Protein 3BIL (pdb70)

B-factor: mean 47.34, std 17.34, range [7.79, 100.09]

Solvent-accessible surface area: 19926 Å² total; per-residue (Å²): 38,1,0,2,0,1,2,23,2,81,19,38,10,12,1,16,1,1,19,51,1,13,44,27,0,70,176,59,67,37,50,9,5,0,1,3,1,73,56,60,23,111,49,2,34,35,14,2,122,32,2,38,83,52,58,8,92,1,0,0,0,1,3,26,51,146,1,30,129,61,0,44,76,18,59,167,140,34,42,2,0,0,2,13,20,82,31,87,60,163,131,11,42,26,0,12,10,48,4,84,50,0,0,26,40,0,0,63,31,0,24,139,24,88,5,42,48,0,0,1,0,0,3,8,75,82,7,16,18,2,68,68,10,9,110,20,2,123,62,8,4,68,118,13,176,38,42,183,27,51,56,56,103,13,16,85,105,58,68,48,0,40,81,0,0,42,98,2,35,112,114,37,7,125,0,0,0,0,3,27,9,39,0,0,11,0,0,7,19,1,2,65,127,60,60,58,69,21,17,139,76,4,0,0,0,0,0,9,48,16,40,0,2,31,19,12,75,62,16,0,0,0,0,22,3,59,18,95,63,0,0,76,92,0,4,66,42,11,67,159,109,85,79,0,79,6,54,42,63,114,48,111,0,25,43,114,97,36,1,0,2,0,0,2,19,2,84,19,41,10,9,1,15,1,1,23,47,0,14,46,31,0,70,179,58,66,38,60,8,4,0,1,3,1,74,59,68,18,111,55,2,41,35,14,0,109,36,1,43,79,51,61,3,90,2,0,0,0,1,2,28,46,142,4,26,128,54,0,37,72,8,59,160,142,28,48,3,0,1,2,12,19,81,26,88,57,157,104,11,45,19,0,14,9,48,3,88,54,1,0,24,41,0,0,66,30,0,25,140,22,90,3,39,47,0,0,0,0,0,3,9,79,89,7,15,17,3,69,70,10,19,114,23,2,116,62,7,3,70,116,17,186,39,44,173,27,51,58,54,98,15,12,90,108,62,65,50,0,37,82,0,0,41,95,2,36,113,113,36,8,125,0,0,0,0,2,28,9,38,0,0,8,0,0,4,20,1,2,67,136,56,58,58,71,21,12,149,78,2,0,0,0,0,0,11,50,18,43,0,2,35,12,11,78,66,17,0,0,0,0,29,4,58,17,95,74,0,0,79,98,0,4,51,26,11,62,153,111,89,84,12,91,6,53,43,60,114,51,108,0,24,42,113,94

Structure (mmCIF, N/CA/C/O backbone):
data_3BIL
#
_entry.id   3BIL
#
_cell.length_a   75.209
_cell.length_b   54.338
_cell.length_c   78.650
_cell.angle_alpha   90.000
_cell.angle_beta   94.190
_cell.angle_gamma   90.000
#
_symmetry.space_group_name_H-M   'P 1 21 1'
#
loop_
_entity.id
_entity.type
_entity.pdbx_description
1 polymer 'Probable LacI-family transcriptional regulator'
2 water water
#
loop_
_atom_site.group_PDB
_atom_site.id
_atom_site.type_symbol
_atom_site.label_atom_id
_atom_site.label_alt_id
_atom_site.label_comp_id
_atom_site.label_asym_id
_atom_site.label_entity_id
_atom_site.label_seq_id
_atom_site.pdbx_PDB_ins_code
_atom_site.Cartn_x
_atom_site.Cartn_y
_atom_site.Cartn_z
_atom_site.occupancy
_atom_site.B_iso_or_equiv
_atom_site.auth_seq_id
_atom_site.auth_comp_id
_atom_site.auth_asym_id
_atom_site.auth_atom_id
_atom_site.pdbx_PDB_model_num
ATOM 1 N N . THR A 1 68 ? 1.084 12.841 11.949 1.00 64.48 67 THR A N 1
ATOM 2 C CA . THR A 1 68 ? 1.608 11.520 12.421 1.00 65.50 67 THR A CA 1
ATOM 3 C C . THR A 1 68 ? 1.949 10.485 11.309 1.00 66.33 67 THR A C 1
ATOM 4 O O . THR A 1 68 ? 1.051 9.990 10.618 1.00 67.51 67 THR A O 1
ATOM 8 N N . ILE A 1 69 ? 3.239 10.145 11.174 1.00 63.09 68 ILE A N 1
ATOM 9 C CA . ILE A 1 69 ? 3.707 9.071 10.249 1.00 61.55 68 ILE A CA 1
ATOM 10 C C . ILE A 1 69 ? 4.306 7.843 10.981 1.00 60.34 68 ILE A C 1
ATOM 11 O O . ILE A 1 69 ? 4.599 7.920 12.172 1.00 60.89 68 ILE A O 1
ATOM 16 N N . GLY A 1 70 ? 4.482 6.728 10.268 1.00 57.67 69 GLY A N 1
ATOM 17 C CA . GLY A 1 70 ? 5.114 5.524 10.833 1.00 58.75 69 GLY A CA 1
ATOM 18 C C . GLY A 1 70 ? 6.460 5.199 10.185 1.00 58.67 69 GLY A C 1
ATOM 19 O O . GLY A 1 70 ? 6.609 5.333 8.965 1.00 59.00 69 GLY A O 1
ATOM 20 N N . VAL A 1 71 ? 7.455 4.808 10.987 1.00 55.81 70 VAL A N 1
ATOM 21 C CA . VAL A 1 71 ? 8.720 4.309 10.411 1.00 50.68 70 VAL A CA 1
ATOM 22 C C . VAL A 1 71 ? 9.141 2.976 10.978 1.00 47.28 70 VAL A C 1
ATOM 23 O O . VAL A 1 71 ? 9.023 2.724 12.180 1.00 45.24 70 VAL A O 1
ATOM 27 N N . ILE A 1 72 ? 9.590 2.121 10.068 1.00 44.40 71 ILE A N 1
ATOM 28 C CA . ILE A 1 72 ? 10.011 0.765 10.382 1.00 44.49 71 ILE A CA 1
ATOM 29 C C . ILE A 1 72 ? 11.452 0.551 9.957 1.00 42.11 71 ILE A C 1
ATOM 30 O O . ILE A 1 72 ? 11.821 0.853 8.827 1.00 40.81 71 ILE A O 1
ATOM 35 N N . VAL A 1 73 ? 12.248 -0.005 10.864 1.00 40.36 72 VAL A N 1
ATOM 36 C CA . VAL A 1 73 ? 13.684 -0.116 10.670 1.00 37.26 72 VAL A CA 1
ATOM 37 C C . VAL A 1 73 ? 14.161 -1.475 11.194 1.00 40.70 72 VAL A C 1
ATOM 38 O O . VAL A 1 73 ? 13.522 -2.036 12.101 1.00 44.99 72 VAL A O 1
ATOM 42 N N . PRO A 1 74 ? 15.208 -2.070 10.584 1.00 39.82 73 PRO A N 1
ATOM 43 C CA . PRO A 1 74 ? 15.575 -3.426 11.012 1.00 39.10 73 PRO A CA 1
ATOM 44 C C . PRO A 1 74 ? 16.260 -3.515 12.366 1.00 41.83 73 PRO A C 1
ATOM 45 O O . PRO A 1 74 ? 16.331 -4.588 12.974 1.00 43.05 73 PRO A O 1
ATOM 49 N N . SER A 1 75 ? 16.783 -2.402 12.837 1.00 42.71 74 SER A N 1
ATOM 50 C CA . SER A 1 75 ? 17.600 -2.435 14.043 1.00 41.94 74 SER A CA 1
ATOM 51 C C . SER A 1 75 ? 17.723 -1.012 14.563 1.00 39.16 74 SER A C 1
ATOM 52 O O . SER A 1 75 ? 17.652 -0.054 13.782 1.00 35.16 74 SER A O 1
ATOM 55 N N . LEU A 1 76 ? 17.897 -0.901 15.875 1.00 39.13 75 LEU A N 1
ATOM 56 C CA . LEU A 1 76 ? 18.081 0.391 16.543 1.00 42.23 75 LEU A CA 1
ATOM 57 C C . LEU A 1 76 ? 19.444 0.481 17.229 1.00 40.44 75 LEU A C 1
ATOM 58 O O . LEU A 1 76 ? 19.973 1.579 17.411 1.00 44.46 75 LEU A O 1
ATOM 63 N N . ILE A 1 77 ? 20.019 -0.664 17.593 1.00 41.09 76 ILE A N 1
ATOM 64 C CA . ILE A 1 77 ? 21.419 -0.681 18.026 1.00 43.57 76 ILE A CA 1
ATOM 65 C C . ILE A 1 77 ? 22.375 -0.421 16.857 1.00 42.76 76 ILE A C 1
ATOM 66 O O . ILE A 1 77 ? 23.521 -0.058 17.071 1.00 45.73 76 ILE A O 1
ATOM 71 N N . ASN A 1 78 ? 21.919 -0.608 15.621 1.00 41.02 77 ASN A N 1
ATOM 72 C CA . ASN A 1 78 ? 22.643 -0.032 14.502 1.00 41.96 77 ASN A CA 1
ATOM 73 C C . ASN A 1 78 ? 22.578 1.508 14.575 1.00 43.10 77 ASN A C 1
ATOM 74 O O . ASN A 1 78 ? 21.493 2.130 14.549 1.00 41.99 77 ASN A O 1
ATOM 79 N N . HIS A 1 79 ? 23.751 2.114 14.701 1.00 40.47 78 HIS A N 1
ATOM 80 C CA . HIS A 1 79 ? 23.821 3.526 14.897 1.00 38.51 78 HIS A CA 1
ATOM 81 C C . HIS A 1 79 ? 23.357 4.208 13.632 1.00 38.13 78 HIS A C 1
ATOM 82 O O . HIS A 1 79 ? 22.814 5.310 13.687 1.00 40.95 78 HIS A O 1
ATOM 89 N N . TYR A 1 80 ? 23.536 3.552 12.493 1.00 34.55 79 TYR A N 1
ATOM 90 C CA . TYR A 1 80 ? 23.096 4.130 11.233 1.00 33.10 79 TYR A CA 1
ATOM 91 C C . TYR A 1 80 ? 21.578 4.250 11.135 1.00 35.26 79 TYR A C 1
ATOM 92 O O . TYR A 1 80 ? 21.049 5.284 10.743 1.00 40.65 79 TYR A O 1
ATOM 101 N N . PHE A 1 81 ? 20.883 3.179 11.477 1.00 32.83 80 PHE A N 1
ATOM 102 C CA . PHE A 1 81 ? 19.463 3.191 11.461 1.00 34.26 80 PHE A CA 1
ATOM 103 C C . PHE A 1 81 ? 18.858 4.047 12.596 1.00 38.33 80 PHE A C 1
ATOM 104 O O . PHE A 1 81 ? 17.716 4.511 12.475 1.00 35.39 80 PHE A O 1
ATOM 112 N N . ALA A 1 82 ? 19.598 4.243 13.697 1.00 37.63 81 ALA A N 1
ATOM 113 C CA . ALA A 1 82 ? 19.126 5.147 14.756 1.00 37.35 81 ALA A CA 1
ATOM 114 C C . ALA A 1 82 ? 19.353 6.607 14.313 1.00 40.59 81 ALA A C 1
ATOM 115 O O . ALA A 1 82 ? 18.535 7.500 14.584 1.00 42.19 81 ALA A O 1
ATOM 117 N N . ALA A 1 83 ? 20.454 6.844 13.601 1.00 39.63 82 ALA A N 1
ATOM 118 C CA . ALA A 1 83 ? 20.680 8.152 12.973 1.00 38.49 82 ALA A CA 1
ATOM 119 C C . 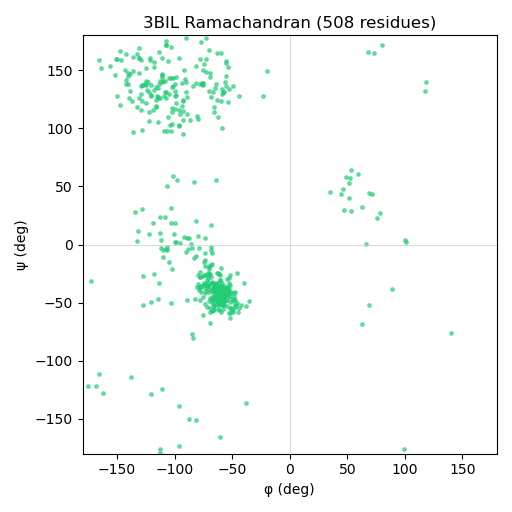ALA A 1 83 ? 19.586 8.464 11.960 1.00 37.16 82 ALA A C 1
ATOM 120 O O . ALA A 1 83 ? 19.023 9.529 11.981 1.00 43.98 82 ALA A O 1
ATOM 122 N N . MET A 1 84 ? 19.271 7.515 11.090 1.00 42.11 83 MET A N 1
ATOM 123 C CA . MET A 1 84 ? 18.255 7.724 10.087 1.00 40.76 83 MET A CA 1
ATOM 124 C C . MET A 1 84 ? 16.897 8.115 10.706 1.00 41.54 83 MET A C 1
ATOM 125 O O . MET A 1 84 ? 16.224 9.008 10.186 1.00 42.26 83 MET A O 1
ATOM 130 N N . VAL A 1 85 ? 16.485 7.456 11.789 1.00 40.59 84 VAL A N 1
ATOM 131 C CA . VAL A 1 85 ? 15.175 7.755 12.375 1.00 39.97 84 VAL A CA 1
ATOM 132 C C . VAL A 1 85 ? 15.190 9.064 13.156 1.00 40.93 84 VAL A C 1
ATOM 133 O O . VAL A 1 85 ? 14.217 9.794 13.133 1.00 42.46 84 VAL A O 1
ATOM 137 N N . THR A 1 86 ? 16.292 9.381 13.820 1.00 41.23 85 THR A N 1
ATOM 138 C CA . THR A 1 86 ? 16.411 10.672 14.448 1.00 41.07 85 THR A CA 1
ATOM 139 C C . THR A 1 86 ? 16.200 11.742 13.366 1.00 45.41 85 THR A C 1
ATOM 140 O O . THR A 1 86 ? 15.410 12.654 13.555 1.00 47.68 85 THR A O 1
ATOM 144 N N . GLU A 1 87 ? 16.884 11.624 12.231 1.00 47.07 86 GLU A N 1
ATOM 145 C CA . GLU A 1 87 ? 16.717 12.610 11.146 1.00 50.25 86 GLU A CA 1
ATOM 146 C C . GLU A 1 87 ? 15.403 12.597 10.376 1.00 47.71 86 GLU A C 1
ATOM 147 O O . GLU A 1 87 ? 14.988 13.632 9.859 1.00 47.44 86 GLU A O 1
ATOM 153 N N . ILE A 1 88 ? 14.770 11.432 10.282 1.00 45.93 87 ILE A N 1
ATOM 154 C CA . ILE A 1 88 ? 13.453 11.310 9.667 1.00 45.59 87 ILE A CA 1
ATOM 155 C C . ILE A 1 88 ? 12.431 11.945 10.592 1.00 49.13 87 ILE A C 1
ATOM 156 O O . ILE A 1 88 ? 11.469 12.541 10.127 1.00 50.99 87 ILE A O 1
ATOM 161 N N . GLN A 1 89 ? 12.636 11.814 11.905 1.00 50.33 88 GLN A N 1
ATOM 162 C CA . GLN A 1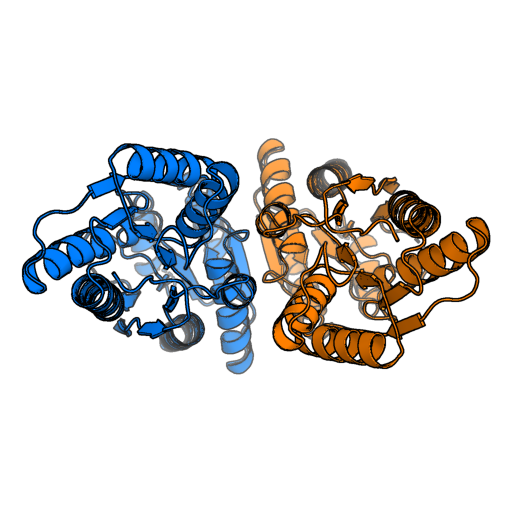 89 ? 11.702 12.386 12.867 1.00 49.26 88 GLN A CA 1
ATOM 163 C C . GLN A 1 89 ? 11.775 13.910 12.882 1.00 50.63 88 GLN A C 1
ATOM 164 O O . GLN A 1 89 ? 10.738 14.577 12.971 1.00 48.81 88 GLN A O 1
ATOM 170 N N . SER A 1 90 ? 12.998 14.439 12.801 1.00 49.17 89 SER A N 1
ATOM 171 C CA . SER A 1 90 ? 13.248 15.867 12.869 1.00 51.80 89 SER A CA 1
ATOM 172 C C . SER A 1 90 ? 12.699 16.612 11.625 1.00 58.81 89 SER A C 1
ATOM 173 O O . SER A 1 90 ? 12.012 17.647 11.756 1.00 64.96 89 SER A O 1
ATOM 176 N N . THR A 1 91 ? 12.987 16.076 10.437 1.00 57.23 90 THR A N 1
ATOM 177 C CA . THR A 1 91 ? 12.411 16.558 9.177 1.00 55.72 90 THR A CA 1
ATOM 178 C C . THR A 1 91 ? 10.870 16.496 9.140 1.00 56.48 90 THR A C 1
ATOM 179 O O . THR A 1 91 ? 10.219 17.462 8.725 1.00 57.53 90 THR A O 1
ATOM 183 N N . ALA A 1 92 ? 10.292 15.380 9.580 1.00 54.35 91 ALA A N 1
ATOM 184 C CA . ALA A 1 92 ? 8.839 15.261 9.677 1.00 56.19 91 ALA A CA 1
ATOM 185 C C . ALA A 1 92 ? 8.195 16.342 10.558 1.00 60.17 91 ALA A C 1
ATOM 186 O O . ALA A 1 92 ? 7.116 16.843 10.228 1.00 61.20 91 ALA A O 1
ATOM 188 N N . SER A 1 93 ? 8.834 16.699 11.672 1.00 60.95 92 SER A N 1
ATOM 189 C CA . SER A 1 93 ? 8.210 17.637 12.589 1.00 64.57 92 SER A CA 1
ATOM 190 C C . SER A 1 93 ? 8.271 19.032 11.994 1.00 66.94 92 SER A C 1
ATOM 191 O O . SER A 1 93 ? 7.363 19.830 12.213 1.00 70.65 92 SER A O 1
ATOM 194 N N . LYS A 1 94 ? 9.335 19.326 11.246 1.00 65.98 93 LYS A N 1
ATOM 195 C CA . LYS A 1 94 ? 9.409 20.590 10.497 1.00 66.48 93 LYS A CA 1
ATOM 196 C C . LYS A 1 94 ? 8.296 20.776 9.455 1.00 66.31 93 LYS A C 1
ATOM 197 O O . LYS A 1 94 ? 7.958 21.912 9.121 1.00 66.50 93 LYS A O 1
ATOM 203 N N . ALA A 1 95 ? 7.749 19.666 8.950 1.00 63.97 94 ALA A N 1
ATOM 204 C CA . ALA A 1 95 ? 6.584 19.681 8.062 1.00 62.46 94 ALA A CA 1
ATOM 205 C C . ALA A 1 95 ? 5.316 19.274 8.842 1.00 63.95 94 ALA A C 1
ATOM 206 O O . ALA A 1 95 ? 4.379 18.653 8.288 1.00 60.83 94 ALA A O 1
ATOM 208 N N . GLY A 1 96 ? 5.313 19.616 10.135 1.00 63.88 95 GLY A N 1
ATOM 209 C CA . GLY A 1 96 ? 4.188 19.342 11.046 1.00 66.06 95 GLY A CA 1
ATOM 210 C C . GLY A 1 96 ? 3.674 17.905 11.102 1.00 67.47 95 GLY A C 1
ATOM 211 O O . GLY A 1 96 ? 2.497 17.660 10.857 1.00 69.61 95 GLY A O 1
ATOM 212 N N . LEU A 1 97 ? 4.547 16.949 11.426 1.00 68.89 96 LEU A N 1
ATOM 213 C CA . LEU A 1 97 ? 4.155 15.527 11.500 1.00 67.04 96 LEU A CA 1
ATOM 214 C C . LEU A 1 97 ? 4.835 14.778 12.640 1.00 65.01 96 LEU A C 1
ATOM 215 O O . LEU A 1 97 ? 6.005 14.983 12.928 1.00 64.90 96 LEU A O 1
ATOM 220 N N . ALA A 1 98 ? 4.093 13.890 13.276 1.00 65.82 97 ALA A N 1
ATOM 221 C CA . ALA A 1 98 ? 4.647 13.112 14.373 1.00 64.15 97 ALA A CA 1
ATOM 222 C C . ALA A 1 98 ? 5.258 11.829 13.817 1.00 61.89 97 ALA A C 1
ATOM 223 O O . ALA A 1 98 ? 5.177 11.576 12.619 1.00 58.53 97 ALA A O 1
ATOM 225 N N . THR A 1 99 ? 5.860 11.028 14.699 1.00 62.99 98 THR A N 1
ATOM 226 C CA . THR A 1 99 ? 6.636 9.842 14.313 1.00 61.17 98 THR A CA 1
ATOM 227 C C . THR A 1 99 ? 6.555 8.701 15.337 1.00 59.54 98 THR A C 1
ATOM 228 O O . THR A 1 99 ? 6.958 8.849 16.492 1.00 60.00 98 THR A O 1
ATOM 232 N N . ILE A 1 100 ? 6.050 7.564 14.873 1.00 57.22 99 ILE A N 1
ATOM 233 C CA . ILE A 1 100 ? 6.027 6.298 15.593 1.00 55.32 99 ILE A CA 1
ATOM 234 C C . ILE A 1 100 ? 7.053 5.354 14.943 1.00 53.01 99 ILE A C 1
ATOM 235 O O . ILE A 1 100 ? 7.011 5.123 13.728 1.00 53.93 99 ILE A O 1
ATOM 240 N N . ILE A 1 101 ? 7.967 4.810 15.736 1.00 48.91 100 ILE A N 1
ATOM 241 C CA . ILE A 1 101 ? 9.042 3.993 15.189 1.00 46.15 100 ILE A CA 1
ATOM 242 C C . ILE A 1 101 ? 8.788 2.538 15.459 1.00 44.52 100 ILE A C 1
ATOM 243 O O . ILE A 1 101 ? 8.299 2.187 16.525 1.00 46.05 100 ILE A O 1
ATOM 248 N N . THR A 1 102 ? 9.139 1.676 14.511 1.00 45.55 101 THR A N 1
ATOM 249 C CA . THR A 1 102 ? 9.220 0.244 14.834 1.00 49.83 101 THR A CA 1
ATOM 250 C C . THR A 1 102 ? 10.507 -0.456 14.380 1.00 47.23 101 THR A C 1
ATOM 251 O O . THR A 1 102 ? 11.194 -0.019 13.464 1.00 48.97 101 THR A O 1
ATOM 255 N N . ASN A 1 103 ? 10.769 -1.593 15.008 1.00 45.21 102 ASN A N 1
ATOM 256 C CA . ASN A 1 103 ? 12.010 -2.283 14.892 1.00 41.32 102 ASN A CA 1
ATOM 257 C C . ASN A 1 103 ? 11.705 -3.723 14.552 1.00 45.04 102 ASN A C 1
ATOM 258 O O . ASN A 1 103 ? 11.108 -4.423 15.351 1.00 47.07 102 ASN A O 1
ATOM 263 N N . SER A 1 104 ? 12.121 -4.171 13.369 1.00 47.98 103 SER A N 1
ATOM 264 C CA . SER A 1 104 ? 11.762 -5.507 12.876 1.00 46.62 103 SER A CA 1
ATOM 265 C C . SER A 1 104 ? 12.719 -6.631 13.249 1.00 50.32 103 SER A C 1
ATOM 266 O O . SER A 1 104 ? 12.418 -7.800 12.983 1.00 51.48 103 SER A O 1
ATOM 269 N N . ASN A 1 105 ? 13.853 -6.293 13.875 1.00 51.20 104 ASN A N 1
ATOM 270 C CA . ASN A 1 105 ? 14.951 -7.259 14.129 1.00 53.30 104 ASN A CA 1
ATOM 271 C C . ASN A 1 105 ? 15.370 -8.131 12.963 1.00 55.53 104 ASN A C 1
ATOM 272 O O . ASN A 1 105 ? 15.835 -9.249 13.179 1.00 55.67 104 ASN A O 1
ATOM 277 N N . GLU A 1 106 ? 15.223 -7.623 11.736 1.00 58.65 105 GLU A N 1
ATOM 278 C CA . GLU A 1 106 ? 15.550 -8.400 10.533 1.00 63.16 105 GLU A CA 1
ATOM 279 C C . GLU A 1 106 ? 14.637 -9.644 10.426 1.00 63.28 105 GLU A C 1
ATOM 280 O O . GLU A 1 106 ? 15.045 -10.696 9.920 1.00 62.94 105 GLU A O 1
ATOM 286 N N . ASP A 1 107 ? 13.403 -9.487 10.911 1.00 63.20 106 ASP A N 1
ATOM 287 C CA . ASP A 1 107 ? 12.439 -10.571 11.044 1.00 64.35 106 ASP A CA 1
ATOM 288 C C . ASP A 1 107 ? 11.216 -10.179 10.253 1.00 64.82 106 ASP A C 1
ATOM 289 O O . ASP A 1 107 ? 10.527 -9.210 10.601 1.00 64.10 106 ASP A O 1
ATOM 294 N N . ALA A 1 108 ? 10.955 -10.937 9.189 1.00 64.93 107 ALA A N 1
ATOM 295 C CA . ALA A 1 108 ? 9.810 -10.701 8.314 1.00 64.08 107 ALA A CA 1
ATOM 296 C C . ALA A 1 108 ? 8.476 -10.730 9.067 1.00 63.35 107 ALA A C 1
ATOM 297 O O . ALA A 1 108 ? 7.656 -9.825 8.906 1.00 61.55 107 ALA A O 1
ATOM 299 N N . THR A 1 109 ? 8.268 -11.763 9.885 1.00 64.71 108 THR A N 1
ATOM 300 C CA . THR A 1 109 ? 7.047 -11.886 10.689 1.00 68.12 108 THR A CA 1
ATOM 301 C C . THR A 1 109 ? 6.817 -10.635 11.546 1.00 69.11 108 THR A C 1
ATOM 302 O O . THR A 1 109 ? 5.683 -10.144 11.638 1.00 70.33 108 THR A O 1
ATOM 306 N N . THR A 1 110 ? 7.882 -10.112 12.164 1.00 64.55 109 THR A N 1
ATOM 307 C CA . THR A 1 110 ? 7.731 -8.926 13.007 1.00 59.46 109 THR A CA 1
ATOM 308 C C . THR A 1 110 ? 7.228 -7.726 12.186 1.00 57.27 109 THR A C 1
ATOM 309 O O . THR A 1 110 ? 6.289 -7.061 12.596 1.00 57.48 109 THR A O 1
ATOM 313 N N . MET A 1 111 ? 7.839 -7.489 11.021 1.00 57.55 110 MET A N 1
ATOM 314 C CA . MET A 1 111 ? 7.500 -6.364 10.130 1.00 55.43 110 MET A CA 1
ATOM 315 C C . MET A 1 111 ? 6.102 -6.525 9.558 1.00 56.82 110 MET A C 1
ATOM 316 O O . MET A 1 111 ? 5.346 -5.542 9.399 1.00 53.20 110 MET A O 1
ATOM 321 N N . SER A 1 112 ? 5.784 -7.774 9.230 1.00 56.70 111 SER A N 1
ATOM 322 C CA . SER A 1 112 ? 4.436 -8.154 8.871 1.00 58.46 111 SER A CA 1
ATOM 323 C C . SER A 1 112 ? 3.490 -7.615 9.954 1.00 59.69 111 SER A C 1
ATOM 324 O O . SER A 1 112 ? 2.601 -6.803 9.651 1.00 61.76 111 SER A O 1
ATOM 327 N N . GLY A 1 113 ? 3.730 -8.009 11.212 1.00 57.22 112 GLY A N 1
ATOM 328 C CA . GLY A 1 113 ? 2.983 -7.502 12.367 1.00 55.74 112 GLY A CA 1
ATOM 329 C C . GLY A 1 113 ? 2.848 -5.988 12.418 1.00 58.53 112 GLY A C 1
ATOM 330 O O . GLY A 1 113 ? 1.764 -5.464 12.672 1.00 59.83 112 GLY A O 1
ATOM 331 N N . SER A 1 114 ? 3.948 -5.285 12.151 1.00 60.81 113 SER A N 1
ATOM 332 C CA . SER A 1 114 ? 4.003 -3.811 12.224 1.00 61.48 113 SER A CA 1
ATOM 333 C C . SER A 1 114 ? 3.164 -3.065 11.193 1.00 62.31 113 SER A C 1
ATOM 334 O O . SER A 1 114 ? 2.410 -2.157 11.542 1.00 61.14 113 SER A O 1
ATOM 337 N N . LEU A 1 115 ? 3.343 -3.429 9.924 1.00 65.03 114 LEU A N 1
ATOM 338 C CA . LEU A 1 115 ? 2.644 -2.807 8.807 1.00 66.63 114 LEU A CA 1
ATOM 339 C C . LEU A 1 115 ? 1.155 -2.947 9.009 1.00 69.60 114 LEU A C 1
ATOM 340 O O . LEU A 1 115 ? 0.422 -1.953 9.007 1.00 69.76 114 LEU A O 1
ATOM 345 N N . GLU A 1 116 ? 0.720 -4.191 9.187 1.00 72.23 115 GLU A N 1
ATOM 346 C CA . GLU A 1 116 ? -0.653 -4.483 9.561 1.00 76.38 115 GLU A CA 1
ATOM 347 C C . GLU A 1 116 ? -1.114 -3.491 10.637 1.00 76.37 115 GLU A C 1
ATOM 348 O O . GLU A 1 116 ? -2.150 -2.839 10.491 1.00 76.06 115 GLU A O 1
ATOM 354 N N . PHE A 1 117 ? -0.325 -3.360 11.702 1.00 75.82 116 PHE A N 1
ATOM 355 C CA . PHE A 1 117 ? -0.707 -2.498 12.803 1.00 76.12 116 PHE A CA 1
ATOM 356 C C . PHE A 1 117 ? -0.665 -1.028 12.421 1.00 76.46 116 PHE A C 1
ATOM 357 O O . PHE A 1 117 ? -1.590 -0.295 12.736 1.00 78.83 116 PHE A O 1
ATOM 365 N N . LEU A 1 118 ? 0.400 -0.590 11.754 1.00 76.01 117 LEU A N 1
ATOM 366 C CA . LEU A 1 118 ? 0.568 0.843 11.472 1.00 76.54 117 LEU A CA 1
ATOM 367 C C . LEU A 1 118 ? -0.573 1.430 10.653 1.00 77.19 117 LEU A C 1
ATOM 368 O O . LEU A 1 118 ? -1.043 2.533 10.947 1.00 78.05 117 LEU A O 1
ATOM 373 N N . THR A 1 119 ? -1.014 0.694 9.636 1.00 77.54 118 THR A N 1
ATOM 374 C CA . THR A 1 119 ? -2.074 1.181 8.756 1.00 78.09 118 THR A CA 1
ATOM 375 C C . THR A 1 119 ? -3.436 1.026 9.425 1.00 77.18 118 THR A C 1
ATOM 376 O O . THR A 1 119 ? -4.351 1.800 9.152 1.00 78.15 118 THR A O 1
ATOM 380 N N . SER A 1 120 ? -3.548 0.045 10.320 1.00 73.85 119 SER A N 1
ATOM 381 C CA . SER A 1 120 ? -4.745 -0.131 11.142 1.00 72.03 119 SER A CA 1
ATOM 382 C C . SER A 1 120 ? -5.070 1.057 12.028 1.00 73.04 119 SER A C 1
ATOM 383 O O . SER A 1 120 ? -6.201 1.185 12.483 1.00 73.59 119 SER A O 1
ATOM 386 N N . HIS A 1 121 ? -4.084 1.910 12.295 1.00 74.83 120 HIS A N 1
ATOM 387 C CA . HIS A 1 121 ? -4.236 2.957 13.309 1.00 76.27 120 HIS A CA 1
ATOM 388 C C . HIS A 1 121 ? -4.101 4.368 12.759 1.00 77.24 120 HIS A C 1
ATOM 389 O O . HIS A 1 121 ? -3.883 5.326 13.505 1.00 78.92 120 HIS A O 1
ATOM 396 N N . GLY A 1 122 ? -4.251 4.491 11.447 1.00 77.84 121 GLY A N 1
ATOM 397 C CA . GLY A 1 122 ? -4.375 5.795 10.806 1.00 78.53 121 GLY A CA 1
ATOM 398 C C . GLY A 1 122 ? -3.150 6.691 10.787 1.00 78.50 121 GLY A C 1
ATOM 399 O O . GLY A 1 122 ? -3.256 7.894 11.038 1.00 78.29 121 GLY A O 1
ATOM 400 N N . VAL A 1 123 ? -1.987 6.121 10.481 1.00 79.15 122 VAL A N 1
ATOM 401 C CA . VAL A 1 123 ? -0.814 6.949 10.177 1.00 78.60 122 VAL A CA 1
ATOM 402 C C . VAL A 1 123 ? -0.938 7.478 8.730 1.00 78.59 122 VAL A C 1
ATOM 403 O O . VAL A 1 123 ? -1.362 6.744 7.835 1.00 78.40 122 VAL A O 1
ATOM 407 N N . ASP A 1 124 ? -0.603 8.753 8.521 1.00 78.10 123 ASP A N 1
ATOM 408 C CA . ASP A 1 124 ? -0.678 9.385 7.198 1.00 77.83 123 ASP A CA 1
ATOM 409 C C . ASP A 1 124 ? 0.262 8.742 6.159 1.00 77.85 123 ASP A C 1
ATOM 410 O O . ASP A 1 124 ? -0.113 8.602 4.989 1.00 76.64 123 ASP A O 1
ATOM 415 N N . GLY A 1 125 ? 1.466 8.349 6.598 1.00 77.56 124 GLY A N 1
ATOM 416 C CA . GLY A 1 125 ? 2.481 7.709 5.729 1.00 74.87 124 GLY A CA 1
ATOM 417 C C . GLY A 1 125 ? 3.444 6.728 6.401 1.00 71.00 124 GLY A C 1
ATOM 418 O O . GLY A 1 125 ? 3.635 6.747 7.616 1.00 73.47 124 GLY A O 1
ATOM 419 N N . ILE A 1 126 ? 4.055 5.863 5.604 1.00 65.69 125 ILE A N 1
ATOM 420 C CA . ILE A 1 126 ? 5.019 4.890 6.115 1.00 61.89 125 ILE A CA 1
ATOM 421 C C . ILE A 1 126 ? 6.343 5.012 5.373 1.00 59.69 125 ILE A C 1
ATOM 422 O O . ILE A 1 126 ? 6.375 4.893 4.151 1.00 60.05 125 ILE A O 1
ATOM 427 N N . ILE A 1 127 ? 7.420 5.276 6.112 1.00 56.08 126 ILE A N 1
ATOM 428 C CA . ILE A 1 127 ? 8.776 5.191 5.565 1.00 50.40 126 ILE A CA 1
ATOM 429 C C . ILE A 1 127 ? 9.402 3.962 6.159 1.00 50.02 126 ILE A C 1
ATOM 430 O O . ILE A 1 127 ? 9.362 3.756 7.377 1.00 49.27 126 ILE A O 1
ATOM 435 N N . CYS A 1 128 ? 9.995 3.145 5.305 1.00 49.76 127 CYS A N 1
ATOM 436 C CA . CYS A 1 128 ? 10.286 1.785 5.714 1.00 49.76 127 CYS A CA 1
ATOM 437 C C . CYS A 1 128 ? 11.496 1.130 5.026 1.00 49.58 127 CYS A C 1
ATOM 438 O O . CYS A 1 128 ? 11.777 1.404 3.853 1.00 52.18 127 CYS A O 1
ATOM 441 N N . VAL A 1 129 ? 12.207 0.273 5.770 1.00 47.78 128 VAL A N 1
ATOM 442 C CA . VAL A 1 129 ? 13.337 -0.518 5.245 1.00 44.75 128 VAL A CA 1
ATOM 443 C C . VAL A 1 129 ? 12.860 -1.937 5.021 1.00 47.97 128 VAL A C 1
ATOM 444 O O . VAL A 1 129 ? 12.838 -2.735 5.950 1.00 52.75 128 VAL A O 1
ATOM 448 N N . PRO A 1 130 ? 12.506 -2.269 3.776 1.00 51.27 129 PRO A N 1
ATOM 449 C CA . PRO A 1 130 ? 11.832 -3.514 3.456 1.00 52.69 129 PRO A CA 1
ATOM 450 C C . PRO A 1 130 ? 12.691 -4.736 3.684 1.00 55.10 129 PRO A C 1
ATOM 451 O O . PRO A 1 130 ? 13.836 -4.764 3.241 1.00 56.64 129 PRO A O 1
ATOM 455 N N . ASN A 1 131 ? 12.140 -5.728 4.385 1.00 58.83 130 ASN A N 1
ATOM 456 C CA . ASN A 1 131 ? 12.610 -7.111 4.292 1.00 62.00 130 ASN A CA 1
ATOM 457 C C . ASN A 1 131 ? 12.075 -7.663 2.970 1.00 66.45 130 ASN A C 1
ATOM 458 O O . ASN A 1 131 ? 10.930 -7.378 2.601 1.00 69.74 130 ASN A O 1
ATOM 463 N N . GLU A 1 132 ? 12.881 -8.426 2.239 1.00 67.99 131 GLU A N 1
ATOM 464 C CA . GLU A 1 132 ? 12.423 -8.968 0.955 1.00 69.78 131 GLU A CA 1
ATOM 465 C C . GLU A 1 132 ? 11.256 -9.937 1.090 1.00 69.75 131 GLU A C 1
ATOM 466 O O . GLU A 1 132 ? 10.381 -9.992 0.225 1.00 70.78 131 GLU A O 1
ATOM 472 N N . GLU A 1 133 ? 11.241 -10.691 2.184 1.00 69.88 132 GLU A N 1
ATOM 473 C CA . GLU A 1 133 ? 10.160 -11.625 2.470 1.00 70.68 132 GLU A CA 1
ATOM 474 C C . GLU A 1 133 ? 8.827 -10.947 2.801 1.00 70.63 132 GLU A C 1
ATOM 475 O O . GLU A 1 133 ? 7.933 -11.590 3.342 1.00 71.95 132 GLU A O 1
ATOM 481 N N . CYS A 1 134 ? 8.701 -9.659 2.469 1.00 70.06 133 CYS A N 1
ATOM 482 C CA . CYS A 1 134 ? 7.507 -8.847 2.750 1.00 68.39 133 CYS A CA 1
ATOM 483 C C . CYS A 1 134 ? 7.097 -8.087 1.505 1.00 67.02 133 CYS A C 1
ATOM 484 O O . CYS A 1 134 ? 6.265 -7.174 1.567 1.00 65.39 133 CYS A O 1
ATOM 487 N N . ALA A 1 135 ? 7.696 -8.457 0.378 1.00 66.74 134 ALA A N 1
ATOM 488 C CA . ALA A 1 135 ? 7.449 -7.780 -0.887 1.00 67.97 134 ALA A CA 1
ATOM 489 C C . ALA A 1 135 ? 5.950 -7.712 -1.225 1.00 68.59 134 ALA A C 1
ATOM 490 O O . ALA A 1 135 ? 5.461 -6.687 -1.702 1.00 67.44 134 ALA A O 1
ATOM 492 N N . ASN A 1 136 ? 5.227 -8.799 -0.948 1.00 70.29 135 ASN A N 1
ATOM 493 C CA . ASN A 1 136 ? 3.800 -8.884 -1.269 1.00 71.47 135 ASN A CA 1
ATOM 494 C C . ASN A 1 136 ? 2.922 -7.908 -0.471 1.00 70.79 135 ASN A C 1
ATOM 495 O O . ASN A 1 136 ? 2.216 -7.083 -1.066 1.00 70.62 135 ASN A O 1
ATOM 500 N N . GLN A 1 137 ? 2.989 -7.983 0.860 1.00 69.36 136 GLN A N 1
ATOM 501 C CA . GLN A 1 137 ? 2.165 -7.130 1.722 1.00 69.46 136 GLN A CA 1
ATOM 502 C C . GLN A 1 137 ? 2.438 -5.676 1.463 1.00 69.61 136 GLN A C 1
ATOM 503 O O . GLN A 1 137 ? 1.539 -4.844 1.596 1.00 70.98 136 GLN A O 1
ATOM 509 N N . LEU A 1 138 ? 3.692 -5.384 1.116 1.00 70.38 137 LEU A N 1
ATOM 510 C CA . LEU A 1 138 ? 4.164 -4.016 0.881 1.00 71.79 137 LEU A CA 1
ATOM 511 C C . LEU A 1 138 ? 3.597 -3.433 -0.409 1.00 74.80 137 LEU A C 1
ATOM 512 O O . LEU A 1 138 ? 3.478 -2.214 -0.531 1.00 76.71 137 LEU A O 1
ATOM 517 N N . GLU A 1 139 ? 3.256 -4.300 -1.364 1.00 77.71 138 GLU A N 1
ATOM 518 C CA . GLU A 1 139 ? 2.656 -3.862 -2.620 1.00 79.84 138 GLU A CA 1
ATOM 519 C C . GLU A 1 139 ? 1.185 -3.538 -2.406 1.00 79.26 138 GLU A C 1
ATOM 520 O O . GLU A 1 139 ? 0.709 -2.482 -2.821 1.00 75.69 138 GLU A O 1
ATOM 526 N N . ASP A 1 140 ? 0.487 -4.457 -1.740 1.00 80.83 139 ASP A N 1
ATOM 527 C CA . ASP A 1 140 ? -0.913 -4.287 -1.336 1.00 84.66 139 ASP A CA 1
ATOM 528 C C . ASP A 1 140 ? -1.227 -2.955 -0.645 1.00 86.05 139 ASP A C 1
ATOM 529 O O . ASP A 1 140 ? -2.226 -2.297 -0.974 1.00 87.09 139 ASP A O 1
ATOM 534 N N . LEU A 1 141 ? -0.384 -2.568 0.315 1.00 85.83 140 LEU A N 1
ATOM 535 C CA . LEU A 1 141 ? -0.567 -1.307 1.026 1.00 85.88 140 LEU A CA 1
ATOM 536 C C . LEU A 1 141 ? -0.489 -0.114 0.080 1.00 86.78 140 LEU A C 1
ATOM 537 O O . LEU A 1 141 ? -1.198 0.879 0.260 1.00 88.16 140 LEU A O 1
ATOM 542 N N . GLN A 1 142 ? 0.371 -0.214 -0.930 1.00 87.26 141 GLN A N 1
ATOM 543 C CA . GLN A 1 142 ? 0.404 0.770 -2.006 1.00 87.78 141 GLN A CA 1
ATOM 544 C C . GLN A 1 142 ? -0.942 0.785 -2.733 1.00 87.14 141 GLN A C 1
ATOM 545 O O . GLN A 1 142 ? -1.467 1.854 -3.049 1.00 85.75 141 GLN A O 1
ATOM 551 N N . LYS A 1 143 ? -1.501 -0.405 -2.966 1.00 87.25 142 LYS A N 1
ATOM 552 C CA . LYS A 1 143 ? -2.740 -0.556 -3.736 1.00 88.13 142 LYS A CA 1
ATOM 553 C C . LYS A 1 143 ? -3.990 0.016 -3.048 1.00 87.94 142 LYS A C 1
ATOM 554 O O . LYS A 1 143 ? -5.012 0.238 -3.702 1.00 87.86 142 LYS A O 1
ATOM 560 N N . GLN A 1 144 ? -3.903 0.263 -1.744 1.00 85.81 143 GLN A N 1
ATOM 561 C CA . GLN A 1 144 ? -4.998 0.907 -1.032 1.00 85.05 143 GLN A CA 1
ATOM 562 C C . GLN A 1 144 ? -4.909 2.423 -1.159 1.00 83.42 143 GLN A C 1
ATOM 563 O O . GLN A 1 144 ? -3.982 3.050 -0.632 1.00 81.69 143 GLN A O 1
ATOM 569 N N . MET A 1 146 ? -2.290 3.427 1.131 1.00 63.35 145 MET A N 1
ATOM 570 C CA . MET A 1 146 ? -1.250 3.860 2.063 1.00 64.90 145 MET A CA 1
ATOM 571 C C . MET A 1 146 ? -0.074 4.450 1.278 1.00 64.58 145 MET A C 1
ATOM 572 O O . MET A 1 146 ? 0.523 3.725 0.474 1.00 66.26 145 MET A O 1
ATOM 577 N N . PRO A 1 147 ? 0.238 5.762 1.465 1.00 63.38 146 PRO A N 1
ATOM 578 C CA . PRO A 1 147 ? 1.556 6.256 0.994 1.00 63.21 146 PRO A CA 1
ATOM 579 C C . PRO A 1 147 ? 2.758 5.555 1.708 1.00 65.55 146 PRO A C 1
ATOM 580 O O . PRO A 1 147 ? 2.969 5.763 2.917 1.00 65.48 146 PRO A O 1
ATOM 584 N N . VAL A 1 148 ? 3.485 4.713 0.950 1.00 63.86 147 VAL A N 1
ATOM 585 C CA . VAL A 1 148 ? 4.699 3.996 1.376 1.00 62.31 147 VAL A CA 1
ATOM 586 C C . VAL A 1 148 ? 5.933 4.543 0.658 1.00 61.96 147 VAL A C 1
ATOM 587 O O . VAL A 1 148 ? 5.858 4.975 -0.499 1.00 63.72 147 VAL A O 1
ATOM 591 N N . VAL A 1 149 ? 7.059 4.531 1.371 1.00 60.00 148 VAL A N 1
ATOM 592 C CA . VAL A 1 149 ? 8.377 4.890 0.848 1.00 52.75 148 VAL A CA 1
ATOM 593 C C . VAL A 1 149 ? 9.359 3.894 1.427 1.00 49.81 148 VAL A C 1
ATOM 594 O O . VAL A 1 149 ? 9.350 3.630 2.629 1.00 51.57 148 VAL A O 1
ATOM 598 N N . LEU A 1 150 ? 10.202 3.331 0.579 1.00 47.64 149 LEU A N 1
ATOM 599 C CA . LEU A 1 150 ? 11.256 2.444 1.044 1.00 43.83 149 LEU A CA 1
ATOM 600 C C . LEU A 1 150 ? 12.591 3.202 1.080 1.00 44.50 149 LEU A C 1
ATOM 601 O O . LEU A 1 150 ? 12.852 4.075 0.227 1.00 39.52 149 LEU A O 1
ATOM 606 N N . VAL A 1 151 ? 13.410 2.894 2.092 1.00 42.52 150 VAL A N 1
ATOM 607 C CA . VAL A 1 151 ? 14.708 3.548 2.276 1.00 41.29 150 VAL A CA 1
ATOM 608 C C . VAL A 1 151 ? 15.827 2.568 2.501 1.00 41.91 150 VAL A C 1
ATOM 609 O O . VAL A 1 151 ? 15.629 1.516 3.148 1.00 43.27 150 VAL A O 1
ATOM 613 N N . ASP A 1 152 ? 17.018 2.948 2.023 1.00 42.59 151 ASP A N 1
ATOM 614 C CA . ASP A 1 152 ? 18.243 2.156 2.203 1.00 45.10 151 ASP A CA 1
ATOM 615 C C . ASP A 1 152 ? 18.269 0.818 1.420 1.00 43.98 151 ASP A C 1
ATOM 616 O O . ASP A 1 152 ? 19.225 0.566 0.707 1.00 45.08 151 ASP A O 1
ATOM 621 N N . ARG A 1 153 ? 17.228 -0.008 1.559 1.00 43.04 152 ARG A N 1
ATOM 622 C CA . ARG A 1 153 ? 17.106 -1.282 0.849 1.00 45.70 152 ARG A CA 1
ATOM 623 C C . ARG A 1 153 ? 16.007 -1.253 -0.194 1.00 49.51 152 ARG A C 1
ATOM 624 O O . ARG A 1 153 ? 14.973 -0.622 -0.003 1.00 51.68 152 ARG A O 1
ATOM 632 N N . GLU A 1 154 ? 16.242 -1.968 -1.288 1.00 54.79 153 GLU A N 1
ATOM 633 C CA . GLU A 1 154 ? 15.372 -1.969 -2.460 1.00 57.78 153 GLU A CA 1
ATOM 634 C C . GLU A 1 154 ? 14.666 -3.321 -2.592 1.00 60.28 153 GLU A C 1
ATOM 635 O O . GLU A 1 154 ? 15.269 -4.374 -2.351 1.00 60.68 153 GLU A O 1
ATOM 641 N N . LEU A 1 155 ? 13.392 -3.288 -2.986 1.00 62.56 154 LEU A N 1
ATOM 642 C CA . LEU A 1 155 ? 12.663 -4.505 -3.343 1.00 61.77 154 LEU A CA 1
ATOM 643 C C . LEU A 1 155 ? 13.296 -5.114 -4.579 1.00 61.12 154 LEU A C 1
ATOM 644 O O . LEU A 1 155 ? 13.572 -4.392 -5.534 1.00 56.37 154 LEU A O 1
ATOM 649 N N . PRO A 1 156 ? 13.519 -6.447 -4.568 1.00 64.62 155 PRO A N 1
ATOM 650 C CA . PRO A 1 156 ? 14.335 -7.077 -5.611 1.00 66.25 155 PRO A CA 1
ATOM 651 C C . PRO A 1 156 ? 13.735 -7.075 -7.025 1.00 69.31 155 PRO A C 1
ATOM 652 O O . PRO A 1 156 ? 14.447 -7.443 -7.958 1.00 70.56 155 PRO A O 1
ATOM 656 N N . GLY A 1 157 ? 12.479 -6.651 -7.207 1.00 71.71 156 GLY A N 1
ATOM 657 C CA . GLY A 1 157 ? 11.832 -6.794 -8.530 1.00 76.90 156 GLY A CA 1
ATOM 658 C C . GLY A 1 157 ? 10.980 -5.682 -9.132 1.00 79.75 156 GLY A C 1
ATOM 659 O O . GLY A 1 157 ? 11.497 -4.617 -9.481 1.00 78.39 156 GLY A O 1
ATOM 660 N N . ASP A 1 158 ? 9.677 -5.963 -9.275 1.00 82.68 157 ASP A N 1
ATOM 661 C CA . ASP A 1 158 ? 8.666 -5.046 -9.849 1.00 86.62 157 ASP A CA 1
ATOM 662 C C . ASP A 1 158 ? 8.880 -3.578 -9.455 1.00 87.72 157 ASP A C 1
ATOM 663 O O . ASP A 1 158 ? 9.331 -2.768 -10.266 1.00 88.20 157 ASP A O 1
ATOM 668 N N . THR A 1 160 ? 7.530 -0.391 -8.333 1.00 50.16 159 THR A N 1
ATOM 669 C CA . THR A 1 160 ? 6.798 0.891 -8.434 1.00 56.42 159 THR A CA 1
ATOM 670 C C . THR A 1 160 ? 6.927 1.803 -7.219 1.00 57.56 159 THR A C 1
ATOM 671 O O . THR A 1 160 ? 6.852 3.045 -7.369 1.00 55.88 159 THR A O 1
ATOM 675 N N . ILE A 1 161 ? 7.069 1.198 -6.027 1.00 58.27 160 ILE A N 1
ATOM 676 C CA . ILE A 1 161 ? 7.102 1.962 -4.748 1.00 56.57 160 ILE A CA 1
ATOM 677 C C . ILE A 1 161 ? 8.294 2.893 -4.692 1.00 52.04 160 ILE A C 1
ATOM 678 O O . ILE A 1 161 ? 9.420 2.437 -4.852 1.00 52.59 160 ILE A O 1
ATOM 683 N N . PRO A 1 162 ? 8.052 4.195 -4.468 1.00 49.42 161 PRO A N 1
ATOM 684 C CA . PRO A 1 162 ? 9.185 5.124 -4.508 1.00 50.68 161 PRO A CA 1
ATOM 685 C C . PRO A 1 162 ? 10.234 4.708 -3.479 1.00 53.22 161 PRO A C 1
ATOM 686 O O . PRO A 1 162 ? 9.897 4.405 -2.336 1.00 57.04 161 PRO A O 1
ATOM 690 N N . THR A 1 163 ? 11.489 4.639 -3.898 1.00 53.50 162 THR A N 1
ATOM 691 C CA . THR A 1 163 ? 12.574 4.284 -2.996 1.00 51.75 162 THR A CA 1
ATOM 692 C C . THR A 1 163 ? 13.643 5.361 -3.030 1.00 49.80 162 THR A C 1
ATOM 693 O O . THR A 1 163 ? 13.942 5.897 -4.090 1.00 50.66 162 THR A O 1
ATOM 697 N N . ALA A 1 164 ? 14.206 5.667 -1.864 1.00 46.93 163 ALA A N 1
ATOM 698 C CA . ALA A 1 164 ? 15.370 6.532 -1.754 1.00 47.28 163 ALA A CA 1
ATOM 699 C C . ALA A 1 164 ? 16.486 5.714 -1.118 1.00 46.55 163 ALA A C 1
ATOM 700 O O . ALA A 1 164 ? 16.355 5.287 0.031 1.00 44.98 163 ALA A O 1
ATOM 702 N N . THR A 1 165 ? 17.567 5.493 -1.871 1.00 41.58 164 THR A N 1
ATOM 703 C CA . THR A 1 165 ? 18.660 4.640 -1.440 1.00 42.73 164 THR A CA 1
ATOM 704 C C . THR A 1 165 ? 19.975 5.348 -1.685 1.00 44.70 164 THR A C 1
ATOM 705 O O . THR A 1 165 ? 20.004 6.334 -2.416 1.00 49.52 164 THR A O 1
ATOM 709 N N . SER A 1 166 ? 21.055 4.873 -1.061 1.00 40.37 165 SER A N 1
ATOM 710 C CA . SER A 1 166 ? 22.370 5.438 -1.314 1.00 38.85 165 SER A CA 1
ATOM 711 C C . SER A 1 166 ? 23.041 4.694 -2.454 1.00 35.90 165 SER A C 1
ATOM 712 O O . SER A 1 166 ? 22.891 3.483 -2.564 1.00 35.00 165 SER A O 1
ATOM 715 N N . ASN A 1 167 ? 23.736 5.418 -3.327 1.00 34.18 166 ASN A N 1
ATOM 716 C CA . ASN A 1 167 ? 24.522 4.774 -4.384 1.00 35.96 166 ASN A CA 1
ATOM 717 C C . ASN A 1 167 ? 25.923 4.484 -3.903 1.00 34.78 166 ASN A C 1
ATOM 718 O O . ASN A 1 167 ? 26.706 5.414 -3.671 1.00 38.10 166 ASN A O 1
ATOM 723 N N . PRO A 1 168 ? 26.257 3.192 -3.761 1.00 34.56 167 PRO A N 1
ATOM 724 C CA . PRO A 1 168 ? 27.528 2.844 -3.098 1.00 27.41 167 PRO A CA 1
ATOM 725 C C . PRO A 1 168 ? 28.743 2.881 -3.983 1.00 25.41 167 PRO A C 1
ATOM 726 O O . PRO A 1 168 ? 29.884 2.835 -3.479 1.00 28.25 167 PRO A O 1
ATOM 730 N N . GLN A 1 169 ? 28.539 2.991 -5.294 1.00 28.21 168 GLN A N 1
ATOM 731 C CA . GLN A 1 169 ? 29.660 2.844 -6.243 1.00 27.93 168 GLN A CA 1
ATOM 732 C C . GLN A 1 169 ? 30.771 3.936 -6.111 1.00 28.25 168 GLN A C 1
ATOM 733 O O . GLN A 1 169 ? 31.980 3.611 -6.131 1.00 27.83 168 GLN A O 1
ATOM 739 N N . PRO A 1 170 ? 30.379 5.229 -6.011 1.00 25.78 169 PRO A N 1
ATOM 740 C CA . PRO A 1 170 ? 31.386 6.289 -5.872 1.00 23.90 169 PRO A CA 1
ATOM 741 C C . PRO A 1 170 ? 32.310 6.185 -4.674 1.00 23.46 169 PRO A C 1
ATOM 742 O O . PRO A 1 170 ? 33.513 6.336 -4.832 1.00 28.83 169 PRO A O 1
ATOM 746 N N . GLY A 1 171 ? 31.781 5.897 -3.485 1.00 26.16 170 GLY A N 1
ATOM 747 C CA . GLY A 1 171 ? 32.620 5.647 -2.282 1.00 20.19 170 GLY A CA 1
ATOM 748 C C . GLY A 1 171 ? 33.482 4.388 -2.368 1.00 21.01 170 GLY A C 1
ATOM 749 O O . GLY A 1 171 ? 34.710 4.414 -2.059 1.00 20.14 170 GLY A O 1
ATOM 750 N N . ILE A 1 172 ? 32.871 3.287 -2.822 1.00 19.70 171 ILE A N 1
ATOM 751 C CA . ILE A 1 172 ? 33.606 2.019 -2.964 1.00 19.19 171 ILE A CA 1
ATOM 752 C C . ILE A 1 172 ? 34.756 2.147 -3.981 1.00 19.59 171 ILE A C 1
ATOM 753 O O . ILE A 1 172 ? 35.958 1.800 -3.679 1.00 17.07 171 ILE A O 1
ATOM 758 N N . ALA A 1 173 ? 34.432 2.723 -5.141 1.00 16.22 172 ALA A N 1
ATOM 759 C CA . ALA A 1 173 ? 35.474 2.985 -6.160 1.00 15.66 172 ALA A CA 1
ATOM 760 C C . ALA A 1 173 ? 36.602 3.843 -5.624 1.00 22.46 172 ALA A C 1
ATOM 761 O O . ALA A 1 173 ? 37.770 3.533 -5.869 1.00 24.69 172 ALA A O 1
ATOM 763 N N . ALA A 1 174 ? 36.297 4.898 -4.846 1.00 25.77 173 ALA A N 1
ATOM 764 C CA . ALA A 1 174 ? 37.406 5.698 -4.301 1.00 21.02 173 ALA A CA 1
ATOM 765 C C . ALA A 1 174 ? 38.208 5.020 -3.230 1.00 19.62 173 ALA A C 1
ATOM 766 O O . ALA A 1 174 ? 39.463 5.167 -3.162 1.00 23.79 173 ALA A O 1
ATOM 768 N N . ALA A 1 175 ? 37.524 4.279 -2.367 1.00 21.85 174 ALA A N 1
ATOM 769 C CA . ALA A 1 175 ? 38.263 3.480 -1.392 1.00 18.89 174 ALA A CA 1
ATOM 770 C C . ALA A 1 175 ? 39.158 2.470 -2.089 1.00 19.26 174 ALA A C 1
ATOM 771 O O . ALA A 1 175 ? 40.332 2.356 -1.727 1.00 19.97 174 ALA A O 1
ATOM 773 N N . VAL A 1 176 ? 38.650 1.747 -3.102 1.00 21.33 175 VAL A N 1
ATOM 774 C CA . VAL A 1 176 ? 39.523 0.774 -3.825 1.00 21.43 175 VAL A CA 1
ATOM 775 C C . VAL A 1 176 ? 40.717 1.459 -4.490 1.00 22.54 175 VAL A C 1
ATOM 776 O O . VAL A 1 176 ? 41.870 1.030 -4.288 1.00 24.51 175 VAL A O 1
ATOM 780 N N . GLU A 1 177 ? 40.444 2.550 -5.227 1.00 24.90 176 GLU A N 1
ATOM 781 C CA . GLU A 1 177 ? 41.481 3.393 -5.842 1.00 31.64 176 GLU A CA 1
ATOM 782 C C . GLU A 1 177 ? 42.577 3.733 -4.861 1.00 30.42 176 GLU A C 1
ATOM 783 O O . GLU A 1 177 ? 43.744 3.484 -5.132 1.00 34.71 176 GLU A O 1
ATOM 789 N N . LEU A 1 178 ? 42.178 4.249 -3.701 1.00 29.87 177 LEU A N 1
ATOM 790 C CA . LEU A 1 178 ? 43.084 4.593 -2.620 1.00 27.77 177 LEU A CA 1
ATOM 791 C C . LEU A 1 178 ? 43.868 3.419 -2.085 1.00 30.21 177 LEU A C 1
ATOM 792 O O . LEU A 1 178 ? 45.067 3.563 -1.802 1.00 31.36 177 LEU A O 1
ATOM 797 N N . LEU A 1 179 ? 43.221 2.255 -1.926 1.00 29.81 178 LEU A N 1
ATOM 798 C CA . LEU A 1 179 ? 43.976 1.054 -1.504 1.00 30.69 178 LEU A CA 1
ATOM 799 C C . LEU A 1 179 ? 45.022 0.715 -2.553 1.00 31.11 178 LEU A C 1
ATOM 800 O O . LEU A 1 179 ? 46.188 0.404 -2.214 1.00 31.88 178 LEU A O 1
ATOM 805 N N . ALA A 1 180 ? 44.621 0.812 -3.817 1.00 28.72 179 ALA A N 1
ATOM 806 C CA . ALA A 1 180 ? 45.526 0.455 -4.907 1.00 32.31 179 ALA A CA 1
ATOM 807 C C . ALA A 1 180 ? 46.761 1.367 -4.972 1.00 36.37 179 ALA A C 1
ATOM 808 O O . ALA A 1 180 ? 47.886 0.847 -5.045 1.00 33.77 179 ALA A O 1
ATOM 810 N N . HIS A 1 181 ? 46.568 2.704 -4.919 1.00 34.20 180 HIS A N 1
ATOM 811 C CA . HIS A 1 181 ? 47.703 3.616 -4.915 1.00 35.56 180 HIS A CA 1
ATOM 812 C C . HIS A 1 181 ? 48.622 3.418 -3.757 1.00 36.85 180 HIS A C 1
ATOM 813 O O . HIS A 1 181 ? 49.807 3.663 -3.885 1.00 39.90 180 HIS A O 1
ATOM 820 N N . ASN A 1 182 ? 48.095 2.972 -2.623 1.00 37.53 181 ASN A N 1
ATOM 821 C CA . ASN A 1 182 ? 48.921 2.745 -1.446 1.00 38.45 181 ASN A CA 1
ATOM 822 C C . ASN A 1 182 ? 49.576 1.370 -1.350 1.00 40.88 181 ASN A C 1
ATOM 823 O O . ASN A 1 182 ? 50.244 1.058 -0.325 1.00 36.18 181 ASN A O 1
ATOM 828 N N . ASN A 1 183 ? 49.414 0.563 -2.419 1.00 40.52 182 ASN A N 1
ATOM 829 C CA . ASN A 1 183 ? 49.790 -0.862 -2.404 1.00 41.89 182 ASN A CA 1
ATOM 830 C C . ASN A 1 183 ? 49.334 -1.579 -1.107 1.00 40.38 182 ASN A C 1
ATOM 831 O O . ASN A 1 183 ? 50.078 -2.341 -0.520 1.00 38.61 182 ASN A O 1
ATOM 836 N N . ALA A 1 184 ? 48.108 -1.323 -0.663 1.00 36.91 183 ALA A N 1
ATOM 837 C CA . ALA A 1 184 ? 47.707 -1.804 0.632 1.00 35.53 183 ALA A CA 1
ATOM 838 C C . ALA A 1 184 ? 46.934 -3.084 0.353 1.00 38.00 183 ALA A C 1
ATOM 839 O O . ALA A 1 184 ? 45.777 -3.232 0.741 1.00 36.89 183 ALA A O 1
ATOM 841 N N . LEU A 1 185 ? 47.588 -4.005 -0.355 1.00 34.20 184 LEU A N 1
ATOM 842 C CA . LEU A 1 185 ? 46.933 -5.171 -0.873 1.00 28.86 184 LEU A CA 1
ATOM 843 C C . LEU A 1 185 ? 47.563 -6.373 -0.246 1.00 29.90 184 LEU A C 1
ATOM 844 O O . LEU A 1 185 ? 48.748 -6.294 0.122 1.00 35.37 184 LEU A O 1
ATOM 849 N N . PRO A 1 186 ? 46.832 -7.523 -0.209 1.00 25.74 185 PRO A N 1
ATOM 850 C CA . PRO A 1 186 ? 45.450 -7.740 -0.664 1.00 23.19 185 PRO A CA 1
ATOM 851 C C . PRO A 1 186 ? 44.379 -7.231 0.270 1.00 24.32 185 PRO A C 1
ATOM 852 O O . PRO A 1 186 ? 44.608 -7.085 1.479 1.00 26.90 185 PRO A O 1
ATOM 856 N N . ILE A 1 187 ? 43.193 -7.027 -0.291 1.00 24.39 186 ILE A N 1
ATOM 857 C CA . ILE A 1 187 ? 42.084 -6.530 0.445 1.00 26.69 186 ILE A CA 1
ATOM 858 C C . ILE A 1 187 ? 41.178 -7.694 0.853 1.00 31.88 186 ILE A C 1
ATOM 859 O O . ILE A 1 187 ? 40.786 -8.516 0.018 1.00 35.44 186 ILE A O 1
ATOM 864 N N . GLY A 1 188 ? 40.847 -7.759 2.144 1.00 31.40 187 GLY A N 1
ATOM 865 C CA . GLY A 1 188 ? 39.819 -8.638 2.640 1.00 25.76 187 GLY A CA 1
ATOM 866 C C . GLY A 1 188 ? 38.535 -7.852 2.759 1.00 24.85 187 GLY A C 1
ATOM 867 O O . GLY A 1 188 ? 38.349 -7.090 3.696 1.00 29.51 187 GLY A O 1
ATOM 868 N N . TYR A 1 189 ? 37.629 -8.030 1.821 1.00 23.39 188 TYR A N 1
ATOM 869 C CA . TYR A 1 189 ? 36.371 -7.322 1.895 1.00 24.22 188 TYR A CA 1
ATOM 870 C C . TYR A 1 189 ? 35.402 -8.176 2.669 1.00 31.43 188 TYR A C 1
ATOM 871 O O . TYR A 1 189 ? 35.242 -9.376 2.425 1.00 35.01 188 TYR A O 1
ATOM 880 N N . LEU A 1 190 ? 34.764 -7.544 3.631 1.00 35.24 189 LEU A N 1
ATOM 881 C CA . LEU A 1 190 ? 33.930 -8.250 4.546 1.00 35.66 189 LEU A CA 1
ATOM 882 C C . LEU A 1 190 ? 32.503 -7.864 4.212 1.00 34.13 189 LEU A C 1
ATOM 883 O O . LEU A 1 190 ? 32.013 -6.807 4.589 1.00 39.72 189 LEU A O 1
ATOM 888 N N . SER A 1 191 ? 31.863 -8.733 3.450 1.00 35.30 190 SER A N 1
ATOM 889 C CA . SER A 1 191 ? 30.492 -8.551 2.968 1.00 39.95 190 SER A CA 1
ATOM 890 C C . SER A 1 191 ? 29.437 -8.486 4.052 1.00 43.88 190 SER A C 1
ATOM 891 O O . SER A 1 191 ? 29.670 -8.839 5.229 1.00 49.47 190 SER A O 1
ATOM 894 N N . GLY A 1 192 ? 28.273 -8.013 3.639 1.00 44.86 191 GLY A N 1
ATOM 895 C CA . GLY A 1 192 ? 27.067 -8.105 4.434 1.00 50.35 191 GLY A CA 1
ATOM 896 C C . GLY A 1 192 ? 26.106 -9.142 3.868 1.00 52.73 191 GLY A C 1
ATOM 897 O O . GLY A 1 192 ? 26.355 -9.727 2.800 1.00 49.63 191 GLY A O 1
ATOM 898 N N . PRO A 1 193 ? 24.989 -9.377 4.583 1.00 56.60 192 PRO A N 1
ATOM 899 C CA . PRO A 1 193 ? 23.995 -10.381 4.199 1.00 56.61 192 PRO A CA 1
ATOM 900 C C . PRO A 1 193 ? 23.710 -10.322 2.706 1.00 56.36 192 PRO A C 1
ATOM 901 O O . PRO A 1 193 ? 23.406 -9.250 2.176 1.00 57.62 192 PRO A O 1
ATOM 905 N N . MET A 1 194 ? 23.814 -11.458 2.028 1.00 58.21 193 MET A N 1
ATOM 906 C CA . MET A 1 194 ? 23.590 -11.487 0.582 1.00 58.35 193 MET A CA 1
ATOM 907 C C . MET A 1 194 ? 22.112 -11.487 0.199 1.00 58.78 193 MET A C 1
ATOM 908 O O . MET A 1 194 ? 21.762 -11.430 -0.989 1.00 57.91 193 MET A O 1
ATOM 913 N N . ASP A 1 195 ? 21.258 -11.523 1.223 1.00 59.06 194 ASP A N 1
ATOM 914 C CA . ASP A 1 195 ? 19.805 -11.403 1.057 1.00 60.79 194 ASP A CA 1
ATOM 915 C C . ASP A 1 195 ? 19.294 -9.943 1.100 1.00 57.59 194 ASP A C 1
ATOM 916 O O . ASP A 1 195 ? 18.079 -9.699 1.087 1.00 53.90 194 ASP A O 1
ATOM 921 N N . THR A 1 196 ? 20.219 -8.982 1.169 1.00 54.27 195 THR A N 1
ATOM 922 C CA . THR A 1 196 ? 19.867 -7.555 1.097 1.00 48.22 195 THR A CA 1
ATOM 923 C C . THR A 1 196 ? 20.375 -6.948 -0.206 1.00 46.56 195 THR A C 1
ATOM 924 O O . THR A 1 196 ? 21.431 -7.333 -0.712 1.00 49.28 195 THR A O 1
ATOM 928 N N . SER A 1 197 ? 19.615 -6.022 -0.775 1.00 44.70 196 SER A N 1
ATOM 929 C CA . SER A 1 197 ? 20.051 -5.329 -1.976 1.00 44.31 196 SER A CA 1
ATOM 930 C C . SER A 1 197 ? 21.382 -4.642 -1.668 1.00 43.32 196 SER A C 1
ATOM 931 O O . SER A 1 197 ? 22.304 -4.589 -2.481 1.00 44.50 196 SER A O 1
ATOM 934 N N . THR A 1 198 ? 21.447 -4.132 -0.457 1.00 42.92 197 THR A N 1
ATOM 935 C CA . THR A 1 198 ? 22.622 -3.546 0.143 1.00 38.76 197 THR A CA 1
ATOM 936 C C . THR A 1 198 ? 23.831 -4.502 0.074 1.00 39.00 197 THR A C 1
ATOM 937 O O . THR A 1 198 ? 24.866 -4.183 -0.541 1.00 40.09 197 THR A O 1
ATOM 941 N N . GLY A 1 199 ? 23.706 -5.686 0.659 1.00 37.61 198 GLY A N 1
ATOM 942 C CA . GLY A 1 199 ? 24.818 -6.633 0.665 1.00 35.49 198 GLY A CA 1
ATOM 943 C C . GLY A 1 199 ? 25.354 -6.995 -0.719 1.00 34.30 198 GLY A C 1
ATOM 944 O O . GLY A 1 199 ? 26.561 -7.185 -0.890 1.00 37.40 198 GLY A O 1
ATOM 945 N N . ARG A 1 200 ? 24.481 -7.092 -1.713 1.00 34.75 199 ARG A N 1
ATOM 946 C CA . ARG A 1 200 ? 24.948 -7.493 -3.050 1.00 40.95 199 ARG A CA 1
ATOM 947 C C . ARG A 1 200 ? 25.380 -6.311 -3.893 1.00 40.38 199 ARG A C 1
ATOM 948 O O . ARG A 1 200 ? 26.466 -6.347 -4.467 1.00 47.11 199 ARG A O 1
ATOM 956 N N . GLU A 1 201 ? 24.568 -5.255 -3.950 1.00 38.49 200 GLU A N 1
ATOM 957 C CA . GLU A 1 201 ? 25.001 -4.000 -4.565 1.00 37.58 200 GLU A CA 1
ATOM 958 C C . GLU A 1 201 ? 26.486 -3.681 -4.266 1.00 34.56 200 GLU A C 1
ATOM 959 O O . GLU A 1 201 ? 27.276 -3.461 -5.185 1.00 35.85 200 GLU A O 1
ATOM 965 N N . ARG A 1 202 ? 26.856 -3.693 -2.987 1.00 30.45 201 ARG A N 1
ATOM 966 C CA . ARG A 1 202 ? 28.179 -3.277 -2.547 1.00 30.77 201 ARG A CA 1
ATOM 967 C C . ARG A 1 202 ? 29.229 -4.305 -2.838 1.00 32.15 201 ARG A C 1
ATOM 968 O O . ARG A 1 202 ? 30.419 -3.953 -2.964 1.00 30.26 201 ARG A O 1
ATOM 976 N N . LEU A 1 203 ? 28.829 -5.579 -2.902 1.00 31.12 202 LEU A N 1
ATOM 977 C CA . LEU A 1 203 ? 29.816 -6.587 -3.275 1.00 33.15 202 LEU A CA 1
ATOM 978 C C . LEU A 1 203 ? 30.043 -6.595 -4.808 1.00 34.57 202 LEU A C 1
ATOM 979 O O . LEU A 1 203 ? 31.196 -6.703 -5.253 1.00 36.15 202 LEU A O 1
ATOM 984 N N . GLU A 1 204 ? 28.983 -6.430 -5.613 1.00 37.00 203 GLU A N 1
ATOM 985 C CA . GLU A 1 204 ? 29.182 -6.155 -7.065 1.00 46.99 203 GLU A CA 1
ATOM 986 C C . GLU A 1 204 ? 30.210 -5.007 -7.247 1.00 44.77 203 GLU A C 1
ATOM 987 O O . GLU A 1 204 ? 31.247 -5.209 -7.912 1.00 44.12 203 GLU A O 1
ATOM 993 N N . ASP A 1 205 ? 29.942 -3.844 -6.614 1.00 39.59 204 ASP A N 1
ATOM 994 C CA . ASP A 1 205 ? 30.764 -2.623 -6.764 1.00 31.02 204 ASP A CA 1
ATOM 995 C C . ASP A 1 205 ? 32.201 -2.758 -6.306 1.00 29.54 204 ASP A C 1
ATOM 996 O O . ASP A 1 205 ? 33.134 -2.228 -6.898 1.00 32.24 204 ASP A O 1
ATOM 1001 N N . PHE A 1 206 ? 32.405 -3.449 -5.220 1.00 26.12 205 PHE A N 1
ATOM 1002 C CA . PHE A 1 206 ? 33.756 -3.690 -4.820 1.00 22.85 205 PHE A CA 1
ATOM 1003 C C . PHE A 1 206 ? 34.441 -4.597 -5.865 1.00 26.29 205 PHE A C 1
ATOM 1004 O O . PHE A 1 206 ? 35.653 -4.431 -6.135 1.00 32.13 205 PHE A O 1
ATOM 1012 N N . LYS A 1 207 ? 33.702 -5.555 -6.440 1.00 25.59 206 LYS A N 1
ATOM 1013 C CA . LYS A 1 207 ? 34.317 -6.477 -7.437 1.00 34.37 206 LYS A CA 1
ATOM 1014 C C . LYS A 1 207 ? 34.740 -5.722 -8.716 1.00 33.19 206 LYS A C 1
ATOM 1015 O O . LYS A 1 207 ? 35.921 -5.778 -9.126 1.00 33.06 206 LYS A O 1
ATOM 1021 N N . ALA A 1 208 ? 33.797 -4.974 -9.295 1.00 29.48 207 ALA A N 1
ATOM 1022 C CA . ALA A 1 208 ? 34.084 -4.078 -10.438 1.00 31.11 207 ALA A CA 1
ATOM 1023 C C . ALA A 1 208 ? 35.192 -3.040 -10.200 1.00 31.66 207 ALA A C 1
ATOM 1024 O O . ALA A 1 208 ? 36.083 -2.891 -11.037 1.00 35.94 207 ALA A O 1
ATOM 1026 N N . ALA A 1 209 ? 35.152 -2.332 -9.067 1.00 28.56 208 ALA A N 1
ATOM 1027 C CA . ALA A 1 209 ? 36.243 -1.409 -8.701 1.00 26.00 208 ALA A CA 1
ATOM 1028 C C . ALA A 1 209 ? 37.610 -2.060 -8.713 1.00 27.20 208 ALA A C 1
ATOM 1029 O O . ALA A 1 209 ? 38.575 -1.440 -9.116 1.00 29.27 208 ALA A O 1
ATOM 1031 N N . CYS A 1 210 ? 37.709 -3.285 -8.208 1.00 29.28 209 CYS A N 1
ATOM 1032 C CA . CYS A 1 210 ? 38.977 -3.998 -8.217 1.00 29.77 209 CYS A CA 1
ATOM 1033 C C . CYS A 1 210 ? 39.464 -4.254 -9.649 1.00 34.39 209 CYS A C 1
ATOM 1034 O O . CYS A 1 210 ? 40.655 -4.086 -9.961 1.00 37.22 209 CYS A O 1
ATOM 1037 N N . ALA A 1 211 ? 38.538 -4.654 -10.515 1.00 36.57 210 ALA A N 1
ATOM 1038 C CA . ALA A 1 211 ? 38.838 -4.847 -11.926 1.00 37.76 210 ALA A CA 1
ATOM 1039 C C . ALA A 1 211 ? 39.176 -3.477 -12.483 1.00 41.37 210 ALA A C 1
ATOM 1040 O O . ALA A 1 211 ? 40.235 -3.293 -13.078 1.00 44.65 210 ALA A O 1
ATOM 1042 N N . ASN A 1 212 ? 38.297 -2.497 -12.280 1.00 44.50 211 ASN A N 1
ATOM 1043 C CA . ASN A 1 212 ? 38.544 -1.220 -12.909 1.00 46.01 211 ASN A CA 1
ATOM 1044 C C . ASN A 1 212 ? 39.850 -0.586 -12.477 1.00 43.11 211 ASN A C 1
ATOM 1045 O O . ASN A 1 212 ? 40.454 0.164 -13.247 1.00 46.91 211 ASN A O 1
ATOM 1050 N N . SER A 1 213 ? 40.264 -0.855 -11.243 1.00 39.47 212 SER A N 1
ATOM 1051 C CA . SER A 1 213 ? 41.520 -0.346 -10.710 1.00 32.96 212 SER A CA 1
ATOM 1052 C C . SER A 1 213 ? 42.663 -1.259 -11.113 1.00 35.60 212 SER A C 1
ATOM 1053 O O . SER A 1 213 ? 43.821 -0.988 -10.771 1.00 35.14 212 SER A O 1
ATOM 1056 N N . LYS A 1 214 ? 42.324 -2.365 -11.798 1.00 40.64 213 LYS A N 1
ATOM 1057 C CA . LYS A 1 214 ? 43.268 -3.434 -12.224 1.00 40.71 213 LYS A CA 1
ATOM 1058 C C . LYS A 1 214 ? 44.187 -3.914 -11.105 1.00 39.62 213 LYS A C 1
ATOM 1059 O O . LYS A 1 214 ? 45.412 -3.831 -11.235 1.00 34.08 213 LYS A O 1
ATOM 1065 N N . ILE A 1 215 ? 43.600 -4.401 -10.010 1.00 39.18 214 ILE A N 1
ATOM 1066 C CA . ILE A 1 215 ? 44.385 -5.065 -8.952 1.00 37.52 214 ILE A CA 1
ATOM 1067 C C . ILE A 1 215 ? 44.083 -6.555 -8.878 1.00 40.12 214 ILE A C 1
ATOM 1068 O O . ILE A 1 215 ? 44.695 -7.285 -8.080 1.00 40.11 214 ILE A O 1
ATOM 1073 N N . GLY A 1 216 ? 43.150 -7.015 -9.709 1.00 38.52 215 GLY A N 1
ATOM 1074 C CA . GLY A 1 216 ? 42.848 -8.431 -9.709 1.00 38.74 215 GLY A CA 1
ATOM 1075 C C . GLY A 1 216 ? 41.934 -8.767 -8.553 1.00 43.17 215 GLY A C 1
ATOM 1076 O O . GLY A 1 216 ? 41.663 -7.910 -7.687 1.00 42.31 215 GLY A O 1
ATOM 1077 N N . GLU A 1 217 ? 41.455 -10.018 -8.556 1.00 42.70 216 GLU A N 1
ATOM 1078 C CA . GLU A 1 217 ? 40.444 -10.501 -7.627 1.00 41.00 216 GLU A CA 1
ATOM 1079 C C . GLU A 1 217 ? 40.970 -10.473 -6.196 1.00 36.16 216 GLU A C 1
ATOM 1080 O O . GLU A 1 217 ? 42.129 -10.801 -5.944 1.00 37.82 216 GLU A O 1
ATOM 1086 N N . GLN A 1 218 ? 40.128 -10.048 -5.263 1.00 31.44 217 GLN A N 1
ATOM 1087 C CA . GLN A 1 218 ? 40.597 -9.917 -3.861 1.00 32.83 217 GLN A CA 1
ATOM 1088 C C . GLN A 1 218 ? 39.905 -10.934 -2.978 1.00 26.87 217 GLN A C 1
ATOM 1089 O O . GLN A 1 218 ? 39.097 -11.709 -3.477 1.00 34.13 217 GLN A O 1
ATOM 1095 N N . LEU A 1 219 ? 40.195 -10.955 -1.685 1.00 27.90 218 LEU A N 1
ATOM 1096 C CA . LEU A 1 219 ? 39.493 -11.897 -0.779 1.00 28.76 218 LEU A CA 1
ATOM 1097 C C . LEU A 1 219 ? 38.139 -11.367 -0.359 1.00 31.11 218 LEU A C 1
ATOM 1098 O O . LEU A 1 219 ? 38.023 -10.208 -0.094 1.00 35.88 218 LEU A O 1
ATOM 1103 N N . VAL A 1 220 ? 37.123 -12.216 -0.315 1.00 34.88 219 VAL A N 1
ATOM 1104 C CA . VAL A 1 220 ? 35.774 -11.801 0.024 1.00 34.68 219 VAL A CA 1
ATOM 1105 C C . VAL A 1 220 ? 35.220 -12.743 1.075 1.00 39.08 219 VAL A C 1
ATOM 1106 O O . VAL A 1 220 ? 35.219 -13.957 0.872 1.00 43.95 219 VAL A O 1
ATOM 1110 N N . PHE A 1 221 ? 34.741 -12.206 2.188 1.00 36.17 220 PHE A N 1
ATOM 1111 C CA . PHE A 1 221 ? 33.992 -13.012 3.146 1.00 32.29 220 PHE A CA 1
ATOM 1112 C C . PHE A 1 221 ? 32.517 -12.624 3.093 1.00 30.11 220 PHE A C 1
ATOM 1113 O O . PHE A 1 221 ? 32.188 -11.435 3.126 1.00 29.74 220 PHE A O 1
ATOM 1121 N N . LEU A 1 222 ? 31.626 -13.602 2.992 1.00 28.56 221 LEU A N 1
ATOM 1122 C CA . LEU A 1 222 ? 30.183 -13.288 2.967 1.00 36.26 221 LEU A CA 1
ATOM 1123 C C . LEU A 1 222 ? 29.592 -13.338 4.371 1.00 36.46 221 LEU A C 1
ATOM 1124 O O . LEU A 1 222 ? 29.215 -14.394 4.846 1.00 43.92 221 LEU A O 1
ATOM 1129 N N . GLY A 1 223 ? 29.521 -12.183 5.020 1.00 35.18 222 GLY A N 1
ATOM 1130 C CA . GLY A 1 223 ? 29.073 -12.063 6.397 1.00 33.62 222 GLY A CA 1
ATOM 1131 C C . GLY A 1 223 ? 27.562 -12.063 6.512 1.00 38.51 222 GLY A C 1
ATOM 1132 O O . GLY A 1 223 ? 26.861 -12.656 5.678 1.00 37.57 222 GLY A O 1
ATOM 1133 N N . GLY A 1 224 ? 27.064 -11.395 7.546 1.00 42.88 223 GLY A N 1
ATOM 1134 C CA . GLY A 1 224 ? 25.662 -11.506 7.921 1.00 50.94 223 GLY A CA 1
ATOM 1135 C C . GLY A 1 224 ? 25.173 -10.449 8.893 1.00 54.99 223 GLY A C 1
ATOM 1136 O O . GLY A 1 224 ? 25.067 -9.272 8.544 1.00 56.60 223 GLY A O 1
ATOM 1137 N N . TYR A 1 225 ? 24.868 -10.861 10.119 1.00 58.69 224 TYR A N 1
ATOM 1138 C CA . TYR A 1 225 ? 24.167 -9.956 11.040 1.00 61.15 224 TYR A CA 1
ATOM 1139 C C . TYR A 1 225 ? 24.897 -9.631 12.362 1.00 62.83 224 TYR A C 1
ATOM 1140 O O . TYR A 1 225 ? 25.034 -8.456 12.712 1.00 62.85 224 TYR A O 1
ATOM 1149 N N . GLU A 1 226 ? 25.386 -10.664 13.061 1.00 64.64 225 GLU A N 1
ATOM 1150 C CA . GLU A 1 226 ? 26.095 -10.510 14.347 1.00 65.20 225 GLU A CA 1
ATOM 1151 C C . GLU A 1 226 ? 27.465 -9.864 14.233 1.00 63.70 225 GLU A C 1
ATOM 1152 O O . GLU A 1 226 ? 28.188 -10.035 13.248 1.00 66.03 225 GLU A O 1
ATOM 1158 N N . GLN A 1 227 ? 27.810 -9.128 15.277 1.00 59.73 226 GLN A N 1
ATOM 1159 C CA . GLN A 1 227 ? 29.144 -8.651 15.477 1.00 57.92 226 GLN A CA 1
ATOM 1160 C C . GLN A 1 227 ? 30.082 -9.851 15.421 1.00 56.11 226 GLN A C 1
ATOM 1161 O O . GLN A 1 227 ? 31.182 -9.745 14.889 1.00 55.87 226 GLN A O 1
ATOM 1167 N N . SER A 1 228 ? 29.625 -10.994 15.943 1.00 57.75 227 SER A N 1
ATOM 1168 C CA . SER A 1 228 ? 30.423 -12.230 15.969 1.00 54.00 227 SER A CA 1
ATOM 1169 C C . SER A 1 228 ? 30.810 -12.680 14.555 1.00 48.41 227 SER A C 1
ATOM 1170 O O . SER A 1 228 ? 31.965 -13.057 14.288 1.00 42.36 227 SER A O 1
ATOM 1173 N N . VAL A 1 229 ? 29.840 -12.619 13.654 1.00 40.55 228 VAL A N 1
ATOM 1174 C CA . VAL A 1 229 ? 30.070 -12.991 12.271 1.00 42.03 228 VAL A CA 1
ATOM 1175 C C . VAL A 1 229 ? 31.205 -12.179 11.570 1.00 41.86 228 VAL A C 1
ATOM 1176 O O . VAL A 1 229 ? 31.993 -12.735 10.798 1.00 38.15 228 VAL A O 1
ATOM 1180 N N . GLY A 1 230 ? 31.306 -10.887 11.886 1.00 39.49 229 GLY A N 1
ATOM 1181 C CA . GLY A 1 230 ? 32.337 -10.016 11.331 1.00 32.48 229 GLY A CA 1
ATOM 1182 C C . GLY A 1 230 ? 33.671 -10.240 11.989 1.00 35.06 229 GLY A C 1
ATOM 1183 O O . GLY A 1 230 ? 34.710 -10.261 11.328 1.00 38.85 229 GLY A O 1
ATOM 1184 N N . PHE A 1 231 ? 33.655 -10.419 13.299 1.00 32.46 230 PHE A N 1
ATOM 1185 C CA . PHE A 1 231 ? 34.858 -10.793 14.014 1.00 30.53 230 PHE A CA 1
ATOM 1186 C C . PHE A 1 231 ? 35.469 -12.097 13.447 1.00 30.20 230 PHE A C 1
ATOM 1187 O O . PHE A 1 231 ? 36.713 -12.212 13.279 1.00 27.59 230 PHE A O 1
ATOM 1195 N N . GLU A 1 232 ? 34.606 -13.070 13.154 1.00 33.58 231 GLU A N 1
ATOM 1196 C CA . GLU A 1 232 ? 35.065 -14.395 12.692 1.00 36.12 231 GLU A CA 1
ATOM 1197 C C . GLU A 1 232 ? 35.538 -14.184 11.251 1.00 35.36 231 GLU A C 1
ATOM 1198 O O . GLU A 1 232 ? 36.683 -14.477 10.885 1.00 32.58 231 GLU A O 1
ATOM 1204 N N . GLY A 1 233 ? 34.682 -13.574 10.448 1.00 30.45 232 GLY A N 1
ATOM 1205 C CA . GLY A 1 233 ? 35.102 -13.194 9.107 1.00 36.36 232 GLY A CA 1
ATOM 1206 C C . GLY A 1 233 ? 36.451 -12.476 9.027 1.00 36.10 232 GLY A C 1
ATOM 1207 O O . GLY A 1 233 ? 37.349 -12.885 8.287 1.00 38.90 232 GLY A O 1
ATOM 1208 N N . ALA A 1 234 ? 36.611 -11.403 9.785 1.00 31.97 233 ALA A N 1
ATOM 1209 C CA . ALA A 1 234 ? 37.806 -10.602 9.643 1.00 25.90 233 ALA A CA 1
ATOM 1210 C C . ALA A 1 234 ? 39.017 -11.359 10.110 1.00 25.32 233 ALA A C 1
ATOM 1211 O O . ALA A 1 234 ? 40.103 -11.201 9.565 1.00 26.05 233 ALA A O 1
ATOM 1213 N N . THR A 1 235 ? 38.853 -12.181 11.138 1.00 26.66 234 THR A N 1
ATOM 1214 C CA . THR A 1 235 ? 39.982 -12.969 11.650 1.00 27.07 234 THR A CA 1
ATOM 1215 C C . THR A 1 235 ? 40.400 -13.983 10.585 1.00 23.54 234 THR A C 1
ATOM 1216 O O . THR A 1 235 ? 41.571 -14.280 10.438 1.00 26.48 234 THR A O 1
ATOM 1220 N N . LYS A 1 236 ? 39.453 -14.488 9.808 1.00 27.11 235 LYS A N 1
ATOM 1221 C CA . LYS A 1 236 ? 39.807 -15.449 8.739 1.00 30.97 235 LYS A CA 1
ATOM 1222 C C . LYS A 1 236 ? 40.498 -14.835 7.541 1.00 32.69 235 LYS A C 1
ATOM 1223 O O . LYS A 1 236 ? 41.448 -15.433 7.007 1.00 34.70 235 LYS A O 1
ATOM 1229 N N . LEU A 1 237 ? 40.068 -13.617 7.163 1.00 33.38 236 LEU A N 1
ATOM 1230 C CA . LEU A 1 237 ? 40.759 -12.805 6.128 1.00 29.26 236 LEU A CA 1
ATOM 1231 C C . LEU A 1 237 ? 42.245 -12.499 6.452 1.00 27.46 236 LEU A C 1
ATOM 1232 O O . LEU A 1 237 ? 43.140 -12.610 5.579 1.00 28.42 236 LEU A O 1
ATOM 1237 N N . LEU A 1 238 ? 42.495 -12.153 7.709 1.00 20.33 237 LEU A N 1
ATOM 1238 C CA . LEU A 1 238 ? 43.841 -11.932 8.217 1.00 27.85 237 LEU A CA 1
ATOM 1239 C C . LEU A 1 238 ? 44.650 -13.216 8.198 1.00 24.50 237 LEU A C 1
ATOM 1240 O O . LEU A 1 238 ? 45.840 -13.186 7.906 1.00 25.05 237 LEU A O 1
ATOM 1245 N N . ASP A 1 239 ? 44.012 -14.346 8.497 1.00 28.51 238 ASP A N 1
ATOM 1246 C CA . ASP A 1 239 ? 44.688 -15.666 8.298 1.00 32.52 238 ASP A CA 1
ATOM 1247 C C . ASP A 1 239 ? 45.092 -15.857 6.820 1.00 30.67 238 ASP A C 1
ATOM 1248 O O . ASP A 1 239 ? 46.227 -16.207 6.515 1.00 29.91 238 ASP A O 1
ATOM 1253 N N . GLN A 1 240 ? 44.158 -15.575 5.914 1.00 30.32 239 GLN A N 1
ATOM 1254 C CA . GLN A 1 240 ? 44.375 -15.746 4.469 1.00 29.97 239 GLN A CA 1
ATOM 1255 C C . GLN A 1 240 ? 45.275 -14.694 3.847 1.00 27.91 239 GLN A C 1
ATOM 1256 O O . GLN A 1 240 ? 45.410 -14.632 2.629 1.00 34.67 239 GLN A O 1
ATOM 1262 N N . GLY A 1 241 ? 45.850 -13.830 4.673 1.00 32.58 240 GLY A N 1
ATOM 1263 C CA . GLY A 1 241 ? 46.856 -12.867 4.214 1.00 27.15 240 GLY A CA 1
ATOM 1264 C C . GLY A 1 241 ? 46.385 -11.426 3.992 1.00 28.29 240 GLY A C 1
ATOM 1265 O O . GLY A 1 241 ? 47.182 -10.596 3.559 1.00 25.53 240 GLY A O 1
ATOM 1266 N N . ALA A 1 242 ? 45.111 -11.116 4.262 1.00 26.42 241 ALA A N 1
ATOM 1267 C CA . ALA A 1 242 ? 44.604 -9.730 4.046 1.00 24.92 241 ALA A CA 1
ATOM 1268 C C . ALA A 1 242 ? 45.476 -8.742 4.745 1.00 28.88 241 ALA A C 1
ATOM 1269 O O . ALA A 1 242 ? 45.879 -8.977 5.874 1.00 36.49 241 ALA A O 1
ATOM 1271 N N . LYS A 1 243 ? 45.824 -7.666 4.044 1.00 35.45 242 LYS A N 1
ATOM 1272 C CA . LYS A 1 243 ? 46.569 -6.552 4.634 1.00 35.02 242 LYS A CA 1
ATOM 1273 C C . LYS A 1 243 ? 45.646 -5.333 4.809 1.00 31.12 242 LYS A C 1
ATOM 1274 O O . LYS A 1 243 ? 46.039 -4.325 5.392 1.00 24.90 242 LYS A O 1
ATOM 1280 N N . THR A 1 244 ? 44.403 -5.467 4.332 1.00 26.60 243 THR A N 1
ATOM 1281 C CA . THR A 1 244 ? 43.396 -4.444 4.477 1.00 21.13 243 THR A CA 1
ATOM 1282 C C . THR A 1 244 ? 42.060 -5.108 4.773 1.00 25.52 243 THR A C 1
ATOM 1283 O O . THR A 1 244 ? 41.712 -6.139 4.184 1.00 23.99 243 THR A O 1
ATOM 1287 N N . LEU A 1 245 ? 41.306 -4.538 5.708 1.00 22.35 244 LEU A N 1
ATOM 1288 C CA . LEU A 1 245 ? 40.000 -5.078 5.978 1.00 24.43 244 LEU A CA 1
ATOM 1289 C C . LEU A 1 245 ? 39.000 -4.004 5.591 1.00 24.57 244 LEU A C 1
ATOM 1290 O O . LEU A 1 245 ? 39.117 -2.852 6.001 1.00 28.39 244 LEU A O 1
ATOM 1295 N N . PHE A 1 246 ? 38.030 -4.378 4.776 1.00 19.37 245 PHE A N 1
ATOM 1296 C CA . PHE A 1 246 ? 37.186 -3.415 4.149 1.00 20.51 245 PHE A CA 1
ATOM 1297 C C . PHE A 1 246 ? 35.788 -3.929 4.476 1.00 19.32 245 PHE A C 1
ATOM 1298 O O . PHE A 1 246 ? 35.274 -4.858 3.883 1.00 24.05 245 PHE A O 1
ATOM 1306 N N . ALA A 1 247 ? 35.187 -3.345 5.490 1.00 21.96 246 ALA A N 1
ATOM 1307 C CA . ALA A 1 247 ? 33.885 -3.800 5.939 1.00 21.93 246 ALA A CA 1
ATOM 1308 C C . ALA A 1 247 ? 32.873 -3.195 5.046 1.00 23.21 246 ALA A C 1
ATOM 1309 O O . ALA A 1 247 ? 33.092 -2.109 4.538 1.00 28.83 246 ALA A O 1
ATOM 1311 N N . GLY A 1 248 ? 31.732 -3.837 4.901 1.00 26.50 247 GLY A N 1
ATOM 1312 C CA . GLY A 1 248 ? 30.663 -3.297 4.069 1.00 21.43 247 GLY A CA 1
ATOM 1313 C C . GLY A 1 248 ? 29.453 -2.895 4.870 1.00 28.33 247 GLY A C 1
ATOM 1314 O O . GLY A 1 248 ? 28.422 -2.614 4.272 1.00 27.57 247 GLY A O 1
ATOM 1315 N N . ASP A 1 249 ? 29.576 -2.887 6.215 1.00 33.56 248 ASP A N 1
ATOM 1316 C CA . ASP A 1 249 ? 28.491 -2.474 7.155 1.00 36.09 248 ASP A CA 1
ATOM 1317 C C . ASP A 1 249 ? 28.983 -1.789 8.414 1.00 35.12 248 ASP A C 1
ATOM 1318 O O . ASP A 1 249 ? 30.125 -1.991 8.811 1.00 32.96 248 ASP A O 1
ATOM 1323 N N . SER A 1 250 ? 28.123 -1.018 9.077 1.00 36.12 249 SER A N 1
ATOM 1324 C CA . SER A 1 250 ? 28.393 -0.663 10.488 1.00 41.85 249 SER A CA 1
ATOM 1325 C C . SER A 1 250 ? 28.856 -1.901 11.275 1.00 41.89 249 SER A C 1
ATOM 1326 O O . SER A 1 250 ? 29.941 -1.905 11.881 1.00 43.76 249 SER A O 1
ATOM 1329 N N . MET A 1 251 ? 28.011 -2.939 11.285 1.00 37.84 250 MET A N 1
ATOM 1330 C CA . MET A 1 251 ? 28.251 -4.080 12.156 1.00 38.52 250 MET A CA 1
ATOM 1331 C C . MET A 1 251 ? 29.508 -4.848 11.756 1.00 35.62 250 MET A C 1
ATOM 1332 O O . MET A 1 251 ? 30.300 -5.242 12.629 1.00 33.48 250 MET A O 1
ATOM 1337 N N . MET A 1 252 ? 29.722 -5.019 10.445 1.00 31.98 251 MET A N 1
ATOM 1338 C CA . MET A 1 252 ? 30.954 -5.604 9.973 1.00 26.42 251 MET A CA 1
ATOM 1339 C C . MET A 1 252 ? 32.174 -4.730 10.428 1.00 30.18 251 MET A C 1
ATOM 1340 O O . MET A 1 252 ? 33.236 -5.261 10.809 1.00 32.27 251 MET A O 1
ATOM 1345 N N . THR A 1 253 ? 32.001 -3.402 10.486 1.00 27.57 252 THR A N 1
ATOM 1346 C CA . THR A 1 253 ? 33.102 -2.498 10.869 1.00 27.45 252 THR A CA 1
ATOM 1347 C C . THR A 1 253 ? 33.537 -2.671 12.295 1.00 30.53 252 THR A C 1
ATOM 1348 O O . THR A 1 253 ? 34.740 -2.539 12.592 1.00 34.17 252 THR A O 1
ATOM 1352 N N . ILE A 1 254 ? 32.558 -2.901 13.184 1.00 28.09 253 ILE A N 1
ATOM 1353 C CA . ILE A 1 254 ? 32.856 -3.339 14.552 1.00 31.32 253 ILE A CA 1
ATOM 1354 C C . ILE A 1 254 ? 33.668 -4.644 14.634 1.00 27.44 253 ILE A C 1
ATOM 1355 O O . ILE A 1 254 ? 34.717 -4.656 15.294 1.00 27.40 253 ILE A O 1
ATOM 1360 N N . GLY A 1 255 ? 33.212 -5.703 13.943 1.00 30.92 254 GLY A N 1
ATOM 1361 C CA . GLY A 1 255 ? 33.926 -7.024 13.855 1.00 25.90 254 GLY A CA 1
ATOM 1362 C C . GLY A 1 255 ? 35.365 -6.853 13.367 1.00 29.20 254 GLY A C 1
ATOM 1363 O O . GLY A 1 255 ? 36.314 -7.509 13.862 1.00 27.90 254 GLY A O 1
ATOM 1364 N N . VAL A 1 256 ? 35.561 -5.943 12.419 1.00 26.11 255 VAL A N 1
ATOM 1365 C CA . VAL A 1 256 ? 36.929 -5.622 11.965 1.00 26.17 255 VAL A CA 1
ATOM 1366 C C . VAL A 1 256 ? 37.796 -5.010 13.069 1.00 31.76 255 VAL A C 1
ATOM 1367 O O . VAL A 1 256 ? 38.986 -5.391 13.210 1.00 29.19 255 VAL A O 1
ATOM 1371 N N . ILE A 1 257 ? 37.219 -4.054 13.836 1.00 33.65 256 ILE A N 1
ATOM 1372 C CA . ILE A 1 257 ? 37.931 -3.455 14.987 1.00 28.61 256 ILE A CA 1
ATOM 1373 C C . ILE A 1 257 ? 38.209 -4.527 16.045 1.00 30.54 256 ILE A C 1
ATOM 1374 O O . ILE A 1 257 ? 39.361 -4.720 16.494 1.00 32.10 256 ILE A O 1
ATOM 1379 N N . GLU A 1 258 ? 37.170 -5.261 16.420 1.00 29.39 257 GLU A N 1
ATOM 1380 C CA . GLU A 1 258 ? 37.360 -6.305 17.398 1.00 32.71 257 GLU A CA 1
ATOM 1381 C C . GLU A 1 258 ? 38.466 -7.276 16.958 1.00 33.15 257 GLU A C 1
ATOM 1382 O O . GLU A 1 258 ? 39.382 -7.598 17.759 1.00 37.54 257 GLU A O 1
ATOM 1388 N N . ALA A 1 259 ? 38.396 -7.715 15.696 1.00 29.95 258 ALA A N 1
ATOM 1389 C CA . ALA A 1 259 ? 39.446 -8.544 15.072 1.00 29.79 258 ALA A CA 1
ATOM 1390 C C . ALA A 1 259 ? 40.877 -7.993 15.110 1.00 33.08 258 ALA A C 1
ATOM 1391 O O . ALA A 1 259 ? 41.813 -8.755 15.370 1.00 31.79 258 ALA A O 1
ATOM 1393 N N . CYS A 1 260 ? 41.066 -6.702 14.827 1.00 36.48 259 CYS A N 1
ATOM 1394 C CA . CYS A 1 260 ? 42.422 -6.102 14.883 1.00 38.93 259 CYS A CA 1
ATOM 1395 C C . CYS A 1 260 ? 42.917 -5.966 16.291 1.00 38.64 259 CYS A C 1
ATOM 1396 O O . CYS A 1 260 ? 44.153 -6.055 16.534 1.00 30.90 259 CYS A O 1
ATOM 1399 N N . HIS A 1 261 ? 41.952 -5.727 17.196 1.00 37.43 260 HIS A N 1
ATOM 1400 C CA . HIS A 1 261 ? 42.241 -5.585 18.626 1.00 42.79 260 HIS A CA 1
ATOM 1401 C C . HIS A 1 261 ? 42.648 -6.927 19.170 1.00 42.39 260 HIS A C 1
ATOM 1402 O O . HIS A 1 261 ? 43.763 -7.070 19.663 1.00 45.68 260 HIS A O 1
ATOM 1409 N N . LYS A 1 262 ? 41.779 -7.922 19.032 1.00 45.68 261 LYS A N 1
ATOM 1410 C CA . LYS A 1 262 ? 42.118 -9.277 19.484 1.00 46.80 261 LYS A CA 1
ATOM 1411 C C . LYS A 1 262 ? 43.437 -9.820 18.899 1.00 43.64 261 LYS A C 1
ATOM 1412 O O . LYS A 1 262 ? 44.248 -10.324 19.640 1.00 46.39 261 LYS A O 1
ATOM 1418 N N . ALA A 1 263 ? 43.671 -9.668 17.596 1.00 40.77 262 ALA A N 1
ATOM 1419 C CA . ALA A 1 263 ? 44.926 -10.124 16.940 1.00 38.95 262 ALA A CA 1
ATOM 1420 C C . ALA A 1 263 ? 46.188 -9.337 17.333 1.00 38.17 262 ALA A C 1
ATOM 1421 O O . ALA A 1 263 ? 47.279 -9.663 16.867 1.00 38.02 262 ALA A O 1
ATOM 1423 N N . GLY A 1 264 ? 46.037 -8.283 18.137 1.00 37.51 263 GLY A N 1
ATOM 1424 C CA . GLY A 1 264 ? 47.156 -7.383 18.456 1.00 38.24 263 GLY A CA 1
ATOM 1425 C C . GLY A 1 264 ? 47.600 -6.372 17.385 1.00 37.11 263 GLY A C 1
ATOM 1426 O O . GLY A 1 264 ? 48.728 -5.872 17.407 1.00 35.63 263 GLY A O 1
ATOM 1427 N N . LEU A 1 265 ? 46.734 -6.015 16.455 1.00 32.60 264 LEU A N 1
ATOM 1428 C CA . LEU A 1 265 ? 47.230 -5.143 15.382 1.00 34.61 264 LEU A CA 1
ATOM 1429 C C . LEU A 1 265 ? 46.827 -3.661 15.550 1.00 34.42 264 LEU A C 1
ATOM 1430 O O . LEU A 1 265 ? 45.678 -3.343 15.864 1.00 38.62 264 LEU A O 1
ATOM 1435 N N . VAL A 1 266 ? 47.779 -2.758 15.339 1.00 36.03 265 VAL A N 1
ATOM 1436 C CA . VAL A 1 266 ? 47.471 -1.328 15.268 1.00 34.67 265 VAL A CA 1
ATOM 1437 C C . VAL A 1 266 ? 46.937 -0.983 13.871 1.00 31.54 265 VAL A C 1
ATOM 1438 O O . VAL A 1 266 ? 47.674 -1.034 12.890 1.00 32.73 265 VAL A O 1
ATOM 1442 N N . ILE A 1 267 ? 45.649 -0.651 13.789 1.00 27.07 266 ILE A N 1
ATOM 1443 C CA . ILE A 1 267 ? 45.083 -0.054 12.606 1.00 25.34 266 ILE A CA 1
ATOM 1444 C C . ILE A 1 267 ? 45.822 1.204 12.199 1.00 31.75 266 ILE A C 1
ATOM 1445 O O . ILE A 1 267 ? 46.269 1.979 13.057 1.00 36.50 266 ILE A O 1
ATOM 1450 N N . GLY A 1 268 ? 45.925 1.429 10.889 1.00 33.28 267 GLY A N 1
ATOM 1451 C CA . GLY A 1 268 ? 46.772 2.503 10.369 1.00 32.97 267 GLY A CA 1
ATOM 1452 C C . GLY A 1 268 ? 48.271 2.311 10.606 1.00 39.16 267 GLY A C 1
ATOM 1453 O O . GLY A 1 268 ? 49.059 3.155 10.200 1.00 46.47 267 GLY A O 1
ATOM 1454 N N . LYS A 1 269 ? 48.682 1.212 11.239 1.00 38.88 268 LYS A N 1
ATOM 1455 C CA . LYS A 1 269 ? 50.113 0.896 11.400 1.00 43.72 268 LYS A CA 1
ATOM 1456 C C . LYS A 1 269 ? 50.472 -0.535 10.918 1.00 45.26 268 LYS A C 1
ATOM 1457 O O . LYS A 1 269 ? 51.366 -0.722 10.102 1.00 44.93 268 LYS A O 1
ATOM 1463 N N . ASP A 1 270 ? 49.751 -1.545 11.389 1.00 46.87 269 ASP A N 1
ATOM 1464 C CA . ASP A 1 270 ? 50.072 -2.934 11.046 1.00 44.74 269 ASP A CA 1
ATOM 1465 C C . ASP A 1 270 ? 49.102 -3.515 10.029 1.00 43.77 269 ASP A C 1
ATOM 1466 O O . ASP A 1 270 ? 49.390 -4.537 9.444 1.00 45.90 269 ASP A O 1
ATOM 1471 N N . VAL A 1 271 ? 47.958 -2.864 9.826 1.00 37.94 270 VAL A N 1
ATOM 1472 C CA . VAL A 1 271 ? 46.955 -3.329 8.892 1.00 30.82 270 VAL A CA 1
ATOM 1473 C C . VAL A 1 271 ? 46.145 -2.098 8.489 1.00 33.31 270 VAL A C 1
ATOM 1474 O O . VAL A 1 271 ? 46.048 -1.155 9.282 1.00 34.31 270 VAL A O 1
ATOM 1478 N N . SER A 1 272 ? 45.539 -2.099 7.300 1.00 26.95 271 SER A N 1
ATOM 1479 C CA . SER A 1 272 ? 44.689 -0.998 6.879 1.00 25.61 271 SER A CA 1
ATOM 1480 C C . SER A 1 272 ? 43.217 -1.327 7.090 1.00 28.44 271 SER A C 1
ATOM 1481 O O . SER A 1 272 ? 42.826 -2.449 6.862 1.00 24.34 271 SER A O 1
ATOM 1484 N N . VAL A 1 273 ? 42.395 -0.333 7.470 1.00 28.05 272 VAL A N 1
ATOM 1485 C CA . VAL A 1 273 ? 40.955 -0.547 7.575 1.00 24.68 272 VAL A CA 1
ATOM 1486 C C . VAL A 1 273 ? 40.181 0.479 6.746 1.00 25.63 272 VAL A C 1
ATOM 1487 O O . VAL A 1 273 ? 40.528 1.652 6.730 1.00 25.73 272 VAL A O 1
ATOM 1491 N N . ILE A 1 274 ? 39.148 0.006 6.056 1.00 23.31 273 ILE A N 1
ATOM 1492 C CA . ILE A 1 274 ? 38.111 0.859 5.539 1.00 27.60 273 ILE A CA 1
ATOM 1493 C C . ILE A 1 274 ? 36.800 0.486 6.213 1.00 26.50 273 ILE A C 1
ATOM 1494 O O . ILE A 1 274 ? 36.397 -0.677 6.136 1.00 24.97 273 ILE A O 1
ATOM 1499 N N . GLY A 1 275 ? 36.138 1.468 6.852 1.00 23.17 274 GLY A N 1
ATOM 1500 C CA . GLY A 1 275 ? 34.919 1.204 7.598 1.00 21.03 274 GLY A CA 1
ATOM 1501 C C . GLY A 1 275 ? 33.731 1.651 6.832 1.00 19.87 274 GLY A C 1
ATOM 1502 O O . GLY A 1 275 ? 33.868 2.324 5.840 1.00 23.51 274 GLY A O 1
ATOM 1503 N N . PHE A 1 276 ? 32.549 1.293 7.295 1.00 27.65 275 PHE A N 1
ATOM 1504 C CA . PHE A 1 276 ? 31.336 1.751 6.634 1.00 33.52 275 PHE A CA 1
ATOM 1505 C C . PHE A 1 276 ? 30.454 2.474 7.646 1.00 36.02 275 PHE A C 1
ATOM 1506 O O . PHE A 1 276 ? 30.271 1.968 8.754 1.00 40.03 275 PHE A O 1
ATOM 1514 N N . ASP A 1 277 ? 29.942 3.653 7.254 1.00 35.04 276 ASP A N 1
ATOM 1515 C CA . ASP A 1 277 ? 29.166 4.587 8.103 1.00 41.29 276 ASP A CA 1
ATOM 1516 C C . ASP A 1 277 ? 29.920 5.395 9.167 1.00 39.26 276 ASP A C 1
ATOM 1517 O O . ASP A 1 277 ? 31.069 5.133 9.504 1.00 42.64 276 ASP A O 1
ATOM 1522 N N . THR A 1 278 ? 29.248 6.416 9.662 1.00 40.76 277 THR A N 1
ATOM 1523 C CA . THR A 1 278 ? 29.939 7.565 10.235 1.00 43.13 277 THR A CA 1
ATOM 1524 C C . THR A 1 278 ? 30.156 7.572 11.747 1.00 45.95 277 THR A C 1
ATOM 1525 O O . THR A 1 278 ? 30.731 8.528 12.239 1.00 50.97 277 THR A O 1
ATOM 1529 N N . HIS A 1 279 ? 29.735 6.530 12.471 1.00 44.86 278 HIS A N 1
ATOM 1530 C CA . HIS A 1 279 ? 29.791 6.529 13.948 1.00 45.34 278 HIS A CA 1
ATOM 1531 C C . HIS A 1 279 ? 30.831 7.504 14.534 1.00 39.59 278 HIS A C 1
ATOM 1532 O O . HIS A 1 279 ? 31.978 7.491 14.121 1.00 33.08 278 HIS A O 1
ATOM 1539 N N . PRO A 1 280 ? 30.407 8.372 15.475 1.00 38.95 279 PRO A N 1
ATOM 1540 C CA . PRO A 1 280 ? 31.315 9.318 16.164 1.00 40.44 279 PRO A CA 1
ATOM 1541 C C . PRO A 1 280 ? 32.604 8.684 16.694 1.00 39.95 279 PRO A C 1
ATOM 1542 O O . PRO A 1 280 ? 33.694 9.272 16.549 1.00 41.39 279 PRO A O 1
ATOM 1546 N N . LEU A 1 281 ? 32.495 7.485 17.259 1.00 36.97 280 LEU A N 1
ATOM 1547 C CA . LEU A 1 281 ? 33.693 6.794 17.771 1.00 41.08 280 LEU A CA 1
ATOM 1548 C C . LEU A 1 281 ? 34.680 6.282 16.724 1.00 42.68 280 LEU A C 1
ATOM 1549 O O . LEU A 1 281 ? 35.839 6.034 17.072 1.00 47.19 280 LEU A O 1
ATOM 1554 N N . PHE A 1 282 ? 34.255 6.137 15.455 1.00 43.53 281 PHE A N 1
ATOM 1555 C CA . PHE A 1 282 ? 35.223 5.819 14.379 1.00 38.60 281 PHE A CA 1
ATOM 1556 C C . PHE A 1 282 ? 36.221 6.962 14.184 1.00 34.11 281 PHE A C 1
ATOM 1557 O O . PHE A 1 282 ? 37.394 6.716 13.987 1.00 35.20 281 PHE A O 1
ATOM 1565 N N . ALA A 1 283 ? 35.779 8.206 14.325 1.00 36.01 282 ALA A N 1
ATOM 1566 C CA . ALA A 1 283 ? 36.655 9.369 14.097 1.00 36.02 282 ALA A CA 1
ATOM 1567 C C . ALA A 1 283 ? 37.684 9.609 15.204 1.00 43.05 282 ALA A C 1
ATOM 1568 O O . ALA A 1 283 ? 38.560 10.482 15.064 1.00 47.60 282 ALA A O 1
ATOM 1570 N N . LEU A 1 284 ? 37.571 8.853 16.304 1.00 45.19 283 LEU A N 1
ATOM 1571 C CA . LEU A 1 284 ? 38.358 9.122 17.520 1.00 48.50 283 LEU A CA 1
ATOM 1572 C C . LEU A 1 284 ? 39.248 7.963 18.008 1.00 52.22 283 LEU A C 1
ATOM 1573 O O . LEU A 1 284 ? 39.778 8.029 19.123 1.00 56.92 283 LEU A O 1
ATOM 1578 N N . GLN A 1 285 ? 39.369 6.906 17.196 1.00 51.05 284 GLN A N 1
ATOM 1579 C CA . GLN A 1 285 ? 40.400 5.875 17.330 1.00 49.12 284 GLN A CA 1
ATOM 1580 C C . GLN A 1 285 ? 41.805 6.552 17.329 1.00 49.21 284 GLN A C 1
ATOM 1581 O O . GLN A 1 285 ? 41.930 7.687 16.854 1.00 54.54 284 GLN A O 1
ATOM 1587 N N . PRO A 1 286 ? 42.858 5.895 17.881 1.00 47.81 285 PRO A N 1
ATOM 1588 C CA . PRO A 1 286 ? 44.230 6.475 17.772 1.00 46.94 285 PRO A CA 1
ATOM 1589 C C . PRO A 1 286 ? 44.646 6.812 16.344 1.00 46.90 285 PRO A C 1
ATOM 1590 O O . PRO A 1 286 ? 45.409 7.748 16.134 1.00 50.61 285 PRO A O 1
ATOM 1594 N N . HIS A 1 287 ? 44.186 6.043 15.368 1.00 45.70 286 HIS A N 1
ATOM 1595 C CA . HIS A 1 287 ? 44.301 6.466 13.988 1.00 44.84 286 HIS A CA 1
ATOM 1596 C C . HIS A 1 287 ? 42.883 6.480 13.437 1.00 45.89 286 HIS A C 1
ATOM 1597 O O . HIS A 1 287 ? 42.268 5.430 13.218 1.00 45.01 286 HIS A O 1
ATOM 1604 N N . PRO A 1 288 ? 42.329 7.676 13.253 1.00 44.78 287 PRO A N 1
ATOM 1605 C CA . PRO A 1 288 ? 40.936 7.685 12.862 1.00 43.37 287 PRO A CA 1
ATOM 1606 C C . PRO A 1 288 ? 40.702 6.849 11.603 1.00 38.26 287 PRO A C 1
ATOM 1607 O O . PRO A 1 288 ? 41.635 6.630 10.829 1.00 34.11 287 PRO A O 1
ATOM 1611 N N . LEU A 1 289 ? 39.468 6.380 11.422 1.00 30.69 288 LEU A N 1
ATOM 1612 C CA . LEU A 1 289 ? 39.172 5.437 10.385 1.00 33.14 288 LEU A CA 1
ATOM 1613 C C . LEU A 1 289 ? 38.713 6.100 9.109 1.00 32.76 288 LEU A C 1
ATOM 1614 O O . LEU A 1 289 ? 37.731 6.812 9.107 1.00 36.47 288 LEU A O 1
ATOM 1619 N N . THR A 1 290 ? 39.395 5.810 8.010 1.00 27.60 289 THR A N 1
ATOM 1620 C CA . THR A 1 290 ? 38.832 6.082 6.729 1.00 22.32 289 THR A CA 1
ATOM 1621 C C . THR A 1 290 ? 37.500 5.299 6.618 1.00 20.24 289 THR A C 1
ATOM 1622 O O . THR A 1 290 ? 37.444 4.118 6.862 1.00 26.96 289 THR A O 1
ATOM 1626 N N . VAL A 1 291 ? 36.425 5.956 6.237 1.00 17.37 290 VAL A N 1
ATOM 1627 C CA . VAL A 1 291 ? 35.137 5.296 6.140 1.00 12.81 290 VAL A CA 1
ATOM 1628 C C . VAL A 1 291 ? 34.377 5.829 4.934 1.00 24.39 290 VAL A C 1
ATOM 1629 O O . VAL A 1 291 ? 34.697 6.893 4.380 1.00 25.12 290 VAL A O 1
ATOM 1633 N N . ILE A 1 292 ? 33.353 5.072 4.550 1.00 28.34 291 ILE A N 1
ATOM 1634 C CA . ILE A 1 292 ? 32.463 5.438 3.499 1.00 28.55 291 ILE A CA 1
ATOM 1635 C C . ILE A 1 292 ? 31.211 6.007 4.124 1.00 28.18 291 ILE A C 1
ATOM 1636 O O . ILE A 1 292 ? 30.520 5.349 4.882 1.00 32.26 291 ILE A O 1
ATOM 1641 N N . ASP A 1 293 ? 30.951 7.271 3.848 1.00 27.01 292 ASP A N 1
ATOM 1642 C CA . ASP A 1 293 ? 29.800 7.917 4.417 1.00 27.18 292 ASP A CA 1
ATOM 1643 C C . ASP A 1 293 ? 28.640 7.797 3.429 1.00 29.63 292 ASP A C 1
ATOM 1644 O O . ASP A 1 293 ? 28.811 7.932 2.229 1.00 36.45 292 ASP A O 1
ATOM 1649 N N . GLN A 1 294 ? 27.462 7.531 3.942 1.00 30.37 293 GLN A N 1
ATOM 1650 C CA . GLN A 1 294 ? 26.293 7.384 3.123 1.00 32.78 293 GLN A CA 1
ATOM 1651 C C . GLN A 1 294 ? 25.357 8.539 3.214 1.00 36.84 293 GLN A C 1
ATOM 1652 O O . GLN A 1 294 ? 24.294 8.526 2.574 1.00 43.12 293 GLN A O 1
ATOM 1658 N N . ASN A 1 295 ? 25.705 9.505 4.047 1.00 36.92 294 ASN A N 1
ATOM 1659 C CA . ASN A 1 295 ? 24.949 10.722 4.152 1.00 39.63 294 ASN A CA 1
ATOM 1660 C C . ASN A 1 295 ? 23.493 10.492 4.565 1.00 39.17 294 ASN A C 1
ATOM 1661 O O . ASN A 1 295 ? 22.568 10.869 3.843 1.00 35.95 294 ASN A O 1
ATOM 1666 N N . VAL A 1 296 ? 23.317 9.905 5.749 1.00 43.04 295 VAL A N 1
ATOM 1667 C CA . VAL A 1 296 ? 22.010 9.515 6.289 1.00 45.23 295 VAL A CA 1
ATOM 1668 C C . VAL A 1 296 ? 21.038 10.659 6.306 1.00 47.96 295 VAL A C 1
ATOM 1669 O O . VAL A 1 296 ? 19.848 10.442 6.086 1.00 47.54 295 VAL A O 1
ATOM 1673 N N . GLU A 1 297 ? 21.545 11.857 6.608 1.00 54.37 296 GLU A N 1
ATOM 1674 C CA . GLU A 1 297 ? 20.710 13.068 6.758 1.00 58.62 296 GLU A CA 1
ATOM 1675 C C . GLU A 1 297 ? 19.933 13.396 5.470 1.00 54.00 296 GLU A C 1
ATOM 1676 O O . GLU A 1 297 ? 18.728 13.666 5.499 1.00 54.05 296 GLU A O 1
ATOM 1682 N N . GLN A 1 298 ? 20.629 13.317 4.342 1.00 51.75 297 GLN A N 1
ATOM 1683 C CA . GLN A 1 298 ? 20.067 13.618 3.047 1.00 49.71 297 GLN A CA 1
ATOM 1684 C C . GLN A 1 298 ? 19.068 12.550 2.594 1.00 48.89 297 GLN A C 1
ATOM 1685 O O . GLN A 1 298 ? 18.093 12.869 1.942 1.00 42.37 297 GLN A O 1
ATOM 1691 N N . LEU A 1 299 ? 19.327 11.285 2.934 1.00 46.49 298 LEU A N 1
ATOM 1692 C CA . LEU A 1 299 ? 18.427 10.201 2.580 1.00 45.57 298 LEU A CA 1
ATOM 1693 C C . LEU A 1 299 ? 17.109 10.312 3.303 1.00 46.16 298 LEU A C 1
ATOM 1694 O O . LEU A 1 299 ? 16.054 10.108 2.697 1.00 44.31 298 LEU A O 1
ATOM 1699 N N . ALA A 1 300 ? 17.192 10.612 4.601 1.00 42.40 299 ALA A N 1
ATOM 1700 C CA . ALA A 1 300 ? 16.046 10.907 5.444 1.00 43.51 299 ALA A CA 1
ATOM 1701 C C . ALA A 1 300 ? 15.269 12.182 5.004 1.00 45.28 299 ALA A C 1
ATOM 1702 O O . ALA A 1 300 ? 14.032 12.147 4.943 1.00 43.51 299 ALA A O 1
ATOM 1704 N N . GLN A 1 301 ? 15.985 13.281 4.714 1.00 48.38 300 GLN A N 1
ATOM 1705 C CA . GLN A 1 301 ? 15.407 14.487 4.083 1.00 50.88 300 GLN A CA 1
ATOM 1706 C C . GLN A 1 301 ? 14.641 14.096 2.822 1.00 53.17 300 GLN A C 1
ATOM 1707 O O . GLN A 1 301 ? 13.422 14.253 2.756 1.00 56.09 300 GLN A O 1
ATOM 1713 N N . ARG A 1 302 ? 15.348 13.544 1.839 1.00 54.33 301 ARG A N 1
ATOM 1714 C CA . ARG A 1 302 ? 14.725 13.091 0.596 1.00 57.90 301 ARG A CA 1
ATOM 1715 C C . ARG A 1 302 ? 13.547 12.160 0.811 1.00 57.95 301 ARG A C 1
ATOM 1716 O O . ARG A 1 302 ? 12.524 12.324 0.162 1.00 60.60 301 ARG A O 1
ATOM 1724 N N . ALA A 1 303 ? 13.683 11.193 1.718 1.00 58.67 302 ALA A N 1
ATOM 1725 C CA . ALA A 1 303 ? 12.615 10.200 1.962 1.00 59.09 302 ALA A CA 1
ATOM 1726 C C . ALA A 1 303 ? 11.330 10.792 2.528 1.00 59.62 302 ALA A C 1
ATOM 1727 O O . ALA A 1 303 ? 10.241 10.301 2.236 1.00 58.19 302 ALA A O 1
ATOM 1729 N N . VAL A 1 304 ? 11.456 11.821 3.357 1.00 59.59 303 VAL A N 1
ATOM 1730 C CA . VAL A 1 304 ? 10.273 12.440 3.911 1.00 62.68 303 VAL A CA 1
ATOM 1731 C C . VAL A 1 304 ? 9.640 13.435 2.890 1.00 62.53 303 VAL A C 1
ATOM 1732 O O . VAL A 1 304 ? 8.417 13.500 2.778 1.00 61.11 303 VAL A O 1
ATOM 1736 N N . SER A 1 305 ? 10.469 14.150 2.116 1.00 63.67 304 SER A N 1
ATOM 1737 C CA . SER A 1 305 ? 10.005 14.910 0.934 1.00 62.66 304 SER A CA 1
ATOM 1738 C C . SER A 1 305 ? 9.069 14.082 0.072 1.00 62.27 304 SER A C 1
ATOM 1739 O O . SER A 1 305 ? 7.976 14.522 -0.262 1.00 62.31 304 SER A O 1
ATOM 1742 N N . ILE A 1 306 ? 9.508 12.868 -0.250 1.00 62.60 305 ILE A N 1
ATOM 1743 C CA . ILE A 1 306 ? 8.768 11.936 -1.104 1.00 60.45 305 ILE A CA 1
ATOM 1744 C C . ILE A 1 306 ? 7.526 11.394 -0.411 1.00 61.33 305 ILE A C 1
ATOM 1745 O O . ILE A 1 306 ? 6.569 11.000 -1.072 1.00 65.11 305 ILE A O 1
ATOM 1750 N N . LEU A 1 307 ? 7.519 11.363 0.914 1.00 60.73 306 LEU A N 1
ATOM 1751 C CA . LEU A 1 307 ? 6.319 10.907 1.609 1.00 60.66 306 LEU A CA 1
ATOM 1752 C C . LEU A 1 307 ? 5.247 11.981 1.697 1.00 63.48 306 LEU A C 1
ATOM 1753 O O . LEU A 1 307 ? 4.060 11.663 1.656 1.00 64.22 306 LEU A O 1
ATOM 1758 N N . THR A 1 308 ? 5.665 13.241 1.827 1.00 67.30 307 THR A N 1
ATOM 1759 C CA . THR A 1 308 ? 4.724 14.360 1.868 1.00 71.55 307 THR A CA 1
ATOM 1760 C C . THR A 1 308 ? 4.031 14.489 0.508 1.00 74.94 307 THR A C 1
ATOM 1761 O O . THR A 1 308 ? 2.803 14.414 0.429 1.00 77.41 307 THR A O 1
ATOM 1765 N N . GLU A 1 309 ? 4.815 14.640 -0.558 1.00 77.27 308 GLU A N 1
ATOM 1766 C CA . GLU A 1 309 ? 4.295 14.547 -1.926 1.00 79.37 308 GLU A CA 1
ATOM 1767 C C . GLU A 1 309 ? 3.762 13.139 -2.230 1.00 79.67 308 GLU A C 1
ATOM 1768 O O . GLU A 1 309 ? 4.206 12.514 -3.193 1.00 82.18 308 GLU A O 1
ATOM 1774 N N . LEU A 1 310 ? 2.828 12.636 -1.416 1.00 78.05 309 LEU A N 1
ATOM 1775 C CA . LEU A 1 310 ? 2.270 11.289 -1.601 1.00 77.07 309 LEU A CA 1
ATOM 1776 C C . LEU A 1 310 ? 1.138 11.009 -0.618 1.00 76.94 309 LEU A C 1
ATOM 1777 O O . LEU A 1 310 ? 0.376 11.906 -0.261 1.00 77.41 309 LEU A O 1
ATOM 1782 N N . THR A 1 321 ? 15.085 7.269 -6.497 1.00 50.95 320 THR A N 1
ATOM 1783 C CA . THR A 1 321 ? 16.127 8.268 -6.290 1.00 54.22 320 THR A CA 1
ATOM 1784 C C . THR A 1 321 ? 17.344 7.786 -5.450 1.00 52.10 320 THR A C 1
ATOM 1785 O O . THR A 1 321 ? 17.182 7.074 -4.465 1.00 47.92 320 THR A O 1
ATOM 1789 N N . THR A 1 322 ? 18.551 8.187 -5.859 1.00 48.53 321 THR A N 1
ATOM 1790 C CA . THR A 1 322 ? 19.773 7.813 -5.157 1.00 47.60 321 THR A CA 1
ATOM 1791 C C . THR A 1 322 ? 20.616 9.007 -4.700 1.00 47.32 321 THR A C 1
ATOM 1792 O O . THR A 1 322 ? 20.773 10.000 -5.395 1.00 48.80 321 THR A O 1
ATOM 1796 N N . ILE A 1 323 ? 21.158 8.876 -3.504 1.00 44.81 322 ILE A N 1
ATOM 1797 C CA . ILE A 1 323 ? 22.066 9.838 -2.946 1.00 41.74 322 ILE A CA 1
ATOM 1798 C C . ILE A 1 323 ? 23.397 9.181 -3.174 1.00 35.87 322 ILE A C 1
ATOM 1799 O O . ILE A 1 323 ? 23.507 8.006 -2.921 1.00 33.42 322 ILE A O 1
ATOM 1804 N N . PRO A 1 324 ? 24.425 9.925 -3.629 1.00 34.59 323 PRO A N 1
ATOM 1805 C CA . PRO A 1 324 ? 25.691 9.219 -3.778 1.00 32.21 323 PRO A CA 1
ATOM 1806 C C . PRO A 1 324 ? 26.354 9.038 -2.410 1.00 35.52 323 PRO A C 1
ATOM 1807 O O . PRO A 1 324 ? 25.885 9.584 -1.380 1.00 42.22 323 PRO A O 1
ATOM 1811 N N . THR A 1 325 ? 27.458 8.306 -2.422 1.00 31.95 324 THR A N 1
ATOM 1812 C CA . THR A 1 325 ? 28.147 7.887 -1.238 1.00 28.89 324 THR A CA 1
ATOM 1813 C C . THR A 1 325 ? 29.540 8.516 -1.314 1.00 28.76 324 THR A C 1
ATOM 1814 O O . THR A 1 325 ? 30.004 8.820 -2.421 1.00 26.54 324 THR A O 1
ATOM 1818 N N . ALA A 1 326 ? 30.194 8.772 -0.173 1.00 23.53 325 ALA A N 1
ATOM 1819 C CA . ALA A 1 326 ? 31.472 9.478 -0.239 1.00 23.71 325 ALA A CA 1
ATOM 1820 C C . ALA A 1 326 ? 32.542 8.890 0.664 1.00 23.41 325 ALA A C 1
ATOM 1821 O O . ALA A 1 326 ? 32.222 8.318 1.691 1.00 30.03 325 ALA A O 1
ATOM 1823 N N . LEU A 1 327 ? 33.801 9.004 0.269 1.00 23.16 326 LEU A N 1
ATOM 1824 C CA . LEU A 1 327 ? 34.938 8.577 1.099 1.00 20.53 326 LEU A CA 1
ATOM 1825 C C . LEU A 1 327 ? 35.510 9.729 1.978 1.00 24.55 326 LEU A C 1
ATOM 1826 O O . LEU A 1 327 ? 36.049 10.698 1.454 1.00 26.84 326 LEU A O 1
ATOM 1831 N N . ILE A 1 328 ? 35.397 9.597 3.305 1.00 19.87 327 ILE A N 1
ATOM 1832 C CA . ILE A 1 328 ? 36.029 10.459 4.262 1.00 20.23 327 ILE A CA 1
ATOM 1833 C C . ILE A 1 328 ? 37.452 9.915 4.520 1.00 21.20 327 ILE A C 1
ATOM 1834 O O . ILE A 1 328 ? 37.625 8.894 5.180 1.00 33.10 327 ILE A O 1
ATOM 1839 N N . HIS A 1 329 ? 38.455 10.592 4.006 1.00 20.74 328 HIS A N 1
ATOM 1840 C CA A HIS A 1 329 ? 39.837 10.159 4.181 0.50 25.48 328 HIS A CA 1
ATOM 1841 C CA B HIS A 1 329 ? 39.872 10.246 4.176 0.50 24.09 328 HIS A CA 1
ATOM 1842 C C . HIS A 1 329 ? 40.335 10.569 5.557 1.00 27.35 328 HIS A C 1
ATOM 1843 O O . HIS A 1 329 ? 40.377 11.757 5.903 1.00 33.05 328 HIS A O 1
ATOM 1856 N N . ARG A 1 330 ? 40.675 9.556 6.354 1.00 27.62 329 ARG A N 1
ATOM 1857 C CA . ARG A 1 330 ? 41.236 9.798 7.668 1.00 24.08 329 ARG A CA 1
ATOM 1858 C C . ARG A 1 330 ? 42.614 9.170 7.744 1.00 28.93 329 ARG A C 1
ATOM 1859 O O . ARG A 1 330 ? 43.423 9.431 6.855 1.00 28.22 329 ARG A O 1
ATOM 1867 N N . GLU A 1 331 ? 42.912 8.361 8.761 1.00 32.29 330 GLU A N 1
ATOM 1868 C CA . GLU A 1 331 ? 44.284 7.829 8.858 1.00 36.82 330 GLU A CA 1
ATOM 1869 C C . GLU A 1 331 ? 44.505 6.301 9.015 1.00 38.95 330 GLU A C 1
ATOM 1870 O O . GLU A 1 331 ? 45.507 5.881 9.598 1.00 39.94 330 GLU A O 1
ATOM 1876 N N . SER A 1 332 ? 43.610 5.472 8.473 1.00 36.00 331 SER A N 1
ATOM 1877 C CA . SER A 1 332 ? 43.702 4.019 8.676 1.00 29.66 331 SER A CA 1
ATOM 1878 C C . SER A 1 332 ? 44.258 3.192 7.478 1.00 35.65 331 SER A C 1
ATOM 1879 O O . SER A 1 332 ? 44.065 1.974 7.420 1.00 37.98 331 SER A O 1
ATOM 1882 N N . ILE A 1 333 ? 44.953 3.852 6.546 1.00 34.85 332 ILE A N 1
ATOM 1883 C CA . ILE A 1 333 ? 45.595 3.214 5.409 1.00 35.10 332 ILE A CA 1
ATOM 1884 C C . ILE A 1 333 ? 47.104 3.416 5.516 1.00 37.98 332 ILE A C 1
ATOM 1885 O O . ILE A 1 333 ? 47.571 4.546 5.516 1.00 38.90 332 ILE A O 1
ATOM 1890 N N . ILE A 1 334 ? 47.856 2.321 5.601 1.00 42.44 333 ILE A N 1
ATOM 1891 C CA . ILE A 1 334 ? 49.322 2.345 5.508 1.00 44.45 333 ILE A CA 1
ATOM 1892 C C . ILE A 1 334 ? 49.790 2.704 4.103 1.00 50.90 333 ILE A C 1
ATOM 1893 O O . ILE A 1 334 ? 49.167 2.322 3.121 1.00 50.15 333 ILE A O 1
ATOM 1898 N N . ASN A 1 335 ? 50.892 3.442 4.006 1.00 58.40 334 ASN A N 1
ATOM 1899 C CA . ASN A 1 335 ? 51.633 3.482 2.755 1.00 60.21 334 ASN A CA 1
ATOM 1900 C C . ASN A 1 335 ? 52.816 2.486 2.685 1.00 63.52 334 ASN A C 1
ATOM 1901 O O . ASN A 1 335 ? 53.817 2.642 3.400 1.00 61.94 334 ASN A O 1
ATOM 1906 N N . SER A 1 336 ? 52.686 1.481 1.806 1.00 66.65 335 SER A N 1
ATOM 1907 C CA . SER A 1 336 ? 53.732 0.471 1.554 1.00 68.42 335 SER A CA 1
ATOM 1908 C C . SER A 1 336 ? 54.678 0.776 0.376 1.00 69.48 335 SER A C 1
ATOM 1909 O O . SER A 1 336 ? 54.246 1.146 -0.722 1.00 71.36 335 SER A O 1
ATOM 1912 N N . THR B 1 68 ? -0.138 -5.177 22.062 1.00 49.30 67 THR B N 1
ATOM 1913 C CA . THR B 1 68 ? 0.738 -4.031 21.705 1.00 55.27 67 THR B CA 1
ATOM 1914 C C . THR B 1 68 ? 0.938 -3.017 22.838 1.00 57.53 67 THR B C 1
ATOM 1915 O O . THR B 1 68 ? -0.027 -2.586 23.480 1.00 58.30 67 THR B O 1
ATOM 1919 N N . ILE B 1 69 ? 2.206 -2.637 23.047 1.00 57.93 68 ILE B N 1
ATOM 1920 C CA . ILE B 1 69 ? 2.629 -1.644 24.069 1.00 56.88 68 ILE B CA 1
ATOM 1921 C C . ILE B 1 69 ? 3.362 -0.445 23.455 1.00 54.95 68 ILE B C 1
ATOM 1922 O O . ILE B 1 69 ? 3.898 -0.558 22.359 1.00 54.77 68 ILE B O 1
ATOM 1927 N N . GLY B 1 70 ? 3.407 0.680 24.170 1.00 53.05 69 GLY B N 1
ATOM 1928 C CA . GLY B 1 70 ? 4.187 1.842 23.735 1.00 55.29 69 GLY B CA 1
ATOM 1929 C C . GLY B 1 70 ? 5.419 2.075 24.608 1.00 56.97 69 GLY B C 1
ATOM 1930 O O . GLY B 1 70 ? 5.312 2.110 25.841 1.00 61.21 69 GLY B O 1
ATOM 1931 N N . VAL B 1 71 ? 6.598 2.198 24.000 1.00 53.16 70 VAL B N 1
ATOM 1932 C CA . VAL B 1 71 ? 7.752 2.635 24.769 1.00 45.92 70 VAL B CA 1
ATOM 1933 C C . VAL B 1 71 ? 8.256 3.929 24.228 1.00 47.20 70 VAL B C 1
ATOM 1934 O O . VAL B 1 71 ? 8.360 4.130 23.000 1.00 45.96 70 VAL B O 1
ATOM 1938 N N . ILE B 1 72 ? 8.492 4.833 25.176 1.00 44.49 71 ILE B N 1
ATOM 1939 C CA . ILE B 1 72 ? 8.893 6.198 24.889 1.00 43.70 71 ILE B CA 1
ATOM 1940 C C . ILE B 1 72 ? 10.225 6.446 25.540 1.00 43.45 71 ILE B C 1
ATOM 1941 O O . ILE B 1 72 ? 10.369 6.235 26.744 1.00 44.24 71 ILE B O 1
ATOM 1946 N N . VAL B 1 73 ? 11.173 6.946 24.753 1.00 41.83 72 VAL B N 1
ATOM 1947 C CA . VAL B 1 73 ? 12.575 7.000 25.155 1.00 39.60 72 VAL B CA 1
ATOM 1948 C C . VAL B 1 73 ? 13.140 8.358 24.700 1.00 41.49 72 VAL B C 1
ATOM 1949 O O . VAL B 1 73 ? 12.646 8.919 23.717 1.00 44.32 72 VAL B O 1
ATOM 1953 N N . PRO B 1 74 ? 14.088 8.954 25.448 1.00 41.24 73 PRO B N 1
ATOM 1954 C CA . PRO B 1 74 ? 14.421 10.345 25.095 1.00 42.41 73 PRO B CA 1
ATOM 1955 C C . PRO B 1 74 ? 15.365 10.464 23.940 1.00 41.04 73 PRO B C 1
ATOM 1956 O O . PRO B 1 74 ? 15.595 11.562 23.457 1.00 41.67 73 PRO B O 1
ATOM 1960 N N . SER B 1 75 ? 15.930 9.346 23.518 1.00 40.93 74 SER B N 1
ATOM 1961 C CA . SER B 1 75 ? 16.901 9.365 22.445 1.00 39.63 74 SER B CA 1
ATOM 1962 C C . SER B 1 75 ? 17.103 7.958 21.931 1.00 40.11 74 SER B C 1
ATOM 1963 O O . SER B 1 75 ? 16.812 6.997 22.654 1.00 40.95 74 SER B O 1
ATOM 1966 N N . LEU B 1 76 ? 17.596 7.854 20.697 1.00 37.79 75 LEU B N 1
ATOM 1967 C CA . LEU B 1 76 ? 17.885 6.571 20.055 1.00 40.69 75 LEU B CA 1
ATOM 1968 C C . LEU B 1 76 ? 19.310 6.513 19.519 1.00 42.10 75 LEU B C 1
ATOM 1969 O O . LEU B 1 76 ? 19.872 5.418 19.424 1.00 41.82 75 LEU B O 1
ATOM 1974 N N . ILE B 1 77 ? 19.896 7.670 19.176 1.00 41.85 76 ILE B N 1
ATOM 1975 C CA . ILE B 1 77 ? 21.349 7.710 18.915 1.00 43.44 76 ILE B CA 1
ATOM 1976 C C . ILE B 1 77 ? 22.146 7.351 20.178 1.00 42.43 76 ILE B C 1
ATOM 1977 O O . ILE B 1 77 ? 23.289 6.922 20.083 1.00 45.92 76 ILE B O 1
ATOM 1982 N N . ASN B 1 78 ? 21.546 7.550 21.351 1.00 40.31 77 ASN B N 1
ATOM 1983 C CA . ASN B 1 78 ? 22.057 6.997 22.603 1.00 40.83 77 ASN B CA 1
ATOM 1984 C C . ASN B 1 78 ? 21.999 5.442 22.624 1.00 43.09 77 ASN B C 1
ATOM 1985 O O . ASN B 1 78 ? 20.915 4.812 22.599 1.00 39.70 77 ASN B O 1
ATOM 1990 N N . HIS B 1 79 ? 23.185 4.832 22.659 1.00 41.71 78 HIS B N 1
ATOM 1991 C CA . HIS B 1 79 ? 23.290 3.397 22.493 1.00 36.98 78 HIS B CA 1
ATOM 1992 C C . HIS B 1 79 ? 22.564 2.730 23.633 1.00 33.87 78 HIS B C 1
ATOM 1993 O O . HIS B 1 79 ? 21.937 1.691 23.443 1.00 35.16 78 HIS B O 1
ATOM 2000 N N . TYR B 1 80 ? 22.648 3.332 24.811 1.00 28.38 79 TYR B N 1
ATOM 2001 C CA . TYR B 1 80 ? 22.005 2.791 25.992 1.00 29.98 79 TYR B CA 1
ATOM 2002 C C . TYR B 1 80 ? 20.463 2.702 25.848 1.00 34.81 79 TYR B C 1
ATOM 2003 O O . TYR B 1 80 ? 19.849 1.699 26.206 1.00 36.26 79 TYR B O 1
ATOM 2012 N N . PHE B 1 81 ? 19.839 3.737 25.304 1.00 35.61 80 PHE B N 1
ATOM 2013 C CA . PHE B 1 81 ? 18.403 3.701 25.121 1.00 33.59 80 PHE B CA 1
ATOM 2014 C C . PHE B 1 81 ? 17.982 2.859 23.919 1.00 34.32 80 PHE B C 1
ATOM 2015 O O . PHE B 1 81 ? 16.854 2.390 23.873 1.00 30.78 80 PHE B O 1
ATOM 2023 N N . ALA B 1 82 ? 18.883 2.678 22.948 1.00 33.65 81 ALA B N 1
ATOM 2024 C CA . ALA B 1 82 ? 18.610 1.798 21.814 1.00 36.21 81 ALA B CA 1
ATOM 2025 C C . ALA B 1 82 ? 18.671 0.343 22.280 1.00 40.26 81 ALA B C 1
ATOM 2026 O O . ALA B 1 82 ? 17.848 -0.478 21.884 1.00 46.62 81 ALA B O 1
ATOM 2028 N N . ALA B 1 83 ? 19.640 0.033 23.142 1.00 41.24 82 ALA B N 1
ATOM 2029 C CA . ALA B 1 83 ? 19.727 -1.274 23.799 1.00 37.56 82 ALA B CA 1
ATOM 2030 C C . ALA B 1 83 ? 18.542 -1.510 24.711 1.00 38.23 82 ALA B C 1
ATOM 2031 O O . ALA B 1 83 ? 17.990 -2.594 24.706 1.00 38.28 82 ALA B O 1
ATOM 2033 N N . MET B 1 84 ? 18.141 -0.499 25.488 1.00 40.20 83 MET B N 1
ATOM 2034 C CA . MET B 1 84 ? 17.017 -0.679 26.386 1.00 40.99 83 MET B CA 1
ATOM 2035 C C . MET B 1 84 ? 15.775 -1.072 25.597 1.00 41.93 83 MET B C 1
ATOM 2036 O O . MET B 1 84 ? 15.105 -2.037 25.964 1.00 41.88 83 MET B O 1
ATOM 2041 N N . VAL B 1 85 ? 15.484 -0.365 24.504 1.00 41.67 84 VAL B N 1
ATOM 2042 C CA . VAL B 1 85 ? 14.241 -0.629 23.772 1.00 38.77 84 VAL B CA 1
ATOM 2043 C C . VAL B 1 85 ? 14.287 -1.920 22.966 1.00 39.92 84 VAL B C 1
ATOM 2044 O O . VAL B 1 85 ? 13.245 -2.503 22.710 1.00 40.05 84 VAL B O 1
ATOM 2048 N N . THR B 1 86 ? 15.476 -2.355 22.566 1.00 37.53 85 THR B N 1
ATOM 2049 C CA . THR B 1 86 ? 15.612 -3.609 21.854 1.00 37.59 85 THR B CA 1
ATOM 2050 C C . THR B 1 86 ? 15.258 -4.726 22.846 1.00 42.36 85 THR B C 1
ATOM 2051 O O . THR B 1 86 ? 14.499 -5.639 22.511 1.00 43.81 85 THR B O 1
ATOM 2055 N N . GLU B 1 87 ? 15.812 -4.655 24.059 1.00 42.85 86 GLU B N 1
ATOM 2056 C CA . GLU B 1 87 ? 15.531 -5.664 25.105 1.00 47.83 86 GLU B CA 1
ATOM 2057 C C . GLU B 1 87 ? 14.097 -5.633 25.612 1.00 44.92 86 GLU B C 1
ATOM 2058 O O . GLU B 1 87 ? 13.555 -6.659 25.986 1.00 45.37 86 GLU B O 1
ATOM 2064 N N . ILE B 1 88 ? 13.490 -4.457 25.632 1.00 41.83 87 ILE B N 1
ATOM 2065 C CA . ILE B 1 88 ? 12.091 -4.342 26.012 1.00 41.58 87 ILE B CA 1
ATOM 2066 C C . ILE B 1 88 ? 11.195 -5.028 24.980 1.00 42.26 87 ILE B C 1
ATOM 2067 O O . ILE B 1 88 ? 10.322 -5.789 25.355 1.00 42.74 87 ILE B O 1
ATOM 2072 N N . GLN B 1 89 ? 11.445 -4.775 23.693 1.00 43.00 88 GLN B N 1
ATOM 2073 C CA . GLN B 1 89 ? 10.700 -5.389 22.602 1.00 45.03 88 GLN B CA 1
ATOM 2074 C C . GLN B 1 89 ? 10.809 -6.889 22.640 1.00 50.25 88 GLN B C 1
ATOM 2075 O O . GLN B 1 89 ? 9.820 -7.600 22.475 1.00 55.13 88 GLN B O 1
ATOM 2081 N N . SER B 1 90 ? 12.036 -7.352 22.835 1.00 53.16 89 SER B N 1
ATOM 2082 C CA . SER B 1 90 ? 12.374 -8.752 22.795 1.00 52.10 89 SER B CA 1
ATOM 2083 C C . SER B 1 90 ? 11.592 -9.483 23.887 1.00 55.83 89 SER B C 1
ATOM 2084 O O . SER B 1 90 ? 10.823 -10.400 23.591 1.00 61.64 89 SER B O 1
ATOM 2087 N N . THR B 1 91 ? 11.763 -9.027 25.130 1.00 55.05 90 THR B N 1
ATOM 2088 C CA . THR B 1 91 ? 11.102 -9.549 26.332 1.00 53.36 90 THR B CA 1
ATOM 2089 C C . THR B 1 91 ? 9.565 -9.600 26.233 1.00 52.93 90 THR B C 1
ATOM 2090 O O . THR B 1 91 ? 8.936 -10.578 26.647 1.00 54.27 90 THR B O 1
ATOM 2094 N N . ALA B 1 92 ? 8.978 -8.553 25.673 1.00 50.60 91 ALA B N 1
ATOM 2095 C CA . ALA B 1 92 ? 7.543 -8.477 25.481 1.00 51.57 91 ALA B CA 1
ATOM 2096 C C . ALA B 1 92 ? 7.008 -9.388 24.375 1.00 54.22 91 ALA B C 1
ATOM 2097 O O . ALA B 1 92 ? 5.847 -9.773 24.413 1.00 57.84 91 ALA B O 1
ATOM 2099 N N . SER B 1 93 ? 7.819 -9.726 23.381 1.00 55.69 92 SER B N 1
ATOM 2100 C CA . SER B 1 93 ? 7.322 -10.612 22.338 1.00 59.63 92 SER B CA 1
ATOM 2101 C C . SER B 1 93 ? 7.391 -12.023 22.871 1.00 63.59 92 SER B C 1
ATOM 2102 O O . SER B 1 93 ? 6.622 -12.877 22.448 1.00 66.19 92 SER B O 1
ATOM 2105 N N . LYS B 1 94 ? 8.302 -12.260 23.818 1.00 66.13 93 LYS B N 1
ATOM 2106 C CA . LYS B 1 94 ? 8.338 -13.535 24.534 1.00 67.50 93 LYS B CA 1
ATOM 2107 C C . LYS B 1 94 ? 7.129 -13.708 25.453 1.00 69.30 93 LYS B C 1
ATOM 2108 O O . LYS B 1 94 ? 6.813 -14.835 25.856 1.00 71.39 93 LYS B O 1
ATOM 2114 N N . ALA B 1 95 ? 6.447 -12.598 25.755 1.00 68.58 94 ALA B N 1
ATOM 2115 C CA . ALA B 1 95 ? 5.180 -12.610 26.506 1.00 66.14 94 ALA B CA 1
ATOM 2116 C C . ALA B 1 95 ? 3.988 -12.175 25.632 1.00 65.95 94 ALA B C 1
ATOM 2117 O O . ALA B 1 95 ? 2.967 -11.688 26.133 1.00 61.75 94 ALA B O 1
ATOM 2119 N N . GLY B 1 96 ? 4.147 -12.345 24.317 1.00 69.49 95 GLY B N 1
ATOM 2120 C CA . GLY B 1 96 ? 3.098 -12.075 23.318 1.00 68.78 95 GLY B CA 1
ATOM 2121 C C . GLY B 1 96 ? 2.723 -10.620 23.045 1.00 70.09 95 GLY B C 1
ATOM 2122 O O . GLY B 1 96 ? 1.539 -10.298 22.919 1.00 71.30 95 GLY B O 1
ATOM 2123 N N . LEU B 1 97 ? 3.705 -9.728 22.934 1.00 69.19 96 LEU B N 1
ATOM 2124 C CA . LEU B 1 97 ? 3.384 -8.318 22.682 1.00 67.48 96 LEU B CA 1
ATOM 2125 C C . LEU B 1 97 ? 4.301 -7.629 21.698 1.00 66.61 96 LEU B C 1
ATOM 2126 O O . LEU B 1 97 ? 5.519 -7.615 21.846 1.00 64.28 96 LEU B O 1
ATOM 2131 N N . ALA B 1 98 ? 3.674 -7.050 20.689 1.00 68.15 97 ALA B N 1
ATOM 2132 C CA . ALA B 1 98 ? 4.342 -6.195 19.731 1.00 66.03 97 ALA B CA 1
ATOM 2133 C C . ALA B 1 98 ? 4.678 -4.870 20.407 1.00 65.77 97 ALA B C 1
ATOM 2134 O O . ALA B 1 98 ? 4.309 -4.652 21.569 1.00 64.18 97 ALA B O 1
ATOM 2136 N N . THR B 1 99 ? 5.351 -3.981 19.666 1.00 65.62 98 THR B N 1
ATOM 2137 C CA . THR B 1 99 ? 6.007 -2.809 20.256 1.00 62.44 98 THR B CA 1
ATOM 2138 C C . THR B 1 99 ? 6.079 -1.587 19.338 1.00 59.52 98 THR B C 1
ATOM 2139 O O . THR B 1 99 ? 6.571 -1.664 18.221 1.00 62.78 98 THR B O 1
ATOM 2143 N N . ILE B 1 100 ? 5.614 -0.458 19.849 1.00 55.76 99 ILE B N 1
ATOM 2144 C CA . ILE B 1 100 ? 5.674 0.827 19.168 1.00 57.99 99 ILE B CA 1
ATOM 2145 C C . ILE B 1 100 ? 6.641 1.701 19.963 1.00 58.26 99 ILE B C 1
ATOM 2146 O O . ILE B 1 100 ? 6.474 1.857 21.184 1.00 62.59 99 ILE B O 1
ATOM 2151 N N . ILE B 1 101 ? 7.647 2.261 19.301 1.00 50.96 100 ILE B N 1
ATOM 2152 C CA . ILE B 1 101 ? 8.648 3.024 20.019 1.00 46.73 100 ILE B CA 1
ATOM 2153 C C . ILE B 1 101 ? 8.489 4.467 19.649 1.00 46.32 100 ILE B C 1
ATOM 2154 O O . ILE B 1 101 ? 8.248 4.771 18.473 1.00 43.46 100 ILE B O 1
ATOM 2159 N N . THR B 1 102 ? 8.632 5.365 20.628 1.00 46.08 101 THR B N 1
ATOM 2160 C CA . THR B 1 102 ? 8.753 6.795 20.288 1.00 46.79 101 THR B CA 1
ATOM 2161 C C . THR B 1 102 ? 9.946 7.490 20.953 1.00 46.49 101 THR B C 1
ATOM 2162 O O . THR B 1 102 ? 10.456 7.043 21.972 1.00 50.47 101 THR B O 1
ATOM 2166 N N . ASN B 1 103 ? 10.358 8.606 20.367 1.00 44.94 102 ASN B N 1
ATOM 2167 C CA . ASN B 1 103 ? 11.614 9.230 20.675 1.00 42.53 102 ASN B CA 1
ATOM 2168 C C . ASN B 1 103 ? 11.368 10.703 20.892 1.00 44.51 102 ASN B C 1
ATOM 2169 O O . ASN B 1 103 ? 10.940 11.383 19.981 1.00 46.14 102 ASN B O 1
ATOM 2174 N N . SER B 1 104 ? 11.660 11.205 22.089 1.00 49.35 103 SER B N 1
ATOM 2175 C CA . SER B 1 104 ? 11.244 12.560 22.481 1.00 49.06 103 SER B CA 1
ATOM 2176 C C . SER B 1 104 ? 12.281 13.678 22.360 1.00 52.24 103 SER B C 1
ATOM 2177 O O . SER B 1 104 ? 11.965 14.834 22.671 1.00 56.25 103 SER B O 1
ATOM 2180 N N . ASN B 1 105 ? 13.479 13.359 21.862 1.00 54.71 104 ASN B N 1
ATOM 2181 C CA . ASN B 1 105 ? 14.635 14.294 21.873 1.00 61.00 104 ASN B CA 1
ATOM 2182 C C . ASN B 1 105 ? 14.739 15.213 23.083 1.00 63.61 104 ASN B C 1
ATOM 2183 O O . ASN B 1 105 ? 14.972 16.415 22.914 1.00 66.57 104 ASN B O 1
ATOM 2188 N N . GLU B 1 106 ? 14.555 14.662 24.286 1.00 64.55 105 GLU B N 1
ATOM 2189 C CA . GLU B 1 106 ? 14.609 15.438 25.531 1.00 66.24 105 GLU B CA 1
ATOM 2190 C C . GLU B 1 106 ? 13.681 16.673 25.534 1.00 67.23 105 GLU B C 1
ATOM 2191 O O . GLU B 1 106 ? 13.963 17.660 26.204 1.00 69.36 105 GLU B O 1
ATOM 2197 N N . ASP B 1 107 ? 12.577 16.613 24.791 1.00 67.73 106 ASP B N 1
ATOM 2198 C CA . ASP B 1 107 ? 11.656 17.740 24.679 1.00 69.19 106 ASP B CA 1
ATOM 2199 C C . ASP B 1 107 ? 10.287 17.293 25.183 1.00 70.11 106 ASP B C 1
ATOM 2200 O O . ASP B 1 107 ? 9.769 16.264 24.736 1.00 70.55 106 ASP B O 1
ATOM 2205 N N . ALA B 1 108 ? 9.703 18.053 26.110 1.00 69.81 107 ALA B N 1
ATOM 2206 C CA . ALA B 1 108 ? 8.425 17.653 26.733 1.00 70.00 107 ALA B CA 1
ATOM 2207 C C . ALA B 1 108 ? 7.202 17.759 25.815 1.00 68.35 107 ALA B C 1
ATOM 2208 O O . ALA B 1 108 ? 6.251 16.991 25.972 1.00 66.98 107 ALA B O 1
ATOM 2210 N N . THR B 1 109 ? 7.233 18.705 24.875 1.00 68.77 108 THR B N 1
ATOM 2211 C CA . THR B 1 109 ? 6.175 18.851 23.875 1.00 70.53 108 THR B CA 1
ATOM 2212 C C . THR B 1 109 ? 6.032 17.568 23.093 1.00 68.96 108 THR B C 1
ATOM 2213 O O . THR B 1 109 ? 4.918 17.054 22.953 1.00 72.23 108 THR B O 1
ATOM 2217 N N . THR B 1 110 ? 7.153 17.055 22.583 1.00 64.42 109 THR B N 1
ATOM 2218 C CA . THR B 1 110 ? 7.121 15.832 21.781 1.00 59.36 109 THR B CA 1
ATOM 2219 C C . THR B 1 110 ? 6.526 14.649 22.582 1.00 57.54 109 THR B C 1
ATOM 2220 O O . THR B 1 110 ? 5.582 14.005 22.113 1.00 55.24 109 THR B O 1
ATOM 2224 N N . MET B 1 111 ? 7.054 14.401 23.791 1.00 57.47 110 MET B N 1
ATOM 2225 C CA . MET B 1 111 ? 6.589 13.317 24.688 1.00 54.33 110 MET B CA 1
ATOM 2226 C C . MET B 1 111 ? 5.124 13.455 25.080 1.00 54.02 110 MET B C 1
ATOM 2227 O O . MET B 1 111 ? 4.365 12.474 25.059 1.00 51.61 110 MET B O 1
ATOM 2232 N N . SER B 1 112 ? 4.754 14.670 25.477 1.00 53.70 111 SER B N 1
ATOM 2233 C CA . SER B 1 112 ? 3.382 14.988 25.798 1.00 56.41 111 SER B CA 1
ATOM 2234 C C . SER B 1 112 ? 2.533 14.543 24.600 1.00 58.67 111 SER B C 1
ATOM 2235 O O . SER B 1 112 ? 1.657 13.675 24.747 1.00 57.39 111 SER B O 1
ATOM 2238 N N . GLY B 1 113 ? 2.840 15.102 23.420 1.00 58.17 112 GLY B N 1
ATOM 2239 C CA . GLY B 1 113 ? 2.259 14.672 22.154 1.00 58.53 112 GLY B CA 1
ATOM 2240 C C . GLY B 1 113 ? 2.228 13.164 22.049 1.00 62.95 112 GLY B C 1
ATOM 2241 O O . GLY B 1 113 ? 1.164 12.573 21.857 1.00 65.96 112 GLY B O 1
ATOM 2242 N N . SER B 1 114 ? 3.393 12.539 22.219 1.00 66.27 113 SER B N 1
ATOM 2243 C CA . SER B 1 114 ? 3.556 11.073 22.104 1.00 67.95 113 SER B CA 1
ATOM 2244 C C . SER B 1 114 ? 2.701 10.244 23.059 1.00 67.90 113 SER B C 1
ATOM 2245 O O . SER B 1 114 ? 2.040 9.283 22.652 1.00 64.27 113 SER B O 1
ATOM 2248 N N . LEU B 1 115 ? 2.770 10.612 24.335 1.00 71.24 114 LEU B N 1
ATOM 2249 C CA . LEU B 1 115 ? 1.954 10.023 25.382 1.00 74.43 114 LEU B CA 1
ATOM 2250 C C . LEU B 1 115 ? 0.501 10.061 24.973 1.00 75.29 114 LEU B C 1
ATOM 2251 O O . LEU B 1 115 ? -0.180 9.041 24.942 1.00 76.47 114 LEU B O 1
ATOM 2256 N N . GLU B 1 116 ? 0.045 11.259 24.641 1.00 76.94 115 GLU B N 1
ATOM 2257 C CA . GLU B 1 116 ? -1.295 11.468 24.159 1.00 79.53 115 GLU B CA 1
ATOM 2258 C C . GLU B 1 116 ? -1.608 10.490 23.025 1.00 80.21 115 GLU B C 1
ATOM 2259 O O . GLU B 1 116 ? -2.646 9.831 23.052 1.00 78.89 115 GLU B O 1
ATOM 2265 N N . PHE B 1 117 ? -0.695 10.362 22.059 1.00 80.97 116 PHE B N 1
ATOM 2266 C CA . PHE B 1 117 ? -0.927 9.473 20.923 1.00 81.53 116 PHE B CA 1
ATOM 2267 C C . PHE B 1 117 ? -1.139 8.017 21.316 1.00 82.94 116 PHE B C 1
ATOM 2268 O O . PHE B 1 117 ? -2.168 7.417 20.984 1.00 84.72 116 PHE B O 1
ATOM 2276 N N . LEU B 1 118 ? -0.162 7.440 22.006 1.00 82.31 117 LEU B N 1
ATOM 2277 C CA . LEU B 1 118 ? -0.211 6.009 22.301 1.00 82.53 117 LEU B CA 1
ATOM 2278 C C . LEU B 1 118 ? -1.423 5.594 23.146 1.00 81.91 117 LEU B C 1
ATOM 2279 O O . LEU B 1 118 ? -1.866 4.448 23.075 1.00 81.38 117 LEU B O 1
ATOM 2284 N N . THR B 1 119 ? -1.971 6.517 23.931 1.00 82.25 118 THR B N 1
ATOM 2285 C CA . THR B 1 119 ? -3.192 6.192 24.674 1.00 83.29 118 THR B CA 1
ATOM 2286 C C . THR B 1 119 ? -4.436 6.273 23.783 1.00 80.11 118 THR B C 1
ATOM 2287 O O . THR B 1 119 ? -5.335 5.438 23.916 1.00 77.64 118 THR B O 1
ATOM 2291 N N . SER B 1 120 ? -4.448 7.240 22.858 1.00 77.34 119 SER B N 1
ATOM 2292 C CA . SER B 1 120 ? -5.557 7.424 21.907 1.00 76.23 119 SER B CA 1
ATOM 2293 C C . SER B 1 120 ? -5.747 6.233 20.989 1.00 73.75 119 SER B C 1
ATOM 2294 O O . SER B 1 120 ? -6.845 6.037 20.457 1.00 73.55 119 SER B O 1
ATOM 2297 N N . HIS B 1 121 ? -4.673 5.465 20.789 1.00 71.13 120 HIS B N 1
ATOM 2298 C CA . HIS B 1 121 ? -4.674 4.337 19.849 1.00 69.38 120 HIS B CA 1
ATOM 2299 C C . HIS B 1 121 ? -4.657 2.963 20.506 1.00 68.35 120 HIS B C 1
ATOM 2300 O O . HIS B 1 121 ? -4.253 1.974 19.890 1.00 67.85 120 HIS B O 1
ATOM 2307 N N . GLY B 1 122 ? -5.120 2.916 21.754 1.00 69.82 121 GLY B N 1
ATOM 2308 C CA . GLY B 1 122 ? -5.380 1.655 22.459 1.00 71.94 121 GLY B CA 1
ATOM 2309 C C . GLY B 1 122 ? -4.271 0.614 22.496 1.00 72.63 121 GLY B C 1
ATOM 2310 O O . GLY B 1 122 ? -4.532 -0.590 22.360 1.00 71.21 121 GLY B O 1
ATOM 2311 N N . VAL B 1 123 ? -3.030 1.069 22.675 1.00 72.80 122 VAL B N 1
ATOM 2312 C CA . VAL B 1 123 ? -1.954 0.160 23.074 1.00 71.03 122 VAL B CA 1
ATOM 2313 C C . VAL B 1 123 ? -2.217 -0.168 24.551 1.00 69.92 122 VAL B C 1
ATOM 2314 O O . VAL B 1 123 ? -2.794 0.652 25.285 1.00 66.40 122 VAL B O 1
ATOM 2318 N N . ASP B 1 124 ? -1.841 -1.371 24.975 1.00 70.13 123 ASP B N 1
ATOM 2319 C CA . ASP B 1 124 ? -2.184 -1.833 26.323 1.00 70.27 123 ASP B CA 1
ATOM 2320 C C . ASP B 1 124 ? -1.405 -1.054 27.399 1.00 70.84 123 ASP B C 1
ATOM 2321 O O . ASP B 1 124 ? -1.992 -0.257 28.145 1.00 69.84 123 ASP B O 1
ATOM 2326 N N . GLY B 1 125 ? -0.084 -1.250 27.437 1.00 70.18 124 GLY B N 1
ATOM 2327 C CA . GLY B 1 125 ? 0.791 -0.571 28.411 1.00 68.77 124 GLY B CA 1
ATOM 2328 C C . GLY B 1 125 ? 1.680 0.534 27.849 1.00 65.52 124 GLY B C 1
ATOM 2329 O O . GLY B 1 125 ? 1.748 0.736 26.642 1.00 64.55 124 GLY B O 1
ATOM 2330 N N . ILE B 1 126 ? 2.341 1.267 28.736 1.00 62.86 125 ILE B N 1
ATOM 2331 C CA . ILE B 1 126 ? 3.361 2.222 28.331 1.00 60.72 125 ILE B CA 1
ATOM 2332 C C . ILE B 1 126 ? 4.552 2.118 29.260 1.00 59.01 125 ILE B C 1
ATOM 2333 O O . ILE B 1 126 ? 4.399 2.237 30.476 1.00 58.66 125 ILE B O 1
ATOM 2338 N N . ILE B 1 127 ? 5.727 1.869 28.677 1.00 56.77 126 ILE B N 1
ATOM 2339 C CA . ILE B 1 127 ? 6.993 1.983 29.397 1.00 52.83 126 ILE B CA 1
ATOM 2340 C C . ILE B 1 127 ? 7.659 3.262 28.932 1.00 53.38 126 ILE B C 1
ATOM 2341 O O . ILE B 1 127 ? 7.785 3.528 27.731 1.00 54.15 126 ILE B O 1
ATOM 2346 N N . CYS B 1 128 ? 8.075 4.062 29.891 1.00 52.94 127 CYS B N 1
ATOM 2347 C CA . CYS B 1 128 ? 8.465 5.416 29.576 1.00 54.08 127 CYS B CA 1
ATOM 2348 C C . CYS B 1 128 ? 9.696 5.882 30.367 1.00 51.77 127 CYS B C 1
ATOM 2349 O O . CYS B 1 128 ? 9.875 5.506 31.527 1.00 55.64 127 CYS B O 1
ATOM 2352 N N . VAL B 1 129 ? 10.532 6.699 29.733 1.00 46.98 128 VAL B N 1
ATOM 2353 C CA . VAL B 1 129 ? 11.614 7.409 30.426 1.00 44.56 128 VAL B CA 1
ATOM 2354 C C . VAL B 1 129 ? 11.142 8.850 30.569 1.00 46.72 128 VAL B C 1
ATOM 2355 O O . VAL B 1 129 ? 11.186 9.604 29.617 1.00 51.89 128 VAL B O 1
ATOM 2359 N N . PRO B 1 130 ? 10.688 9.226 31.768 1.00 48.81 129 PRO B N 1
ATOM 2360 C CA . PRO B 1 130 ? 9.911 10.432 31.977 1.00 51.84 129 PRO B CA 1
ATOM 2361 C C . PRO B 1 130 ? 10.724 11.720 31.940 1.00 57.68 129 PRO B C 1
ATOM 2362 O O . PRO B 1 130 ? 11.838 11.775 32.473 1.00 58.58 129 PRO B O 1
ATOM 2366 N N . ASN B 1 131 ? 10.154 12.743 31.301 1.00 63.09 130 ASN B N 1
ATOM 2367 C CA . ASN B 1 131 ? 10.656 14.124 31.355 1.00 67.40 130 ASN B CA 1
ATOM 2368 C C . ASN B 1 131 ? 9.892 14.824 32.472 1.00 68.79 130 ASN B C 1
ATOM 2369 O O . ASN B 1 131 ? 8.667 14.938 32.409 1.00 68.94 130 ASN B O 1
ATOM 2374 N N . GLU B 1 132 ? 10.614 15.291 33.486 1.00 70.28 131 GLU B N 1
ATOM 2375 C CA . GLU B 1 132 ? 10.006 15.830 34.715 1.00 71.61 131 GLU B CA 1
ATOM 2376 C C . GLU B 1 132 ? 8.837 16.811 34.559 1.00 71.28 131 GLU B C 1
ATOM 2377 O O . GLU B 1 132 ? 8.013 16.929 35.473 1.00 72.24 131 GLU B O 1
ATOM 2383 N N . GLU B 1 133 ? 8.767 17.496 33.414 1.00 69.00 132 GLU B N 1
ATOM 2384 C CA . GLU B 1 133 ? 7.631 18.363 33.083 1.00 68.31 132 GLU B CA 1
ATOM 2385 C C . GLU B 1 133 ? 6.393 17.633 32.525 1.00 67.07 132 GLU B C 1
ATOM 2386 O O . GLU B 1 133 ? 5.561 18.264 31.875 1.00 66.02 132 GLU B O 1
ATOM 2392 N N . CYS B 1 134 ? 6.281 16.325 32.777 1.00 65.31 133 CYS B N 1
ATOM 2393 C CA . CYS B 1 134 ? 5.183 15.483 32.267 1.00 63.77 133 CYS B CA 1
ATOM 2394 C C . CYS B 1 134 ? 4.607 14.624 33.376 1.00 63.28 133 CYS B C 1
ATOM 2395 O O . CYS B 1 134 ? 3.727 13.779 33.138 1.00 62.38 133 CYS B O 1
ATOM 2398 N N . ALA B 1 135 ? 5.139 14.843 34.578 1.00 61.99 134 ALA B N 1
ATOM 2399 C CA . ALA B 1 135 ? 4.683 14.218 35.810 1.00 60.94 134 ALA B CA 1
ATOM 2400 C C . ALA B 1 135 ? 3.166 14.279 35.945 1.00 62.06 134 ALA B C 1
ATOM 2401 O O . ALA B 1 135 ? 2.518 13.256 36.167 1.00 63.38 134 ALA B O 1
ATOM 2403 N N . ASN B 1 136 ? 2.604 15.475 35.793 1.00 63.60 135 ASN B N 1
ATOM 2404 C CA . ASN B 1 136 ? 1.159 15.652 35.885 1.00 66.09 135 ASN B CA 1
ATOM 2405 C C . ASN B 1 136 ? 0.424 14.858 34.814 1.00 68.38 135 ASN B C 1
ATOM 2406 O O . ASN B 1 136 ? -0.463 14.061 35.148 1.00 69.06 135 ASN B O 1
ATOM 2411 N N . GLN B 1 137 ? 0.812 15.027 33.545 1.00 68.15 136 GLN B N 1
ATOM 2412 C CA . GLN B 1 137 ? 0.133 14.307 32.463 1.00 68.06 136 GLN B CA 1
ATOM 2413 C C . GLN B 1 137 ? 0.244 12.788 32.593 1.00 68.23 136 GLN B C 1
ATOM 2414 O O . GLN B 1 137 ? -0.705 12.046 32.284 1.00 66.43 136 GLN B O 1
ATOM 2420 N N . LEU B 1 138 ? 1.409 12.332 33.045 1.00 69.10 137 LEU B N 1
ATOM 2421 C CA . LEU B 1 138 ? 1.623 10.909 33.283 1.00 71.46 137 LEU B CA 1
ATOM 2422 C C . LEU B 1 138 ? 0.713 10.405 34.393 1.00 73.39 137 LEU B C 1
ATOM 2423 O O . LEU B 1 138 ? 0.166 9.305 34.301 1.00 75.24 137 LEU B O 1
ATOM 2428 N N . GLU B 1 139 ? 0.547 11.234 35.422 1.00 75.18 138 GLU B N 1
ATOM 2429 C CA . GLU B 1 139 ? -0.328 10.944 36.541 1.00 77.31 138 GLU B CA 1
ATOM 2430 C C . GLU B 1 139 ? -1.725 10.532 36.105 1.00 78.31 138 GLU B C 1
ATOM 2431 O O . GLU B 1 139 ? -2.206 9.466 36.489 1.00 77.12 138 GLU B O 1
ATOM 2437 N N . ASP B 1 140 ? -2.362 11.371 35.290 1.00 79.89 139 ASP B N 1
ATOM 2438 C CA . ASP B 1 140 ? -3.708 11.101 34.780 1.00 82.10 139 ASP B CA 1
ATOM 2439 C C . ASP B 1 140 ? -3.797 9.795 34.016 1.00 82.23 139 ASP B C 1
ATOM 2440 O O . ASP B 1 140 ? -4.818 9.109 34.078 1.00 84.30 139 ASP B O 1
ATOM 2445 N N . LEU B 1 141 ? -2.749 9.460 33.274 1.00 81.79 140 LEU B N 1
ATOM 2446 C CA . LEU B 1 141 ? -2.753 8.202 32.556 1.00 83.03 140 LEU B CA 1
ATOM 2447 C C . LEU B 1 141 ? -2.848 7.023 33.517 1.00 84.77 140 LEU B C 1
ATOM 2448 O O . LEU B 1 141 ? -3.574 6.070 33.248 1.00 84.10 140 LEU B O 1
ATOM 2453 N N . GLN B 1 142 ? -2.151 7.102 34.649 1.00 88.95 141 GLN B N 1
ATOM 2454 C CA . GLN B 1 142 ? -2.280 6.073 35.693 1.00 93.34 141 GLN B CA 1
ATOM 2455 C C . GLN B 1 142 ? -3.713 5.965 36.217 1.00 92.37 141 GLN B C 1
ATOM 2456 O O . GLN B 1 142 ? -4.257 4.863 36.308 1.00 91.94 141 GLN B O 1
ATOM 2462 N N . LYS B 1 143 ? -4.309 7.114 36.546 1.00 92.99 142 LYS B N 1
ATOM 2463 C CA . LYS B 1 143 ? -5.656 7.177 37.138 1.00 94.31 142 LYS B CA 1
ATOM 2464 C C . LYS B 1 143 ? -6.732 6.423 36.337 1.00 94.21 142 LYS B C 1
ATOM 2465 O O . LYS B 1 143 ? -7.709 5.927 36.913 1.00 93.85 142 LYS B O 1
ATOM 2471 N N . GLN B 1 144 ? -6.534 6.325 35.024 1.00 92.66 143 GLN B N 1
ATOM 2472 C CA . GLN B 1 144 ? -7.354 5.459 34.186 1.00 92.11 143 GLN B CA 1
ATOM 2473 C C . GLN B 1 144 ? -6.811 4.029 34.228 1.00 92.80 143 GLN B C 1
ATOM 2474 O O . GLN B 1 144 ? -6.438 3.455 33.195 1.00 92.84 143 GLN B O 1
ATOM 2480 N N . MET B 1 146 ? -4.328 3.792 32.218 1.00 63.57 145 MET B N 1
ATOM 2481 C CA . MET B 1 146 ? -3.203 3.182 31.521 1.00 65.29 145 MET B CA 1
ATOM 2482 C C . MET B 1 146 ? -2.226 2.597 32.532 1.00 68.04 145 MET B C 1
ATOM 2483 O O . MET B 1 146 ? -1.762 3.324 33.426 1.00 68.50 145 MET B O 1
ATOM 2488 N N . PRO B 1 147 ? -1.938 1.276 32.421 1.00 69.46 146 PRO B N 1
ATOM 2489 C CA . PRO B 1 147 ? -0.731 0.684 33.049 1.00 70.77 146 PRO B CA 1
ATOM 2490 C C . PRO B 1 147 ? 0.592 1.336 32.537 1.00 70.87 146 PRO B C 1
ATOM 2491 O O . PRO B 1 147 ? 1.065 1.007 31.438 1.00 74.00 146 PRO B O 1
ATOM 2495 N N . VAL B 1 148 ? 1.159 2.252 33.329 1.00 66.00 147 VAL B N 1
ATOM 2496 C CA . VAL B 1 148 ? 2.373 2.982 32.963 1.00 63.71 147 VAL B CA 1
ATOM 2497 C C . VAL B 1 148 ? 3.574 2.611 33.847 1.00 63.63 147 VAL B C 1
ATOM 2498 O O . VAL B 1 148 ? 3.433 2.395 35.059 1.00 63.61 147 VAL B O 1
ATOM 2502 N N . VAL B 1 149 ? 4.752 2.507 33.231 1.00 60.05 148 VAL B N 1
ATOM 2503 C CA . VAL B 1 149 ? 5.984 2.269 33.979 1.00 55.62 148 VAL B CA 1
ATOM 2504 C C . VAL B 1 149 ? 7.045 3.283 33.569 1.00 51.85 148 VAL B C 1
ATOM 2505 O O . VAL B 1 149 ? 7.286 3.499 32.378 1.00 52.88 148 VAL B O 1
ATOM 2509 N N . LEU B 1 150 ? 7.649 3.925 34.559 1.00 49.32 149 LEU B N 1
ATOM 2510 C CA . LEU B 1 150 ? 8.825 4.756 34.325 1.00 52.65 149 LEU B CA 1
ATOM 2511 C C . LEU B 1 150 ? 10.089 3.899 34.437 1.00 52.88 149 LEU B C 1
ATOM 2512 O O . LEU B 1 150 ? 10.258 3.198 35.446 1.00 54.19 149 LEU B O 1
ATOM 2517 N N . VAL B 1 151 ? 10.947 3.932 33.406 1.00 47.93 150 VAL B N 1
ATOM 2518 C CA . VAL B 1 151 ? 12.295 3.328 33.489 1.00 46.93 150 VAL B CA 1
ATOM 2519 C C . VAL B 1 151 ? 13.385 4.380 33.494 1.00 46.20 150 VAL B C 1
ATOM 2520 O O . VAL B 1 151 ? 13.152 5.523 33.074 1.00 47.63 150 VAL B O 1
ATOM 2524 N N . ASP B 1 152 ? 14.569 3.971 33.964 1.00 47.22 151 ASP B N 1
ATOM 2525 C CA . ASP B 1 152 ? 15.792 4.803 34.043 1.00 46.49 151 ASP B CA 1
ATOM 2526 C C . ASP B 1 152 ? 15.707 6.029 34.968 1.00 45.54 151 ASP B C 1
ATOM 2527 O O . ASP B 1 152 ? 16.370 6.074 36.000 1.00 45.75 151 ASP B O 1
ATOM 2532 N N . ARG B 1 153 ? 14.888 7.007 34.579 1.00 46.13 152 ARG B N 1
ATOM 2533 C CA . ARG B 1 153 ? 14.641 8.202 35.359 1.00 45.14 152 ARG B CA 1
ATOM 2534 C C . ARG B 1 153 ? 13.395 8.069 36.193 1.00 47.39 152 ARG B C 1
ATOM 2535 O O . ARG B 1 153 ? 12.525 7.246 35.907 1.00 47.60 152 ARG B O 1
ATOM 2543 N N . GLU B 1 154 ? 13.313 8.920 37.205 1.00 51.35 153 GLU B N 1
ATOM 2544 C CA . GLU B 1 154 ? 12.258 8.881 38.197 1.00 56.10 153 GLU B CA 1
ATOM 2545 C C . GLU B 1 154 ? 11.534 10.218 38.308 1.00 59.41 153 GLU B C 1
ATOM 2546 O O . GLU B 1 154 ? 12.108 11.275 38.037 1.00 58.47 153 GLU B O 1
ATOM 2552 N N . LEU B 1 155 ? 10.264 10.172 38.701 1.00 64.96 154 LEU B N 1
ATOM 2553 C CA . LEU B 1 155 ? 9.537 11.398 39.028 1.00 67.76 154 LEU B CA 1
ATOM 2554 C C . LEU B 1 155 ? 9.988 11.905 40.387 1.00 69.41 154 LEU B C 1
ATOM 2555 O O . LEU B 1 155 ? 10.126 11.113 41.322 1.00 65.33 154 LEU B O 1
ATOM 2560 N N . PRO B 1 156 ? 10.197 13.232 40.510 1.00 75.26 155 PRO B N 1
ATOM 2561 C CA . PRO B 1 156 ? 10.624 13.815 41.792 1.00 78.84 155 PRO B CA 1
ATOM 2562 C C . PRO B 1 156 ? 9.522 13.872 42.859 1.00 81.77 155 PRO B C 1
ATOM 2563 O O . PRO B 1 156 ? 9.825 14.092 44.031 1.00 83.86 155 PRO B O 1
ATOM 2567 N N . GLY B 1 157 ? 8.266 13.664 42.472 1.00 83.04 156 GLY B N 1
ATOM 2568 C CA . GLY B 1 157 ? 7.152 13.859 43.405 1.00 86.61 156 GLY B CA 1
ATOM 2569 C C . GLY B 1 157 ? 6.617 12.636 44.135 1.00 88.08 156 GLY B C 1
ATOM 2570 O O . GLY B 1 157 ? 7.387 11.780 44.595 1.00 86.82 156 GLY B O 1
ATOM 2571 N N . ASP B 1 158 ? 5.284 12.582 44.238 1.00 89.27 157 ASP B N 1
ATOM 2572 C CA . ASP B 1 158 ? 4.542 11.500 44.899 1.00 90.49 157 ASP B CA 1
ATOM 2573 C C . ASP B 1 158 ? 4.822 10.162 44.210 1.00 90.84 157 ASP B C 1
ATOM 2574 O O . ASP B 1 158 ? 5.594 9.340 44.700 1.00 91.66 157 ASP B O 1
ATOM 2579 N N . THR B 1 160 ? 4.339 6.759 43.399 1.00 57.13 159 THR B N 1
ATOM 2580 C CA . THR B 1 160 ? 3.049 6.385 42.801 1.00 61.92 159 THR B CA 1
ATOM 2581 C C . THR B 1 160 ? 3.178 5.351 41.668 1.00 61.93 159 THR B C 1
ATOM 2582 O O . THR B 1 160 ? 2.885 4.153 41.841 1.00 63.04 159 THR B O 1
ATOM 2586 N N . ILE B 1 161 ? 3.618 5.840 40.506 1.00 61.12 160 ILE B N 1
ATOM 2587 C CA . ILE B 1 161 ? 3.847 5.020 39.310 1.00 58.01 160 ILE B CA 1
ATOM 2588 C C . ILE B 1 161 ? 5.043 4.077 39.512 1.00 54.40 160 ILE B C 1
ATOM 2589 O O . ILE B 1 161 ? 6.134 4.532 39.895 1.00 53.89 160 ILE B O 1
ATOM 2594 N N . PRO B 1 162 ? 4.839 2.764 39.269 1.00 51.02 161 PRO B N 1
ATOM 2595 C CA . PRO B 1 162 ? 5.963 1.853 39.504 1.00 50.84 161 PRO B CA 1
ATOM 2596 C C . PRO B 1 162 ? 7.138 2.280 38.626 1.00 50.47 161 PRO B C 1
ATOM 2597 O O . PRO B 1 162 ? 6.942 2.613 37.462 1.00 49.84 161 PRO B O 1
ATOM 2601 N N . THR B 1 163 ? 8.329 2.339 39.206 1.00 49.72 162 THR B N 1
ATOM 2602 C CA . THR B 1 163 ? 9.531 2.700 38.470 1.00 50.37 162 THR B CA 1
ATOM 2603 C C . THR B 1 163 ? 10.593 1.629 38.698 1.00 52.78 162 THR B C 1
ATOM 2604 O O . THR B 1 163 ? 10.772 1.146 39.831 1.00 55.46 162 THR B O 1
ATOM 2608 N N . ALA B 1 164 ? 11.283 1.253 37.623 1.00 47.77 163 ALA B N 1
ATOM 2609 C CA . ALA B 1 164 ? 12.436 0.384 37.716 1.00 45.75 163 ALA B CA 1
ATOM 2610 C C . ALA B 1 164 ? 13.609 1.232 37.239 1.00 45.32 163 ALA B C 1
ATOM 2611 O O . ALA B 1 164 ? 13.607 1.715 36.116 1.00 47.05 163 ALA B O 1
ATOM 2613 N N . THR B 1 165 ? 14.577 1.460 38.117 1.00 42.36 164 THR B N 1
ATOM 2614 C CA . THR B 1 165 ? 15.718 2.276 37.787 1.00 42.45 164 THR B CA 1
ATOM 2615 C C . THR B 1 165 ? 16.939 1.498 38.203 1.00 43.33 164 THR B C 1
ATOM 2616 O O . THR B 1 165 ? 16.816 0.467 38.882 1.00 46.08 164 THR B O 1
ATOM 2620 N N . SER B 1 166 ? 18.112 1.972 37.790 1.00 41.17 165 SER B N 1
ATOM 2621 C CA . SER B 1 166 ? 19.356 1.413 38.278 1.00 40.85 165 SER B CA 1
ATOM 2622 C C . SER B 1 166 ? 19.795 2.226 39.508 1.00 41.77 165 SER B C 1
ATOM 2623 O O . SER B 1 166 ? 19.471 3.426 39.610 1.00 40.37 165 SER B O 1
ATOM 2626 N N . ASN B 1 167 ? 20.494 1.567 40.436 1.00 34.14 166 ASN B N 1
ATOM 2627 C CA . ASN B 1 167 ? 21.077 2.227 41.592 1.00 35.95 166 ASN B CA 1
ATOM 2628 C C . ASN B 1 167 ? 22.562 2.414 41.343 1.00 37.16 166 ASN B C 1
ATOM 2629 O O . ASN B 1 167 ? 23.308 1.425 41.221 1.00 38.79 166 ASN B O 1
ATOM 2634 N N . PRO B 1 168 ? 22.995 3.678 41.230 1.00 35.58 167 PRO B N 1
ATOM 2635 C CA . PRO B 1 168 ? 24.343 3.937 40.746 1.00 30.94 167 PRO B CA 1
ATOM 2636 C C . PRO B 1 168 ? 25.390 3.964 41.822 1.00 29.94 167 PRO B C 1
ATOM 2637 O O . PRO B 1 168 ? 26.604 4.055 41.510 1.00 27.42 167 PRO B O 1
ATOM 2641 N N . GLN B 1 169 ? 24.965 3.840 43.078 1.00 30.75 168 GLN B N 1
ATOM 2642 C CA . GLN B 1 169 ? 25.918 3.980 44.206 1.00 29.69 168 GLN B CA 1
ATOM 2643 C C . GLN B 1 169 ? 27.035 2.916 44.250 1.00 28.03 168 GLN B C 1
ATOM 2644 O O . GLN B 1 169 ? 28.207 3.288 44.418 1.00 32.86 168 GLN B O 1
ATOM 2650 N N . PRO B 1 170 ? 26.698 1.604 44.109 1.00 27.76 169 PRO B N 1
ATOM 2651 C CA . PRO B 1 170 ? 27.769 0.591 44.205 1.00 24.83 169 PRO B CA 1
ATOM 2652 C C . PRO B 1 170 ? 28.847 0.715 43.126 1.00 26.56 169 PRO B C 1
ATOM 2653 O O . PRO B 1 170 ? 30.049 0.653 43.445 1.00 33.55 169 PRO B O 1
ATOM 2657 N N . GLY B 1 171 ?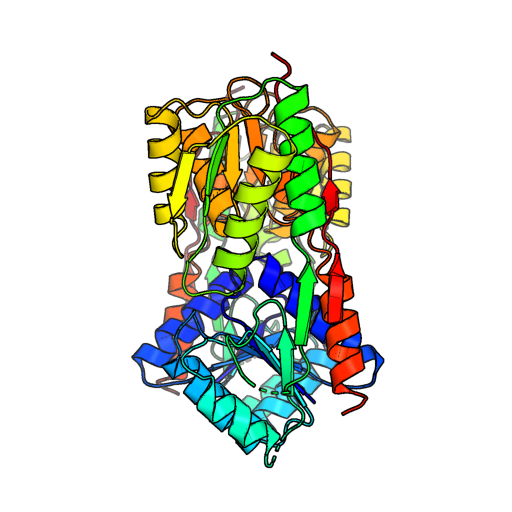 28.453 0.957 41.872 1.00 26.92 170 GLY B N 1
ATOM 2658 C CA . GLY B 1 171 ? 29.431 1.242 40.760 1.00 21.69 170 GLY B CA 1
ATOM 2659 C C . GLY B 1 171 ? 30.293 2.475 40.968 1.00 23.43 170 GLY B C 1
ATOM 2660 O O . GLY B 1 171 ? 31.544 2.411 40.900 1.00 26.36 170 GLY B O 1
ATOM 2661 N N . ILE B 1 172 ? 29.634 3.588 41.299 1.00 23.14 171 ILE B N 1
ATOM 2662 C CA . ILE B 1 172 ? 30.313 4.845 41.604 1.00 23.25 171 ILE B CA 1
ATOM 2663 C C . ILE B 1 172 ? 31.303 4.706 42.777 1.00 21.35 171 ILE B C 1
ATOM 2664 O O . ILE B 1 172 ? 32.490 5.124 42.665 1.00 25.20 171 ILE B O 1
ATOM 2669 N N . ALA B 1 173 ? 30.871 4.072 43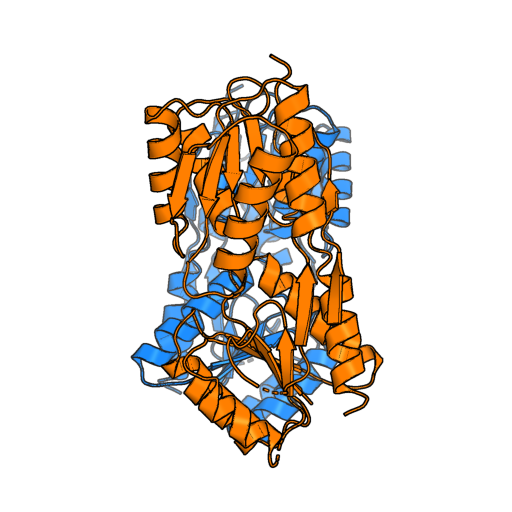.879 1.00 18.89 172 ALA B N 1
ATOM 2670 C CA . ALA B 1 173 ? 31.803 3.826 45.014 1.00 21.63 172 ALA B CA 1
ATOM 2671 C C . ALA B 1 173 ? 33.053 3.040 44.587 1.00 25.79 172 ALA B C 1
ATOM 2672 O O . ALA B 1 173 ? 34.164 3.403 44.956 1.00 27.28 172 ALA B O 1
ATOM 2674 N N . ALA B 1 174 ? 32.879 1.975 43.787 1.00 25.84 173 ALA B N 1
ATOM 2675 C CA . ALA B 1 174 ? 34.020 1.172 43.421 1.00 20.50 173 ALA B CA 1
ATOM 2676 C C . ALA B 1 174 ? 34.921 1.853 42.456 1.00 20.09 173 ALA B C 1
ATOM 2677 O O . ALA B 1 174 ? 36.141 1.651 42.518 1.00 21.03 173 ALA B O 1
ATOM 2679 N N . ALA B 1 175 ? 34.355 2.639 41.536 1.00 23.87 174 ALA B N 1
ATOM 2680 C CA . ALA B 1 175 ? 35.231 3.416 40.608 1.00 21.95 174 ALA B CA 1
ATOM 2681 C C . ALA B 1 175 ? 36.017 4.387 41.431 1.00 23.35 174 ALA B C 1
ATOM 2682 O O . ALA B 1 175 ? 37.253 4.452 41.300 1.00 24.56 174 ALA B O 1
ATOM 2684 N N . VAL B 1 176 ? 35.332 5.112 42.328 1.00 24.69 175 VAL B N 1
ATOM 2685 C CA . VAL B 1 176 ? 36.086 6.025 43.218 1.00 28.03 175 VAL B CA 1
ATOM 2686 C C . VAL B 1 176 ? 37.128 5.304 44.077 1.00 26.91 175 VAL B C 1
ATOM 2687 O O . VAL B 1 176 ? 38.300 5.716 44.090 1.00 27.36 175 VAL B O 1
ATOM 2691 N N . GLU B 1 177 ? 36.715 4.229 44.770 1.00 29.28 176 GLU B N 1
ATOM 2692 C CA . GLU B 1 177 ? 37.639 3.410 45.578 1.00 33.97 176 GLU B CA 1
ATOM 2693 C C . GLU B 1 177 ? 38.890 3.064 44.791 1.00 31.21 176 GLU B C 1
ATOM 2694 O O . GLU B 1 177 ? 39.995 3.249 45.272 1.00 37.26 176 GLU B O 1
ATOM 2700 N N . LEU B 1 178 ? 38.692 2.605 43.559 1.00 27.20 177 LEU B N 1
ATOM 2701 C CA . LEU B 1 178 ? 39.735 2.187 42.677 1.00 27.06 177 LEU B CA 1
ATOM 2702 C C . LEU B 1 178 ? 40.627 3.332 42.197 1.00 31.39 177 LEU B C 1
ATOM 2703 O O . LEU B 1 178 ? 41.851 3.152 42.072 1.00 28.22 177 LEU B O 1
ATOM 2708 N N . LEU B 1 179 ? 40.023 4.498 41.905 1.00 31.53 178 LEU B N 1
ATOM 2709 C CA . LEU B 1 179 ? 40.807 5.722 41.626 1.00 31.66 178 LEU B CA 1
ATOM 2710 C C . LEU B 1 179 ? 41.661 6.099 42.830 1.00 33.73 178 LEU B C 1
ATOM 2711 O O . LEU B 1 179 ? 42.869 6.431 42.681 1.00 34.66 178 LEU B O 1
ATOM 2716 N N . ALA B 1 180 ? 41.060 6.029 44.023 1.00 33.82 179 ALA B N 1
ATOM 2717 C CA . ALA B 1 180 ? 41.822 6.317 45.268 1.00 34.31 179 ALA B CA 1
ATOM 2718 C C . ALA B 1 180 ? 43.041 5.401 45.493 1.00 38.48 179 ALA B C 1
ATOM 2719 O O . ALA B 1 180 ? 44.124 5.917 45.785 1.00 34.07 179 ALA B O 1
ATOM 2721 N N . HIS B 1 181 ? 42.885 4.065 45.333 1.00 38.73 180 HIS B N 1
ATOM 2722 C CA . HIS B 1 181 ? 44.032 3.148 45.487 1.00 40.20 180 HIS B CA 1
ATOM 2723 C C . HIS B 1 181 ? 45.140 3.399 44.516 1.00 41.48 180 HIS B C 1
ATOM 2724 O O . HIS B 1 181 ? 46.303 3.165 44.835 1.00 49.01 180 HIS B O 1
ATOM 2731 N N . ASN B 1 182 ? 44.804 3.858 43.320 1.00 39.31 181 ASN B N 1
ATOM 2732 C CA . ASN B 1 182 ? 45.823 4.088 42.302 1.00 39.49 181 ASN B CA 1
ATOM 2733 C C . ASN B 1 182 ? 46.404 5.497 42.283 1.00 39.89 181 ASN B C 1
ATOM 2734 O O . ASN B 1 182 ? 47.215 5.815 41.385 1.00 40.48 181 ASN B O 1
ATOM 2739 N N . ASN B 1 183 ? 46.011 6.314 43.282 1.00 39.54 182 ASN B N 1
ATOM 2740 C CA . ASN B 1 183 ? 46.354 7.737 43.377 1.00 39.55 182 ASN B CA 1
ATOM 2741 C C . ASN B 1 183 ? 46.138 8.436 42.038 1.00 41.24 182 ASN B C 1
ATOM 2742 O O . ASN B 1 183 ? 47.001 9.136 41.528 1.00 40.33 182 ASN B O 1
ATOM 2747 N N . ALA B 1 184 ? 44.983 8.208 41.435 1.00 42.02 183 ALA B N 1
ATOM 2748 C CA . ALA B 1 184 ? 44.819 8.660 40.095 1.00 38.54 183 ALA B CA 1
ATOM 2749 C C . ALA B 1 184 ? 44.013 9.931 40.241 1.00 38.73 183 ALA B C 1
ATOM 2750 O O . ALA B 1 184 ? 42.922 10.064 39.713 1.00 40.71 183 ALA B O 1
ATOM 2752 N N . LEU B 1 185 ? 44.568 10.879 40.989 1.00 37.01 184 LEU B N 1
ATOM 2753 C CA . LEU B 1 185 ? 43.829 12.060 41.383 1.00 31.16 184 LEU B CA 1
ATOM 2754 C C . LEU B 1 185 ? 44.537 13.292 40.888 1.00 28.84 184 LEU B C 1
ATOM 2755 O O . LEU B 1 185 ? 45.737 13.214 40.624 1.00 33.83 184 LEU B O 1
ATOM 2760 N N . PRO B 1 186 ? 43.823 14.446 40.804 1.00 26.00 185 PRO B N 1
ATOM 2761 C CA . PRO B 1 186 ? 42.357 14.621 40.988 1.00 25.04 185 PRO B CA 1
ATOM 2762 C C . PRO B 1 186 ? 41.466 14.101 39.871 1.00 27.58 185 PRO B C 1
ATOM 2763 O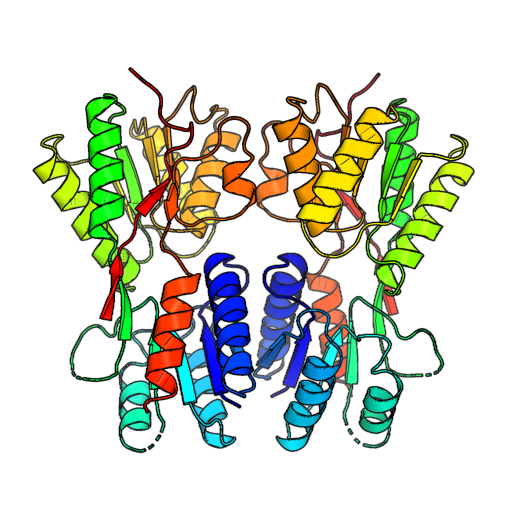 O . PRO B 1 186 ? 41.877 13.960 38.713 1.00 30.65 185 PRO B O 1
ATOM 2767 N N . ILE B 1 187 ? 40.215 13.883 40.235 1.00 28.67 186 ILE B N 1
ATOM 2768 C CA . ILE B 1 187 ? 39.259 13.337 39.357 1.00 28.06 186 ILE B CA 1
ATOM 2769 C C . ILE B 1 187 ? 38.471 14.530 38.853 1.00 32.41 186 ILE B C 1
ATOM 2770 O O . ILE B 1 187 ? 38.160 15.440 39.640 1.00 34.17 186 ILE B O 1
ATOM 2775 N N . GLY B 1 188 ? 38.161 14.543 37.548 1.00 33.37 187 GLY B N 1
ATOM 2776 C CA . GLY B 1 188 ? 37.182 15.461 36.980 1.00 29.35 187 GLY B CA 1
ATOM 2777 C C . GLY B 1 188 ? 35.915 14.692 36.671 1.00 29.37 187 GLY B C 1
ATOM 2778 O O . GLY B 1 188 ? 35.884 13.849 35.782 1.00 33.50 187 GLY B O 1
ATOM 2779 N N . TYR B 1 189 ? 34.861 14.940 37.416 1.00 28.93 188 TYR B N 1
ATOM 2780 C CA . TYR B 1 189 ? 33.640 14.189 37.188 1.00 27.65 188 TYR B CA 1
ATOM 2781 C C . TYR B 1 189 ? 32.761 15.089 36.358 1.00 33.18 188 TYR B C 1
ATOM 2782 O O . TYR B 1 189 ? 32.545 16.269 36.677 1.00 34.95 188 TYR B O 1
ATOM 2791 N N . LEU B 1 190 ? 32.293 14.528 35.257 1.00 33.99 189 LEU B N 1
ATOM 2792 C CA . LEU B 1 190 ? 31.576 15.266 34.265 1.00 31.91 189 LEU B CA 1
ATOM 2793 C C . LEU B 1 190 ? 30.149 14.824 34.434 1.00 33.43 189 LEU B C 1
ATOM 2794 O O . LEU B 1 190 ? 29.773 13.771 33.954 1.00 38.62 189 LEU B O 1
ATOM 2799 N N . SER B 1 191 ? 29.344 15.596 35.143 1.00 36.28 190 SER B N 1
ATOM 2800 C CA . SER B 1 191 ? 27.956 15.196 35.373 1.00 38.05 190 SER B CA 1
ATOM 2801 C C . SER B 1 191 ? 27.143 15.269 34.101 1.00 40.56 190 SER B C 1
ATOM 2802 O O . SER B 1 191 ? 27.581 15.809 33.088 1.00 47.00 190 SER B O 1
ATOM 2805 N N . GLY B 1 192 ? 25.966 14.684 34.156 1.00 43.24 191 GLY B N 1
ATOM 2806 C CA . GLY B 1 192 ? 24.971 14.902 33.143 1.00 49.82 191 GLY B CA 1
ATOM 2807 C C . GLY B 1 192 ? 24.042 15.988 33.641 1.00 52.94 191 GLY B C 1
ATOM 2808 O O . GLY B 1 192 ? 24.300 16.610 34.694 1.00 51.90 191 GLY B O 1
ATOM 2809 N N . PRO B 1 193 ? 22.963 16.240 32.880 1.00 55.34 192 PRO B N 1
ATOM 2810 C CA . PRO B 1 193 ? 21.965 17.272 33.183 1.00 55.48 192 PRO B CA 1
ATOM 2811 C C . PRO B 1 193 ? 21.468 17.196 34.625 1.00 56.00 192 PRO B C 1
ATOM 2812 O O . PRO B 1 193 ? 21.188 16.108 35.111 1.00 55.41 192 PRO B O 1
ATOM 2816 N N . MET B 1 194 ? 21.353 18.340 35.301 1.00 57.96 193 MET B N 1
ATOM 2817 C CA . MET B 1 194 ? 20.928 18.356 36.708 1.00 58.13 193 MET B CA 1
ATOM 2818 C C . MET B 1 194 ? 19.403 18.373 36.944 1.00 59.33 193 MET B C 1
ATOM 2819 O O . MET B 1 194 ? 18.928 18.378 38.097 1.00 59.62 193 MET B O 1
ATOM 2824 N N . ASP B 1 195 ? 18.655 18.354 35.839 1.00 59.78 194 ASP B N 1
ATOM 2825 C CA . ASP B 1 195 ? 17.185 18.284 35.831 1.00 59.34 194 ASP B CA 1
ATOM 2826 C C . ASP B 1 195 ? 16.677 16.854 35.545 1.00 58.40 194 ASP B C 1
ATOM 2827 O O . ASP B 1 195 ? 15.483 16.633 35.324 1.00 54.35 194 ASP B O 1
ATOM 2832 N N . THR B 1 196 ? 17.596 15.889 35.539 1.00 56.75 195 THR B N 1
ATOM 2833 C CA . THR B 1 196 ? 17.234 14.474 35.508 1.00 51.61 195 THR B CA 1
ATOM 2834 C C . THR B 1 196 ? 17.547 13.912 36.870 1.00 50.39 195 THR B C 1
ATOM 2835 O O . THR B 1 196 ? 18.559 14.282 37.469 1.00 51.01 195 THR B O 1
ATOM 2839 N N . SER B 1 197 ? 16.679 13.031 37.367 1.00 51.13 196 SER B N 1
ATOM 2840 C CA . SER B 1 197 ? 16.927 12.305 38.613 1.00 48.97 196 SER B CA 1
ATOM 2841 C C . SER B 1 197 ? 18.263 11.591 38.505 1.00 48.92 196 SER B C 1
ATOM 2842 O O . SER B 1 197 ? 18.977 11.391 39.496 1.00 51.47 196 SER B O 1
ATOM 2845 N N . THR B 1 198 ? 18.590 11.230 37.270 1.00 46.18 197 THR B N 1
ATOM 2846 C CA . THR B 1 198 ? 19.774 10.469 36.944 1.00 42.28 197 THR B CA 1
ATOM 2847 C C . THR B 1 198 ? 21.043 11.315 37.142 1.00 40.87 197 THR B C 1
ATOM 2848 O O . THR B 1 198 ? 21.987 10.874 37.811 1.00 41.58 197 THR B O 1
ATOM 2852 N N . GLY B 1 199 ? 21.050 12.535 36.603 1.00 39.38 198 GLY B N 1
ATOM 2853 C CA . GLY B 1 199 ? 22.172 13.466 36.794 1.00 37.63 198 GLY B CA 1
ATOM 2854 C C . GLY B 1 199 ? 22.454 13.855 38.249 1.00 37.95 198 GLY B C 1
ATOM 2855 O O . GLY B 1 199 ? 23.611 14.012 38.638 1.00 39.02 198 GLY B O 1
ATOM 2856 N N . ARG B 1 200 ? 21.412 14.013 39.062 1.00 38.50 199 ARG B N 1
ATOM 2857 C CA . ARG B 1 200 ? 21.600 14.382 40.488 1.00 41.64 199 ARG B CA 1
ATOM 2858 C C . ARG B 1 200 ? 22.090 13.201 41.291 1.00 39.19 199 ARG B C 1
ATOM 2859 O O . ARG B 1 200 ? 23.162 13.275 41.881 1.00 43.55 199 ARG B O 1
ATOM 2867 N N . GLU B 1 201 ? 21.294 12.128 41.330 1.00 38.11 200 GLU B N 1
ATOM 2868 C CA . GLU B 1 201 ? 21.697 10.863 41.963 1.00 37.66 200 GLU B CA 1
ATOM 2869 C C . GLU B 1 201 ? 23.173 10.546 41.784 1.00 36.07 200 GLU B C 1
ATOM 2870 O O . GLU B 1 201 ? 23.851 10.247 42.754 1.00 38.80 200 GLU B O 1
ATOM 2876 N N . ARG B 1 202 ? 23.689 10.649 40.559 1.00 31.52 201 ARG B N 1
ATOM 2877 C CA . ARG B 1 202 ? 25.063 10.224 40.292 1.00 32.30 201 ARG B CA 1
ATOM 2878 C C . ARG B 1 202 ? 26.044 11.246 40.767 1.00 31.49 201 ARG B C 1
ATOM 2879 O O . ARG B 1 202 ? 27.182 10.890 41.094 1.00 32.94 201 ARG B O 1
ATOM 2887 N N . LEU B 1 203 ? 25.629 12.518 40.805 1.00 32.45 202 LEU B N 1
ATOM 2888 C CA . LEU B 1 203 ? 26.498 13.555 41.360 1.00 33.51 202 LEU B CA 1
ATOM 2889 C C . LEU B 1 203 ? 26.551 13.486 42.897 1.00 33.09 202 LEU B C 1
ATOM 2890 O O . LEU B 1 203 ? 27.635 13.537 43.465 1.00 37.32 202 LEU B O 1
ATOM 2895 N N . GLU B 1 204 ? 25.402 13.332 43.560 1.00 38.10 203 GLU B N 1
ATOM 2896 C CA . GLU B 1 204 ? 25.363 13.045 45.014 1.00 45.51 203 GLU B CA 1
ATOM 2897 C C . GLU B 1 204 ? 26.322 11.881 45.335 1.00 46.22 203 GLU B C 1
ATOM 2898 O O . GLU B 1 204 ? 27.277 12.067 46.124 1.00 41.76 203 GLU B O 1
ATOM 2904 N N . ASP B 1 205 ? 26.096 10.710 44.692 1.00 43.47 204 ASP B N 1
ATOM 2905 C CA . ASP B 1 205 ? 26.861 9.474 44.972 1.00 36.50 204 ASP B CA 1
ATOM 2906 C C . ASP B 1 205 ? 28.364 9.572 44.741 1.00 30.45 204 ASP B C 1
ATOM 2907 O O . ASP B 1 205 ? 29.170 9.051 45.510 1.00 34.43 204 ASP B O 1
ATOM 2912 N N . PHE B 1 206 ? 28.751 10.250 43.689 1.00 26.06 205 PHE B N 1
ATOM 2913 C CA . PHE B 1 206 ? 30.155 10.493 43.486 1.00 24.29 205 PHE B CA 1
ATOM 2914 C C . PHE B 1 206 ? 30.719 11.425 44.570 1.00 30.47 205 PHE B C 1
ATOM 2915 O O . PHE B 1 206 ? 31.885 11.248 44.975 1.00 36.59 205 PHE B O 1
ATOM 2923 N N . LYS B 1 207 ? 29.949 12.437 45.010 1.00 28.31 206 LYS B N 1
ATOM 2924 C CA . LYS B 1 207 ? 30.441 13.330 46.088 1.00 36.16 206 LYS B CA 1
ATOM 2925 C C . LYS B 1 207 ? 30.649 12.561 47.420 1.00 34.29 206 LYS B C 1
ATOM 2926 O O . LYS B 1 207 ? 31.704 12.699 48.085 1.00 35.59 206 LYS B O 1
ATOM 2932 N N . ALA B 1 208 ? 29.660 11.741 47.782 1.00 28.24 207 ALA B N 1
A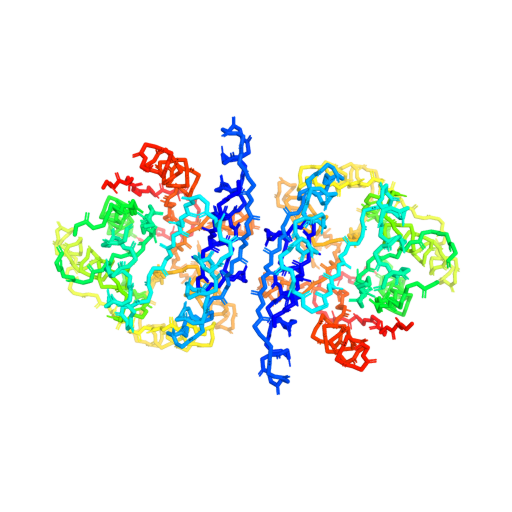TOM 2933 C CA . ALA B 1 208 ? 29.748 10.867 48.969 1.00 30.00 207 ALA B CA 1
ATOM 2934 C C . ALA B 1 208 ? 30.862 9.822 48.850 1.00 31.70 207 ALA B C 1
ATOM 2935 O O . ALA B 1 208 ? 31.602 9.575 49.813 1.00 32.78 207 ALA B O 1
ATOM 2937 N N . ALA B 1 209 ? 30.995 9.207 47.680 1.00 29.06 208 ALA B N 1
ATOM 2938 C CA . ALA B 1 209 ? 32.044 8.223 47.530 1.00 30.48 208 ALA B CA 1
ATOM 2939 C C . ALA B 1 209 ? 33.370 8.874 47.793 1.00 28.75 208 ALA B C 1
ATOM 2940 O O . ALA B 1 209 ? 34.215 8.270 48.425 1.00 37.96 208 ALA B O 1
ATOM 2942 N N . CYS B 1 210 ? 33.580 10.092 47.323 1.00 28.72 209 CYS B N 1
ATOM 2943 C CA . CYS B 1 210 ? 34.871 10.770 47.582 1.00 32.01 209 CYS B CA 1
ATOM 2944 C C . CYS B 1 210 ? 35.144 11.061 49.064 1.00 33.08 209 CYS B C 1
ATOM 2945 O O . CYS B 1 210 ? 36.308 11.002 49.508 1.00 36.04 209 CYS B O 1
ATOM 2948 N N . ALA B 1 211 ? 34.093 11.406 49.813 1.00 36.32 210 ALA B N 1
ATOM 2949 C CA . ALA B 1 211 ? 34.212 11.615 51.275 1.00 40.83 210 ALA B CA 1
ATOM 2950 C C . ALA B 1 211 ? 34.472 10.245 51.902 1.00 42.81 210 ALA B C 1
ATOM 2951 O O . ALA B 1 211 ? 35.484 10.066 52.576 1.00 48.05 210 ALA B O 1
ATOM 2953 N N . ASN B 1 212 ? 33.595 9.278 51.626 1.00 43.22 211 ASN B N 1
ATOM 2954 C CA . ASN B 1 212 ? 33.740 7.909 52.117 1.00 47.58 211 ASN B CA 1
ATOM 2955 C C . ASN B 1 212 ? 35.104 7.261 51.839 1.00 47.03 211 ASN B C 1
ATOM 2956 O O . ASN B 1 212 ? 35.505 6.368 52.570 1.00 51.60 211 ASN B O 1
ATOM 2961 N N . SER B 1 213 ? 35.809 7.700 50.798 1.00 45.49 212 SER B N 1
ATOM 2962 C CA . SER B 1 213 ? 37.132 7.171 50.457 1.00 40.68 212 SER B CA 1
ATOM 2963 C C . SER B 1 213 ? 38.225 8.094 50.953 1.00 43.07 212 SER B C 1
ATOM 2964 O O . SER B 1 213 ? 39.415 7.858 50.655 1.00 41.48 212 SER B O 1
ATOM 2967 N N . LYS B 1 214 ? 37.816 9.180 51.636 1.00 46.63 213 LYS B N 1
ATOM 2968 C CA . LYS B 1 214 ? 38.712 10.220 52.212 1.00 44.23 213 LYS B CA 1
ATOM 2969 C C . LYS B 1 214 ? 39.724 10.781 51.220 1.00 40.44 213 LYS B C 1
ATOM 2970 O O . LYS B 1 214 ? 40.923 10.794 51.493 1.00 39.62 213 LYS B O 1
ATOM 2976 N N . ILE B 1 215 ? 39.260 11.251 50.067 1.00 40.33 214 ILE B N 1
ATOM 2977 C CA . ILE B 1 215 ? 40.198 11.874 49.111 1.00 38.94 214 ILE B CA 1
ATOM 2978 C C . ILE B 1 215 ? 39.987 13.375 49.011 1.00 40.03 214 ILE B C 1
ATOM 2979 O O . ILE B 1 215 ? 40.828 14.087 48.463 1.00 41.55 214 ILE B O 1
ATOM 2984 N N . GLY B 1 216 ? 38.891 13.856 49.586 1.00 42.85 215 GLY B N 1
ATOM 2985 C CA . GLY B 1 216 ? 38.592 15.284 49.520 1.00 46.91 215 GLY B CA 1
ATOM 2986 C C . GLY B 1 216 ? 37.582 15.582 48.430 1.00 51.79 215 GLY B C 1
ATOM 2987 O O . GLY B 1 216 ? 37.044 14.652 47.783 1.00 54.64 215 GLY B O 1
ATOM 2988 N N . GLU B 1 217 ? 37.314 16.877 48.236 1.00 47.26 216 GLU B N 1
ATOM 2989 C CA . GLU B 1 217 ? 36.421 17.335 47.194 1.00 43.30 216 GLU B CA 1
ATOM 2990 C C . GLU B 1 217 ? 37.170 17.258 45.858 1.00 38.34 216 GLU B C 1
ATOM 2991 O O . GLU B 1 217 ? 38.346 17.568 45.779 1.00 40.14 216 GLU B O 1
ATOM 2997 N N . GLN B 1 218 ? 36.508 16.800 44.810 1.00 37.55 217 GLN B N 1
ATOM 2998 C CA . GLN B 1 218 ? 37.198 16.743 43.500 1.00 37.95 217 GLN B CA 1
ATOM 2999 C C . GLN B 1 218 ? 36.574 17.740 42.545 1.00 33.40 217 GLN B C 1
ATOM 3000 O O . GLN B 1 218 ? 35.678 18.472 42.932 1.00 39.23 217 GLN B O 1
ATOM 3006 N N . LEU B 1 219 ? 37.014 17.775 41.298 1.00 35.56 218 LEU B N 1
ATOM 3007 C CA . LEU B 1 219 ? 36.461 18.732 40.337 1.00 33.17 218 LEU B CA 1
ATOM 3008 C C . LEU B 1 219 ? 35.186 18.207 39.703 1.00 35.44 218 LEU B C 1
ATOM 3009 O O . LEU B 1 219 ? 35.086 17.042 39.377 1.00 41.24 218 LEU B O 1
ATOM 3014 N N . VAL B 1 220 ? 34.193 19.069 39.586 1.00 37.42 219 VAL B N 1
ATOM 3015 C CA . VAL B 1 220 ? 32.945 18.750 38.944 1.00 36.22 219 VAL B CA 1
ATOM 3016 C C . VAL B 1 220 ? 32.705 19.701 37.767 1.00 41.80 219 VAL B C 1
ATOM 3017 O O . VAL B 1 220 ? 32.945 20.929 37.866 1.00 39.04 219 VAL B O 1
ATOM 3021 N N . PHE B 1 221 ? 32.245 19.130 36.654 1.00 38.80 220 PHE B N 1
ATOM 3022 C CA . PHE B 1 221 ? 31.631 19.909 35.602 1.00 33.67 220 PHE B CA 1
ATOM 3023 C C . PHE B 1 221 ? 30.187 19.484 35.476 1.00 33.16 220 PHE B C 1
ATOM 3024 O O . PHE B 1 221 ? 29.863 18.282 35.520 1.00 35.33 220 PHE B O 1
ATOM 3032 N N . LEU B 1 222 ? 29.297 20.458 35.361 1.00 32.30 221 LEU B N 1
ATOM 3033 C CA . LEU B 1 222 ? 27.890 20.137 35.172 1.00 38.45 221 LEU B CA 1
ATOM 3034 C C . LEU B 1 222 ? 27.541 20.171 33.698 1.00 39.16 221 LEU B C 1
ATOM 3035 O O . LEU B 1 222 ? 27.367 21.229 33.119 1.00 43.21 221 LEU B O 1
ATOM 3040 N N . GLY B 1 223 ? 27.451 18.991 33.102 1.00 41.52 222 GLY B N 1
ATOM 3041 C CA . GLY B 1 223 ? 27.301 18.843 31.657 1.00 42.00 222 GLY B CA 1
ATOM 3042 C C . GLY B 1 223 ? 25.855 18.870 31.220 1.00 45.74 222 GLY B C 1
ATOM 3043 O O . GLY B 1 223 ? 25.009 19.524 31.851 1.00 43.22 222 GLY B O 1
ATOM 3044 N N . GLY B 1 224 ? 25.581 18.161 30.131 1.00 50.96 223 GLY B N 1
ATOM 3045 C CA . GLY B 1 224 ? 24.261 18.192 29.510 1.00 57.59 223 GLY B CA 1
ATOM 3046 C C . GLY B 1 224 ? 24.046 17.119 28.463 1.00 62.46 223 GLY B C 1
ATOM 3047 O O . GLY B 1 224 ? 24.193 15.919 28.735 1.00 66.41 223 GLY B O 1
ATOM 3048 N N . TYR B 1 225 ? 23.731 17.552 27.249 1.00 64.67 224 TYR B N 1
ATOM 3049 C CA . TYR B 1 225 ? 23.174 16.643 26.257 1.00 64.66 224 TYR B CA 1
ATOM 3050 C C . TYR B 1 225 ? 24.076 16.388 25.028 1.00 67.26 224 TYR B C 1
ATOM 3051 O O . TYR B 1 225 ? 24.281 15.238 24.648 1.00 68.44 224 TYR B O 1
ATOM 3060 N N . GLU B 1 226 ? 24.625 17.454 24.435 1.00 68.77 225 GLU B N 1
ATOM 3061 C CA . GLU B 1 226 ? 25.531 17.359 23.276 1.00 69.23 225 GLU B CA 1
ATOM 3062 C C . GLU B 1 226 ? 26.893 16.764 23.618 1.00 66.97 225 GLU B C 1
ATOM 3063 O O . GLU B 1 226 ? 27.552 17.177 24.576 1.00 65.64 225 GLU B O 1
ATOM 3069 N N . GLN B 1 227 ? 27.317 15.808 22.806 1.00 64.08 226 GLN B N 1
ATOM 3070 C CA . GLN B 1 227 ? 28.697 15.361 22.787 1.00 60.83 226 GLN B CA 1
ATOM 3071 C C . GLN B 1 227 ? 29.602 16.572 22.940 1.00 57.21 226 GLN B C 1
ATOM 3072 O O . GLN B 1 227 ? 30.652 16.473 23.563 1.00 57.80 226 GLN B O 1
ATOM 3078 N N . SER B 1 228 ? 29.167 17.719 22.405 1.00 57.83 227 SER B N 1
ATOM 3079 C CA . SER B 1 228 ? 29.941 18.985 22.444 1.00 53.96 227 SER B CA 1
ATOM 3080 C C . SER B 1 228 ? 30.211 19.538 23.857 1.00 48.42 227 SER B C 1
ATOM 3081 O O . SER B 1 228 ? 31.345 19.881 24.205 1.00 39.57 227 SER B O 1
ATOM 3084 N N . VAL B 1 229 ? 29.148 19.653 24.642 1.00 45.51 228 VAL B N 1
ATOM 3085 C CA . VAL B 1 229 ? 29.245 20.000 26.060 1.00 48.15 228 VAL B CA 1
ATOM 3086 C C . VAL B 1 229 ? 30.283 19.166 26.896 1.00 47.22 228 VAL B C 1
ATOM 3087 O O . VAL B 1 229 ? 31.123 19.728 27.624 1.00 44.81 228 VAL B O 1
ATOM 3091 N N . GLY B 1 230 ? 30.226 17.842 26.753 1.00 42.07 229 GLY B N 1
ATOM 3092 C CA . GLY B 1 230 ? 31.184 16.933 27.349 1.00 37.78 229 GLY B CA 1
ATOM 3093 C C . GLY B 1 230 ? 32.604 17.164 26.877 1.00 41.31 229 GLY B C 1
ATOM 3094 O O . GLY B 1 230 ? 33.529 17.209 27.686 1.00 44.00 229 GLY B O 1
ATOM 3095 N N . PHE B 1 231 ? 32.793 17.295 25.567 1.00 38.49 230 PHE B N 1
ATOM 3096 C CA . PHE B 1 231 ? 34.117 17.578 25.034 1.00 35.17 230 PHE B CA 1
ATOM 3097 C C . PHE B 1 231 ? 34.647 18.893 25.607 1.00 33.70 230 PHE B C 1
ATOM 3098 O O . PHE B 1 231 ? 35.844 19.021 25.905 1.00 33.60 230 PHE B O 1
ATOM 3106 N N . GLU B 1 232 ? 33.760 19.861 25.786 1.00 37.00 231 GLU B N 1
ATOM 3107 C CA . GLU B 1 232 ? 34.153 21.169 26.354 1.00 40.47 231 GLU B CA 1
ATOM 3108 C C . GLU B 1 232 ? 34.443 20.993 27.856 1.00 36.54 231 GLU B C 1
ATOM 3109 O O . GLU B 1 232 ? 35.532 21.310 28.343 1.00 36.52 231 GLU B O 1
ATOM 3115 N N . GLY B 1 233 ? 33.504 20.428 28.594 1.00 33.37 232 GLY B N 1
ATOM 3116 C CA . GLY B 1 233 ? 33.801 20.102 30.008 1.00 37.68 232 GLY B CA 1
ATOM 3117 C C . GLY B 1 233 ? 35.072 19.271 30.269 1.00 36.16 232 GLY B C 1
ATOM 3118 O O . GLY B 1 233 ? 35.809 19.475 31.255 1.00 37.68 232 GLY B O 1
ATOM 3119 N N . ALA B 1 234 ? 35.351 18.315 29.401 1.00 30.67 233 ALA B N 1
ATOM 3120 C CA . ALA B 1 234 ? 36.433 17.431 29.701 1.00 25.78 233 ALA B CA 1
ATOM 3121 C C . ALA B 1 234 ? 37.729 18.155 29.480 1.00 24.78 233 ALA B C 1
ATOM 3122 O O . ALA B 1 234 ? 38.717 17.921 30.189 1.00 23.69 233 ALA B O 1
ATOM 3124 N N . THR B 1 235 ? 37.737 19.039 28.479 1.00 27.37 234 THR B N 1
ATOM 3125 C CA . THR B 1 235 ? 38.937 19.814 28.133 1.00 27.46 234 THR B CA 1
ATOM 3126 C C . THR B 1 235 ? 39.170 20.840 29.229 1.00 24.29 234 THR B C 1
ATOM 3127 O O . THR B 1 235 ? 40.318 21.140 29.587 1.00 24.88 234 THR B O 1
ATOM 3131 N N . LYS B 1 236 ? 38.084 21.373 29.780 1.00 25.62 235 LYS B N 1
ATOM 3132 C CA . LYS B 1 236 ? 38.205 22.338 30.904 1.00 33.18 235 LYS B CA 1
ATOM 3133 C C . LYS B 1 236 ? 38.804 21.724 32.182 1.00 35.88 235 LYS B C 1
ATOM 3134 O O . LYS B 1 236 ? 39.655 22.360 32.849 1.00 38.54 235 LYS B O 1
ATOM 3140 N N . LEU B 1 237 ? 38.379 20.482 32.489 1.00 36.08 236 LEU B N 1
ATOM 3141 C CA . LEU B 1 237 ? 38.867 19.686 33.658 1.00 32.26 236 LEU B CA 1
ATOM 3142 C C . LEU B 1 237 ? 40.337 19.340 33.559 1.00 30.66 236 LEU B C 1
ATOM 3143 O O . LEU B 1 237 ? 41.061 19.393 34.566 1.00 30.15 236 LEU B O 1
ATOM 3148 N N . LEU B 1 238 ? 40.775 19.017 32.347 1.00 25.75 237 LEU B N 1
ATOM 3149 C CA . LEU B 1 238 ? 42.194 18.799 32.060 1.00 28.67 237 LEU B CA 1
ATOM 3150 C C . LEU B 1 238 ? 43.010 20.076 32.213 1.00 28.15 237 LEU B C 1
ATOM 3151 O O . LEU B 1 238 ? 44.126 20.030 32.698 1.00 28.72 237 LEU B O 1
ATOM 3156 N N . ASP B 1 239 ? 42.476 21.216 31.777 1.00 32.27 238 ASP B N 1
ATOM 3157 C CA . ASP B 1 239 ? 43.130 22.522 32.055 1.00 35.55 238 ASP B CA 1
ATOM 3158 C C . ASP B 1 239 ? 43.247 22.762 33.573 1.00 33.88 238 ASP B C 1
ATOM 3159 O O . ASP B 1 239 ? 44.245 23.254 34.055 1.00 36.70 238 ASP B O 1
ATOM 3164 N N . GLN B 1 240 ? 42.211 22.390 34.317 1.00 36.10 239 GLN B N 1
ATOM 3165 C CA . GLN B 1 240 ? 42.177 22.557 35.773 1.00 32.60 239 GLN B CA 1
ATOM 3166 C C . GLN B 1 240 ? 42.947 21.475 36.518 1.00 33.52 239 GLN B C 1
ATOM 3167 O O . GLN B 1 240 ? 42.841 21.382 37.735 1.00 39.40 239 GLN B O 1
ATOM 3173 N N . GLY B 1 241 ? 43.674 20.623 35.791 1.00 36.50 240 GLY B N 1
ATOM 3174 C CA . GLY B 1 241 ? 44.606 19.678 36.411 1.00 31.42 240 GLY B CA 1
ATOM 3175 C C . GLY B 1 241 ? 44.131 18.233 36.577 1.00 31.88 240 GLY B C 1
ATOM 3176 O O . GLY B 1 241 ? 44.858 17.420 37.141 1.00 30.72 240 GLY B O 1
ATOM 3177 N N . ALA B 1 242 ? 42.942 17.896 36.080 1.00 25.01 241 ALA B N 1
ATOM 3178 C CA . ALA B 1 242 ? 42.423 16.517 36.235 1.00 26.70 241 ALA B CA 1
ATOM 3179 C C . ALA B 1 242 ? 43.343 15.463 35.713 1.00 28.47 241 ALA B C 1
ATOM 3180 O O . ALA B 1 242 ? 43.918 15.608 34.642 1.00 34.55 241 ALA B O 1
ATOM 3182 N N . LYS B 1 243 ? 43.492 14.391 36.480 1.00 34.95 242 LYS B N 1
ATOM 3183 C CA . LYS B 1 243 ? 44.306 13.265 36.037 1.00 32.39 242 LYS B CA 1
ATOM 3184 C C . LYS B 1 243 ? 43.427 12.055 35.730 1.00 32.46 242 LYS B C 1
ATOM 3185 O O . LYS B 1 243 ? 43.907 11.045 35.209 1.00 28.32 242 LYS B O 1
ATOM 3191 N N . THR B 1 244 ? 42.126 12.207 36.004 1.00 26.78 243 THR B N 1
ATOM 3192 C CA . THR B 1 244 ? 41.140 11.220 35.682 1.00 23.35 243 THR B CA 1
ATOM 3193 C C . THR B 1 244 ? 39.860 11.904 35.233 1.00 28.12 243 THR B C 1
ATOM 3194 O O . THR B 1 244 ? 39.444 12.911 35.813 1.00 28.32 243 THR B O 1
ATOM 3198 N N . LEU B 1 245 ? 39.232 11.365 34.187 1.00 24.82 244 LEU B N 1
ATOM 3199 C CA . LEU B 1 245 ? 37.972 11.911 33.753 1.00 27.54 244 LEU B CA 1
ATOM 3200 C C . LEU B 1 245 ? 36.949 10.849 33.997 1.00 23.49 244 LEU B C 1
ATOM 3201 O O . LEU B 1 245 ? 37.164 9.689 33.663 1.00 26.38 244 LEU B O 1
ATOM 3206 N N . PHE B 1 246 ? 35.832 11.243 34.570 1.00 18.31 245 PHE B N 1
ATOM 3207 C CA . PHE B 1 246 ? 34.884 10.282 35.064 1.00 19.82 245 PHE B CA 1
ATOM 3208 C C . PHE B 1 246 ? 33.536 10.803 34.612 1.00 17.83 245 PHE B C 1
ATOM 3209 O O . PHE B 1 246 ? 32.959 11.697 35.186 1.00 24.87 245 PHE B O 1
ATOM 3217 N N . ALA B 1 247 ? 33.083 10.266 33.503 1.00 24.60 246 ALA B N 1
ATOM 3218 C CA . ALA B 1 247 ? 31.812 10.643 32.901 1.00 28.78 246 ALA B CA 1
ATOM 3219 C C . ALA B 1 247 ? 30.615 10.078 33.645 1.00 26.20 246 ALA B C 1
ATOM 3220 O O . ALA B 1 247 ? 30.714 9.054 34.269 1.00 30.44 246 ALA B O 1
ATOM 3222 N N . GLY B 1 248 ? 29.461 10.708 33.533 1.00 32.10 247 GLY B N 1
ATOM 3223 C CA . GLY B 1 248 ? 28.235 10.233 34.188 1.00 25.46 247 GLY B CA 1
ATOM 3224 C C . GLY B 1 248 ? 27.212 9.752 33.185 1.00 34.16 247 GLY B C 1
ATOM 3225 O O . GLY B 1 248 ? 26.100 9.385 33.583 1.00 33.71 247 GLY B O 1
ATOM 3226 N N . ASP B 1 249 ? 27.592 9.749 31.890 1.00 38.12 248 ASP B N 1
ATOM 3227 C CA . ASP B 1 249 ? 26.726 9.316 30.755 1.00 40.53 248 ASP B CA 1
ATOM 3228 C C . ASP B 1 249 ? 27.478 8.675 29.618 1.00 39.22 248 ASP B C 1
ATOM 3229 O O . ASP B 1 249 ? 28.704 8.798 29.536 1.00 38.69 248 ASP B O 1
ATOM 3234 N N . SER B 1 250 ? 26.741 8.019 28.720 1.00 40.05 249 SER B N 1
ATOM 3235 C CA . SER B 1 250 ? 27.299 7.593 27.432 1.00 41.39 249 SER B CA 1
ATOM 3236 C C . SER B 1 250 ? 27.840 8.820 26.721 1.00 41.25 249 SER B C 1
ATOM 3237 O O . SER B 1 250 ? 29.026 8.837 26.299 1.00 43.46 249 SER B O 1
ATOM 3240 N N . MET B 1 251 ? 26.991 9.853 26.597 1.00 32.90 250 MET B N 1
ATOM 3241 C CA . MET B 1 251 ? 27.380 11.013 25.793 1.00 36.20 250 MET B CA 1
ATOM 3242 C C . MET B 1 251 ? 28.574 11.728 26.394 1.00 32.95 250 MET B C 1
ATOM 3243 O O . MET B 1 251 ? 29.527 12.043 25.686 1.00 30.53 250 MET B O 1
ATOM 3248 N N . MET B 1 252 ? 28.549 11.938 27.707 1.00 28.86 251 MET B N 1
ATOM 3249 C CA . MET B 1 252 ? 29.694 12.484 28.365 1.00 27.19 251 MET B CA 1
ATOM 3250 C C . MET B 1 252 ? 30.948 11.613 28.083 1.00 31.06 251 MET B C 1
ATOM 3251 O O . MET B 1 252 ? 32.048 12.158 27.851 1.00 33.70 251 MET B O 1
ATOM 3256 N N . THR B 1 253 ? 30.790 10.279 28.017 1.00 26.13 252 THR B N 1
ATOM 3257 C CA . THR B 1 253 ? 31.947 9.397 27.772 1.00 25.38 252 THR B CA 1
ATOM 3258 C C . THR B 1 253 ? 32.512 9.529 26.392 1.00 28.51 252 THR B C 1
ATOM 3259 O O . THR B 1 253 ? 33.733 9.345 26.180 1.00 36.40 252 THR B O 1
ATOM 3263 N N . ILE B 1 254 ? 31.636 9.799 25.432 1.00 28.17 253 ILE B N 1
ATOM 3264 C CA . ILE B 1 254 ? 32.116 10.160 24.117 1.00 31.88 253 ILE B CA 1
ATOM 3265 C C . ILE B 1 254 ? 32.926 11.441 24.183 1.00 27.50 253 ILE B C 1
ATOM 3266 O O . ILE B 1 254 ? 34.129 11.437 23.810 1.00 26.34 253 ILE B O 1
ATOM 3271 N N . GLY B 1 255 ? 32.319 12.507 24.715 1.00 27.74 254 GLY B N 1
ATOM 3272 C CA . GLY B 1 255 ? 33.031 13.834 24.876 1.00 24.93 254 GLY B CA 1
ATOM 3273 C C . GLY B 1 255 ? 34.392 13.681 25.575 1.00 28.44 254 GLY B C 1
ATOM 3274 O O . GLY B 1 255 ? 35.413 14.323 25.188 1.00 29.59 254 G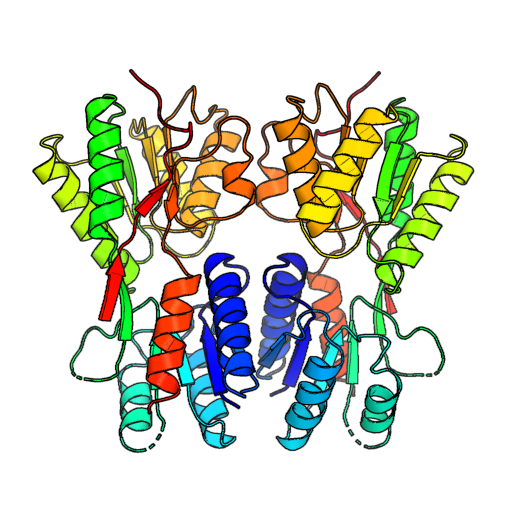LY B O 1
ATOM 3275 N N . VAL B 1 256 ? 34.430 12.827 26.600 1.00 22.45 255 VAL B N 1
ATOM 3276 C CA . VAL B 1 256 ? 35.715 12.491 27.259 1.00 28.46 255 VAL B CA 1
ATOM 3277 C C . VAL B 1 256 ? 36.763 11.883 26.332 1.00 29.86 255 VAL B C 1
ATOM 3278 O O . VAL B 1 256 ? 37.948 12.265 26.415 1.00 28.85 255 VAL B O 1
ATOM 3282 N N . ILE B 1 257 ? 36.335 10.951 25.456 1.00 32.32 256 ILE B N 1
ATOM 3283 C CA . ILE B 1 257 ? 37.263 10.341 24.477 1.00 30.77 256 ILE B CA 1
ATOM 3284 C C . ILE B 1 257 ? 37.765 11.370 23.487 1.00 29.40 256 ILE B C 1
ATOM 3285 O O . ILE B 1 257 ? 38.992 11.453 23.223 1.00 34.72 256 ILE B O 1
ATOM 3290 N N . GLU B 1 258 ? 36.835 12.167 22.959 1.00 29.10 257 GLU B N 1
ATOM 3291 C CA . GLU B 1 258 ? 37.162 13.264 22.022 1.00 29.98 257 GLU B CA 1
ATOM 3292 C C . GLU B 1 258 ? 38.160 14.238 22.658 1.00 31.41 257 GLU B C 1
ATOM 3293 O O . GLU B 1 258 ? 39.172 14.643 22.023 1.00 31.28 257 GLU B O 1
ATOM 3299 N N . ALA B 1 259 ? 37.900 14.576 23.927 1.00 28.52 258 ALA B N 1
ATOM 3300 C CA . ALA B 1 259 ? 38.782 15.466 24.674 1.00 27.65 258 ALA B CA 1
ATOM 3301 C C . ALA B 1 259 ? 40.198 14.932 24.791 1.00 29.45 258 ALA B C 1
ATOM 3302 O O . ALA B 1 259 ? 41.115 15.708 24.619 1.00 27.14 258 ALA B O 1
ATOM 3304 N N . CYS B 1 260 ? 40.379 13.623 25.054 1.00 33.63 259 CYS B N 1
ATOM 3305 C CA . CYS B 1 260 ? 41.734 13.023 25.144 1.00 37.96 259 CYS B CA 1
ATOM 3306 C C . CYS B 1 260 ? 42.413 12.894 23.811 1.00 40.50 259 CYS B C 1
ATOM 3307 O O . CYS B 1 260 ? 43.666 13.028 23.729 1.00 39.93 259 CYS B O 1
ATOM 3310 N N . HIS B 1 261 ? 41.607 12.614 22.781 1.00 39.55 260 HIS B N 1
ATOM 3311 C CA . HIS B 1 261 ? 42.119 12.549 21.405 1.00 43.83 260 HIS B CA 1
ATOM 3312 C C . HIS B 1 261 ? 42.559 13.920 20.922 1.00 46.11 260 HIS B C 1
ATOM 3313 O O . HIS B 1 261 ? 43.720 14.079 20.534 1.00 47.62 260 HIS B O 1
ATOM 3320 N N . LYS B 1 262 ? 41.654 14.906 20.946 1.00 48.00 261 LYS B N 1
ATOM 3321 C CA . LYS B 1 262 ? 42.009 16.273 20.514 1.00 48.47 261 LYS B CA 1
ATOM 3322 C C . LYS B 1 262 ? 43.266 16.733 21.242 1.00 47.50 261 LYS B C 1
ATOM 3323 O O . LYS B 1 262 ? 44.155 17.310 20.642 1.00 48.62 261 LYS B O 1
ATOM 3329 N N . ALA B 1 263 ? 43.330 16.435 22.536 1.00 44.97 262 ALA B N 1
ATOM 3330 C CA . ALA B 1 263 ? 44.435 16.817 23.404 1.00 42.71 262 ALA B CA 1
ATOM 3331 C C . ALA B 1 263 ? 45.722 16.005 23.192 1.00 40.23 262 ALA B C 1
ATOM 3332 O O . ALA B 1 263 ? 46.774 16.386 23.682 1.00 39.86 262 ALA B O 1
ATOM 3334 N N . GLY B 1 264 ? 45.637 14.872 22.506 1.00 38.83 263 GLY B N 1
ATOM 3335 C CA . GLY B 1 264 ? 46.801 13.991 22.342 1.00 38.91 263 GLY B CA 1
ATOM 3336 C C . GLY B 1 264 ? 47.110 13.131 23.563 1.00 38.90 263 GLY B C 1
ATOM 3337 O O . GLY B 1 264 ? 48.246 12.728 23.776 1.00 36.83 263 GLY B O 1
ATOM 3338 N N . LEU B 1 265 ? 46.110 12.815 24.371 1.00 36.02 264 LEU B N 1
ATOM 3339 C CA . LEU B 1 265 ? 46.422 12.005 25.545 1.00 40.11 264 LEU B CA 1
ATOM 3340 C C . LEU B 1 265 ? 46.088 10.513 25.317 1.00 39.71 264 LEU B C 1
ATOM 3341 O O . LEU B 1 265 ? 45.000 10.193 24.838 1.00 38.90 264 LEU B O 1
ATOM 3346 N N . VAL B 1 266 ? 47.020 9.608 25.643 1.00 39.68 265 VAL B N 1
ATOM 3347 C CA . VAL B 1 266 ? 46.727 8.158 25.645 1.00 36.10 265 VAL B CA 1
ATOM 3348 C C . VAL B 1 266 ? 45.981 7.798 26.943 1.00 33.12 265 VAL B C 1
ATOM 3349 O O . VAL B 1 266 ? 46.542 7.842 28.031 1.00 34.41 265 VAL B O 1
ATOM 3353 N N . ILE B 1 267 ? 44.693 7.509 26.826 1.00 28.99 266 ILE B N 1
ATOM 3354 C CA . ILE B 1 267 ? 43.947 6.911 27.907 1.00 28.60 266 ILE B CA 1
ATOM 3355 C C . ILE B 1 267 ? 44.614 5.620 28.340 1.00 34.29 266 ILE B C 1
ATOM 3356 O O . ILE B 1 267 ? 45.052 4.821 27.486 1.00 40.03 266 ILE B O 1
ATOM 3361 N N . GLY B 1 268 ? 44.656 5.393 29.651 1.00 30.86 267 GLY B N 1
ATOM 3362 C CA . GLY B 1 268 ? 45.383 4.273 30.187 1.00 33.70 267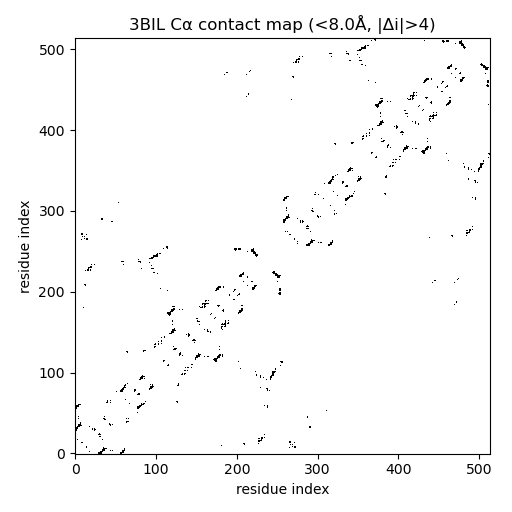 GLY B CA 1
ATOM 3363 C C . GLY B 1 268 ? 46.817 4.632 30.454 1.00 38.72 267 GLY B C 1
ATOM 3364 O O . GLY B 1 268 ? 47.333 4.228 31.467 1.00 42.52 267 GLY B O 1
ATOM 3365 N N . LYS B 1 269 ? 47.439 5.439 29.589 1.00 42.20 268 LYS B N 1
ATOM 3366 C CA . LYS B 1 269 ? 48.841 5.889 29.749 1.00 42.58 268 LYS B CA 1
ATOM 3367 C C . LYS B 1 269 ? 49.051 7.344 30.252 1.00 45.14 268 LYS B C 1
ATOM 3368 O O . LYS B 1 269 ? 49.810 7.576 31.193 1.00 45.41 268 LYS B O 1
ATOM 3374 N N . ASP B 1 270 ? 48.402 8.329 29.635 1.00 44.45 269 ASP B N 1
ATOM 3375 C CA . ASP B 1 270 ? 48.678 9.738 29.969 1.00 40.57 269 ASP B CA 1
ATOM 3376 C C . ASP B 1 270 ? 47.601 10.313 30.862 1.00 40.08 269 ASP B C 1
ATOM 3377 O O . ASP B 1 270 ? 47.819 11.313 31.525 1.00 38.67 269 ASP B O 1
ATOM 3382 N N . VAL B 1 271 ? 46.425 9.694 30.852 1.00 34.21 270 VAL B N 1
ATOM 3383 C CA . VAL B 1 271 ? 45.354 10.147 31.677 1.00 29.93 270 VAL B CA 1
ATOM 3384 C C . VAL B 1 271 ? 44.508 8.912 32.025 1.00 32.01 270 VAL B C 1
ATOM 3385 O O . VAL B 1 271 ? 44.559 7.925 31.307 1.00 31.02 270 VAL B O 1
ATOM 3389 N N . SER B 1 272 ? 43.713 8.974 33.092 1.00 25.87 271 SER B N 1
ATOM 3390 C CA . SER B 1 272 ? 42.814 7.885 33.423 1.00 28.68 271 SER B CA 1
ATOM 3391 C C . SER B 1 272 ? 41.369 8.189 33.040 1.00 28.89 271 SER B C 1
ATOM 3392 O O . SER B 1 272 ? 40.920 9.312 33.165 1.00 24.98 271 SER B O 1
ATOM 3395 N N . VAL B 1 273 ? 40.635 7.176 32.579 1.00 27.76 272 VAL B N 1
ATOM 3396 C CA . VAL B 1 273 ? 39.236 7.394 32.264 1.00 25.06 272 VAL B CA 1
ATOM 3397 C C . VAL B 1 273 ? 38.395 6.327 32.942 1.00 23.71 272 VAL B C 1
ATOM 3398 O O . VAL B 1 273 ? 38.773 5.180 32.942 1.00 24.36 272 VAL B O 1
ATOM 3402 N N . ILE B 1 274 ? 37.279 6.745 33.527 1.00 24.60 273 ILE B N 1
ATOM 3403 C CA . ILE B 1 274 ? 36.146 5.888 33.829 1.00 27.48 273 ILE B CA 1
ATOM 3404 C C . ILE B 1 274 ? 34.963 6.330 32.991 1.00 29.89 273 ILE B C 1
ATOM 3405 O O . ILE B 1 274 ? 34.575 7.502 33.064 1.00 29.22 273 ILE B O 1
ATOM 3410 N N . GLY B 1 275 ? 34.347 5.389 32.256 1.00 29.93 274 GLY B N 1
ATOM 3411 C CA . GLY B 1 275 ? 33.244 5.710 31.360 1.00 24.00 274 GLY B CA 1
ATOM 3412 C C . GLY B 1 275 ? 31.942 5.219 31.898 1.00 25.42 274 GLY B C 1
ATOM 3413 O O . GLY B 1 275 ? 31.923 4.489 32.878 1.00 28.73 274 GLY B O 1
ATOM 3414 N N . PHE B 1 276 ? 30.846 5.602 31.261 1.00 27.63 275 PHE B N 1
ATOM 3415 C CA . PHE B 1 276 ? 29.538 5.166 31.726 1.00 35.87 275 PHE B CA 1
ATOM 3416 C C . PHE B 1 276 ? 28.747 4.455 30.597 1.00 39.52 275 PHE B C 1
ATOM 3417 O O . PHE B 1 276 ? 28.767 4.896 29.437 1.00 45.86 275 PHE B O 1
ATOM 3425 N N . ASP B 1 277 ? 28.091 3.342 30.948 1.00 41.49 276 ASP B N 1
ATOM 3426 C CA . ASP B 1 277 ? 27.441 2.399 29.999 1.00 44.59 276 ASP B CA 1
ATOM 3427 C C . ASP B 1 277 ? 28.350 1.579 29.058 1.00 44.20 276 ASP B C 1
ATOM 3428 O O . ASP B 1 277 ? 29.531 1.860 28.917 1.00 46.17 276 ASP B O 1
ATOM 3433 N N . THR B 1 278 ? 27.788 0.545 28.442 1.00 45.62 277 THR B N 1
ATOM 3434 C CA . THR B 1 278 ? 28.583 -0.543 27.865 1.00 44.50 277 THR B CA 1
ATOM 3435 C C . THR B 1 278 ? 28.671 -0.576 26.339 1.00 47.57 277 THR B C 1
ATOM 3436 O O . THR B 1 278 ? 28.449 -1.631 25.741 1.00 52.03 277 THR B O 1
ATOM 3440 N N . HIS B 1 279 ? 29.010 0.535 25.695 1.00 47.67 278 HIS B N 1
ATOM 3441 C CA . HIS B 1 279 ? 29.151 0.513 24.234 1.00 45.51 278 HIS B CA 1
ATOM 3442 C C . HIS B 1 279 ? 30.174 -0.540 23.846 1.00 38.40 278 HIS B C 1
ATOM 3443 O O . HIS B 1 279 ? 31.223 -0.559 24.420 1.00 33.23 278 HIS B O 1
ATOM 3450 N N . PRO B 1 280 ? 29.855 -1.424 22.874 1.00 37.89 279 PRO B N 1
ATOM 3451 C CA . PRO B 1 280 ? 30.835 -2.436 22.394 1.00 37.83 279 PRO B CA 1
ATOM 3452 C C . PRO B 1 280 ? 32.195 -1.846 21.986 1.00 37.56 279 PRO B C 1
ATOM 3453 O O . PRO B 1 280 ? 33.248 -2.462 22.212 1.00 37.37 279 PRO B O 1
ATOM 3457 N N . LEU B 1 281 ? 32.168 -0.646 21.424 1.00 34.06 280 LEU B N 1
ATOM 3458 C CA . LEU B 1 281 ? 33.398 0.027 21.019 1.00 36.47 280 LEU B CA 1
ATOM 3459 C C . LEU B 1 281 ? 34.310 0.505 22.158 1.00 41.19 280 LEU B C 1
ATOM 3460 O O . LEU B 1 281 ? 35.543 0.622 21.980 1.00 44.72 280 LEU B O 1
ATOM 3465 N N . PHE B 1 282 ? 33.710 0.750 23.332 1.00 43.68 281 PHE B N 1
ATOM 3466 C CA . PHE B 1 282 ? 34.472 0.988 24.566 1.00 38.60 281 PHE B CA 1
ATOM 3467 C C . PHE B 1 282 ? 35.353 -0.197 24.915 1.00 34.01 281 PHE B C 1
ATOM 3468 O O . PHE B 1 282 ? 36.509 -0.002 25.262 1.00 32.71 281 PHE B O 1
ATOM 3476 N N . ALA B 1 283 ? 34.840 -1.422 24.797 1.00 31.87 282 ALA B N 1
ATOM 3477 C CA . ALA B 1 283 ? 35.661 -2.591 25.182 1.00 33.52 282 ALA B CA 1
ATOM 3478 C C . ALA B 1 283 ? 36.840 -2.813 24.246 1.00 39.90 282 ALA B C 1
ATOM 3479 O O . ALA B 1 283 ? 37.602 -3.748 24.469 1.00 43.22 282 ALA B O 1
ATOM 3481 N N . LEU B 1 284 ? 36.973 -1.988 23.189 1.00 42.28 283 LEU B N 1
ATOM 3482 C CA . LEU B 1 284 ? 37.950 -2.274 22.119 1.00 46.91 283 LEU B CA 1
ATOM 3483 C C . LEU B 1 284 ? 39.145 -1.317 21.958 1.00 48.96 283 LEU B C 1
ATOM 3484 O O . LEU B 1 284 ? 40.226 -1.767 21.570 1.00 52.52 283 LEU B O 1
ATOM 3489 N N . GLN B 1 285 ? 38.941 -0.026 22.238 1.00 47.04 284 GLN B N 1
ATOM 3490 C CA . GLN B 1 285 ? 40.017 0.960 22.397 1.00 45.54 284 GLN B CA 1
ATOM 3491 C C . GLN B 1 285 ? 41.389 0.309 22.696 1.00 46.79 284 GLN B C 1
ATOM 3492 O O . GLN B 1 285 ? 41.438 -0.747 23.341 1.00 51.75 284 GLN B O 1
ATOM 3498 N N . PRO B 1 286 ? 42.514 0.936 22.251 1.00 45.53 285 PRO B N 1
ATOM 3499 C CA . PRO B 1 286 ? 43.879 0.395 22.540 1.00 41.86 285 PRO B CA 1
ATOM 3500 C C . PRO B 1 286 ? 44.090 0.027 24.010 1.00 42.08 285 PRO B C 1
ATOM 3501 O O . PRO B 1 286 ? 44.722 -0.995 24.303 1.00 44.05 285 PRO B O 1
ATOM 3505 N N . HIS B 1 287 ? 43.605 0.871 24.924 1.00 36.78 286 HIS B N 1
ATOM 3506 C CA . HIS B 1 287 ? 43.470 0.500 26.317 1.00 35.21 286 HIS B CA 1
ATOM 3507 C C . HIS B 1 287 ? 41.965 0.487 26.608 1.00 39.54 286 HIS B C 1
ATOM 3508 O O . HIS B 1 287 ? 41.319 1.545 26.680 1.00 38.95 286 HIS B O 1
ATOM 3515 N N . PRO B 1 288 ? 41.374 -0.709 26.718 1.00 39.91 287 PRO B N 1
ATOM 3516 C CA . PRO B 1 288 ? 39.926 -0.695 26.846 1.00 38.11 287 PRO B CA 1
ATOM 3517 C C . PRO B 1 288 ? 39.511 0.089 28.074 1.00 34.32 287 PRO B C 1
ATOM 3518 O O . PRO B 1 288 ? 40.349 0.363 28.921 1.00 33.96 287 PRO B O 1
ATOM 3522 N N . LEU B 1 289 ? 38.233 0.456 28.147 1.00 29.78 288 LEU B N 1
ATOM 3523 C CA . LEU B 1 289 ? 37.763 1.405 29.116 1.00 32.33 288 LEU B CA 1
ATOM 3524 C C . LEU B 1 289 ? 37.127 0.749 30.313 1.00 34.19 288 LEU B C 1
ATOM 3525 O O . LEU B 1 289 ? 36.109 0.056 30.184 1.00 39.52 288 LEU B O 1
ATOM 3530 N N . THR B 1 290 ? 37.662 1.037 31.493 1.00 27.60 289 THR B N 1
ATOM 3531 C CA . THR B 1 290 ? 36.927 0.748 32.697 1.00 23.56 289 THR B CA 1
ATOM 3532 C C . THR B 1 290 ? 35.611 1.526 32.654 1.00 19.46 289 THR B C 1
ATOM 3533 O O . THR B 1 290 ? 35.617 2.731 32.536 1.00 28.62 289 THR B O 1
ATOM 3537 N N . VAL B 1 291 ? 34.484 0.842 32.770 1.00 16.61 290 VAL B N 1
ATOM 3538 C CA . VAL B 1 291 ? 33.175 1.499 32.742 1.00 13.48 290 VAL B CA 1
ATOM 3539 C C . VAL B 1 291 ? 32.177 1.013 33.808 1.00 21.27 290 VAL B C 1
ATOM 3540 O O . VAL B 1 291 ? 32.299 -0.065 34.365 1.00 20.52 290 VAL B O 1
ATOM 3544 N N . ILE B 1 292 ? 31.158 1.825 34.062 1.00 26.15 291 ILE B N 1
ATOM 3545 C CA . ILE B 1 292 ? 30.128 1.462 34.967 1.00 28.38 291 ILE B CA 1
ATOM 3546 C C . ILE B 1 292 ? 29.016 0.895 34.146 1.00 29.78 291 ILE B C 1
ATOM 3547 O O . ILE B 1 292 ? 28.415 1.571 33.322 1.00 35.21 291 ILE B O 1
ATOM 3552 N N . ASP B 1 293 ? 28.745 -0.376 34.358 1.00 29.32 292 ASP B N 1
ATOM 3553 C CA . ASP B 1 293 ? 27.699 -1.037 33.612 1.00 28.69 292 ASP B CA 1
ATOM 3554 C C . ASP B 1 293 ? 26.390 -0.920 34.374 1.00 31.78 292 ASP B C 1
ATOM 3555 O O . ASP B 1 293 ? 26.338 -0.992 35.597 1.00 39.65 292 ASP B O 1
ATOM 3560 N N . GLN B 1 294 ? 25.313 -0.741 33.653 1.00 33.03 293 GLN B N 1
ATOM 3561 C CA . GLN B 1 294 ? 24.034 -0.554 34.272 1.00 33.18 293 GLN B CA 1
ATOM 3562 C C . GLN B 1 294 ? 23.071 -1.715 34.194 1.00 35.58 293 GLN B C 1
ATOM 3563 O O . GLN B 1 294 ? 22.002 -1.663 34.799 1.00 41.73 293 GLN B O 1
ATOM 3569 N N . ASN B 1 295 ? 23.450 -2.762 33.475 1.00 39.36 294 ASN B N 1
ATOM 3570 C CA . ASN B 1 295 ? 22.605 -3.931 33.221 1.00 42.80 294 ASN B CA 1
ATOM 3571 C C . ASN B 1 295 ? 21.227 -3.623 32.639 1.00 44.07 294 ASN B C 1
ATOM 3572 O O . ASN B 1 295 ? 20.196 -3.906 33.269 1.00 39.02 294 ASN B O 1
ATOM 3577 N N . VAL B 1 296 ? 21.242 -3.066 31.424 1.00 45.44 295 VAL B N 1
ATOM 3578 C CA . VAL B 1 296 ? 20.045 -2.603 30.712 1.00 45.34 295 VAL B CA 1
ATOM 3579 C C . VAL B 1 296 ? 19.091 -3.750 30.519 1.00 48.06 295 VAL B C 1
ATOM 3580 O O . VAL B 1 296 ? 17.884 -3.579 30.672 1.00 48.26 295 VAL B O 1
ATOM 3584 N N . GLU B 1 297 ? 19.639 -4.917 30.191 1.00 50.56 296 GLU B N 1
ATOM 3585 C CA . GLU B 1 297 ? 18.836 -6.113 29.946 1.00 57.09 296 GLU B CA 1
ATOM 3586 C C . GLU B 1 297 ? 17.893 -6.437 31.122 1.00 56.15 296 GLU B C 1
ATOM 3587 O O . GLU B 1 297 ? 16.715 -6.740 30.918 1.00 57.85 296 GLU B O 1
ATOM 3593 N N . GLN B 1 298 ? 18.409 -6.321 32.343 1.00 53.92 297 GLN B N 1
ATOM 3594 C CA . GLN B 1 298 ? 17.657 -6.616 33.562 1.00 51.05 297 GLN B CA 1
ATOM 3595 C C . GLN B 1 298 ? 16.612 -5.567 33.900 1.00 48.40 297 GLN B C 1
ATOM 3596 O O . GLN B 1 298 ? 15.504 -5.899 34.331 1.00 42.15 297 GLN B O 1
ATOM 3602 N N . LEU B 1 299 ? 16.992 -4.302 33.735 1.00 46.26 298 LEU B N 1
ATOM 3603 C CA . LEU B 1 299 ? 16.078 -3.186 33.857 1.00 45.20 298 LEU B CA 1
ATOM 3604 C C . LEU B 1 299 ? 14.900 -3.403 32.944 1.00 43.08 298 LEU B C 1
ATOM 3605 O O . LEU B 1 299 ? 13.760 -3.360 33.391 1.00 40.03 298 LEU B O 1
ATOM 3610 N N . ALA B 1 300 ? 15.197 -3.655 31.668 1.00 43.27 299 ALA B N 1
ATOM 3611 C CA . ALA B 1 300 ? 14.191 -3.945 30.642 1.00 43.67 299 ALA B CA 1
ATOM 3612 C C . ALA B 1 300 ? 13.269 -5.152 30.966 1.00 46.71 299 ALA B C 1
ATOM 3613 O O . ALA B 1 300 ? 12.059 -5.075 30.717 1.00 50.69 299 ALA B O 1
ATOM 3615 N N . GLN B 1 301 ? 13.823 -6.233 31.528 1.00 49.60 300 GLN B N 1
ATOM 3616 C CA . GLN B 1 301 ? 13.030 -7.406 31.954 1.00 50.48 300 GLN B CA 1
ATOM 3617 C C . GLN B 1 301 ? 12.127 -7.058 33.138 1.00 52.60 300 GLN B C 1
ATOM 3618 O O . GLN B 1 301 ? 10.924 -7.315 33.089 1.00 54.91 300 GLN B O 1
ATOM 3624 N N . ARG B 1 302 ? 12.700 -6.440 34.174 1.00 53.57 301 ARG B N 1
ATOM 3625 C CA . ARG B 1 302 ? 11.939 -5.939 35.321 1.00 56.57 301 ARG B CA 1
ATOM 3626 C C . ARG B 1 302 ? 10.764 -5.057 34.914 1.00 57.86 301 ARG B C 1
ATOM 3627 O O . ARG B 1 302 ? 9.642 -5.265 35.367 1.00 58.38 301 ARG B O 1
ATOM 3635 N N . ALA B 1 303 ? 11.031 -4.086 34.045 1.00 57.93 302 ALA B N 1
ATOM 3636 C CA . ALA B 1 303 ? 10.025 -3.132 33.574 1.00 59.14 302 ALA B CA 1
ATOM 3637 C C . ALA B 1 303 ? 8.917 -3.804 32.786 1.00 59.14 302 ALA B C 1
ATOM 3638 O O . ALA B 1 303 ? 7.774 -3.363 32.825 1.00 58.24 302 ALA B O 1
ATOM 3640 N N . VAL B 1 304 ? 9.265 -4.863 32.063 1.00 60.51 303 VAL B N 1
ATOM 3641 C CA . VAL B 1 304 ? 8.279 -5.614 31.308 1.00 62.71 303 VAL B CA 1
ATOM 3642 C C . VAL B 1 304 ? 7.429 -6.575 32.190 1.00 63.42 303 VAL B C 1
ATOM 3643 O O . VAL B 1 304 ? 6.238 -6.694 31.953 1.00 62.27 303 VAL B O 1
ATOM 3647 N N . SER B 1 305 ? 8.011 -7.215 33.214 1.00 65.74 304 SER B N 1
ATOM 3648 C CA . SER B 1 305 ? 7.210 -7.961 34.223 1.00 67.64 304 SER B CA 1
ATOM 3649 C C . SER B 1 305 ? 6.205 -7.099 34.994 1.00 68.01 304 SER B C 1
ATOM 3650 O O . SER B 1 305 ? 5.067 -7.512 35.222 1.00 69.87 304 SER B O 1
ATOM 3653 N N . ILE B 1 306 ? 6.631 -5.899 35.373 1.00 67.55 305 ILE B N 1
ATOM 3654 C CA . ILE B 1 306 ? 5.776 -4.933 36.068 1.00 65.68 305 ILE B CA 1
ATOM 3655 C C . ILE B 1 306 ? 4.708 -4.364 35.142 1.00 66.02 305 ILE B C 1
ATOM 3656 O O . ILE B 1 306 ? 3.687 -3.850 35.605 1.00 64.96 305 ILE B O 1
ATOM 3661 N N . LEU B 1 307 ? 4.946 -4.446 33.834 1.00 65.98 306 LEU B N 1
ATOM 3662 C CA . LEU B 1 307 ? 3.910 -4.094 32.875 1.00 65.07 306 LEU B CA 1
ATOM 3663 C C . LEU B 1 307 ? 2.939 -5.243 32.645 1.00 66.54 306 LEU B C 1
ATOM 3664 O O . LEU B 1 307 ? 1.733 -5.019 32.671 1.00 66.88 306 LEU B O 1
ATOM 3669 N N . THR B 1 308 ? 3.450 -6.462 32.441 1.00 70.17 307 THR B N 1
ATOM 3670 C CA . THR B 1 308 ? 2.582 -7.603 32.119 1.00 75.82 307 THR B CA 1
ATOM 3671 C C . THR B 1 308 ? 1.624 -7.888 33.262 1.00 79.77 307 THR B C 1
ATOM 3672 O O . THR B 1 308 ? 0.423 -8.088 33.042 1.00 81.12 307 THR B O 1
ATOM 3676 N N . GLU B 1 309 ? 2.163 -7.890 34.478 1.00 82.08 308 GLU B N 1
ATOM 3677 C CA . GLU B 1 309 ? 1.349 -8.011 35.682 1.00 84.78 308 GLU B CA 1
ATOM 3678 C C . GLU B 1 309 ? 0.770 -6.654 36.113 1.00 83.56 308 GLU B C 1
ATOM 3679 O O . GLU B 1 309 ? 0.943 -6.235 37.258 1.00 84.25 308 GLU B O 1
ATOM 3685 N N . LEU B 1 310 ? 0.084 -5.985 35.179 1.00 82.09 309 LEU B N 1
ATOM 3686 C CA . LEU B 1 310 ? -0.551 -4.682 35.412 1.00 80.89 309 LEU B CA 1
ATOM 3687 C C . LEU B 1 310 ? -1.601 -4.383 34.333 1.00 80.93 309 LEU B C 1
ATOM 3688 O O . LEU B 1 310 ? -1.966 -5.251 33.528 1.00 80.35 309 LEU B O 1
ATOM 3693 N N . THR B 1 321 ? 11.458 -0.075 42.811 1.00 49.64 320 THR B N 1
ATOM 3694 C CA . THR B 1 321 ? 12.446 -1.099 42.419 1.00 53.97 320 THR B CA 1
ATOM 3695 C C . THR B 1 321 ? 13.753 -0.657 41.680 1.00 55.01 320 THR B C 1
ATOM 3696 O O . THR B 1 321 ? 13.724 0.083 40.697 1.00 55.60 320 THR B O 1
ATOM 3700 N N . THR B 1 322 ? 14.889 -1.170 42.159 1.00 52.58 321 THR B N 1
ATOM 3701 C CA . THR B 1 322 ? 16.192 -0.822 41.633 1.00 49.74 321 THR B CA 1
ATOM 3702 C C . THR B 1 322 ? 17.108 -2.019 41.319 1.00 50.61 321 THR B C 1
ATOM 3703 O O . THR B 1 322 ? 16.958 -3.130 41.823 1.00 46.76 321 THR B O 1
ATOM 3707 N N . ILE B 1 323 ? 18.102 -1.742 40.491 1.00 47.77 322 ILE B N 1
ATOM 3708 C CA . ILE B 1 323 ? 18.943 -2.756 39.944 1.00 45.61 322 ILE B CA 1
ATOM 3709 C C . ILE B 1 323 ? 20.328 -2.239 40.254 1.00 41.11 322 ILE B C 1
ATOM 3710 O O . ILE B 1 323 ? 20.655 -1.145 39.883 1.00 40.75 322 ILE B O 1
ATOM 3715 N N . PRO B 1 324 ? 21.151 -3.022 40.949 1.00 40.81 323 PRO B N 1
ATOM 3716 C CA . PRO B 1 324 ? 22.538 -2.587 41.203 1.00 39.20 323 PRO B CA 1
ATOM 3717 C C . PRO B 1 324 ? 23.313 -2.201 39.916 1.00 38.23 323 PRO B C 1
ATOM 3718 O O . PRO B 1 324 ? 23.044 -2.701 38.813 1.00 40.37 323 PRO B O 1
ATOM 3722 N N . THR B 1 325 ? 24.285 -1.323 40.088 1.00 34.62 324 THR B N 1
ATOM 3723 C CA . THR B 1 325 ? 25.157 -0.887 39.047 1.00 27.81 324 THR B CA 1
ATOM 3724 C C . THR B 1 325 ? 26.468 -1.583 39.333 1.00 27.56 324 THR B C 1
ATOM 3725 O O . THR B 1 325 ? 26.665 -2.002 40.457 1.00 28.43 324 THR B O 1
ATOM 3729 N N . ALA B 1 326 ? 27.352 -1.762 38.344 1.00 27.71 325 ALA B N 1
ATOM 3730 C CA . ALA B 1 326 ? 28.596 -2.512 38.578 1.00 25.51 325 ALA B CA 1
ATOM 3731 C C . ALA B 1 326 ? 29.790 -1.956 37.825 1.00 23.18 325 ALA B C 1
ATOM 3732 O O . ALA B 1 326 ? 29.636 -1.382 36.777 1.00 30.16 325 ALA B O 1
ATOM 3734 N N . LEU B 1 327 ? 30.982 -2.112 38.364 1.00 26.47 326 LEU B N 1
ATOM 3735 C CA . LEU B 1 327 ? 32.207 -1.692 37.663 1.00 26.11 326 LEU B CA 1
ATOM 3736 C C . LEU B 1 327 ? 32.832 -2.863 36.830 1.00 27.73 326 LEU B C 1
ATOM 3737 O O . LEU B 1 327 ? 33.126 -3.947 37.346 1.00 24.37 326 LEU B O 1
ATOM 3742 N N . ILE B 1 328 ? 33.012 -2.633 35.532 1.00 24.51 327 ILE B N 1
ATOM 3743 C CA . ILE B 1 328 ? 33.738 -3.527 34.715 1.00 23.34 327 ILE B CA 1
ATOM 3744 C C . ILE B 1 328 ? 35.192 -3.023 34.701 1.00 23.06 327 ILE B C 1
ATOM 3745 O O . ILE B 1 328 ? 35.481 -2.026 34.065 1.00 33.29 327 ILE B O 1
ATOM 3750 N N . HIS B 1 329 ? 36.091 -3.715 35.386 1.00 22.92 328 HIS B N 1
ATOM 3751 C CA A HIS B 1 329 ? 37.492 -3.292 35.462 0.50 27.11 328 HIS B CA 1
ATOM 3752 C CA B HIS B 1 329 ? 37.514 -3.373 35.487 0.50 25.36 328 HIS B CA 1
ATOM 3753 C C . HIS B 1 329 ? 38.258 -3.679 34.215 1.00 27.84 328 HIS B C 1
ATOM 3754 O O . HIS B 1 329 ? 38.531 -4.837 33.964 1.00 34.13 328 HIS B O 1
ATOM 3767 N N . ARG B 1 330 ? 38.612 -2.672 33.419 1.00 33.18 329 ARG B N 1
ATOM 3768 C CA . ARG B 1 330 ? 39.387 -2.940 32.211 1.00 27.77 329 ARG B CA 1
ATOM 3769 C C . ARG B 1 330 ? 40.786 -2.385 32.356 1.00 33.17 329 ARG B C 1
ATOM 3770 O O . ARG B 1 330 ? 41.467 -2.728 33.318 1.00 34.12 329 ARG B O 1
ATOM 3778 N N . GLU B 1 331 ? 41.234 -1.535 31.437 1.00 38.31 330 GLU B N 1
ATOM 3779 C CA . GLU B 1 331 ? 42.612 -1.030 31.540 1.00 41.20 330 GLU B CA 1
ATOM 3780 C C . GLU B 1 331 ? 42.842 0.490 31.331 1.00 40.62 330 GLU B C 1
ATOM 3781 O O . GLU B 1 331 ? 43.948 0.893 30.921 1.00 38.56 330 GLU B O 1
ATOM 3787 N N . SER B 1 332 ? 41.836 1.328 31.641 1.00 36.99 331 SER B N 1
ATOM 3788 C CA . SER B 1 332 ? 41.964 2.810 31.483 1.00 31.65 331 SER B CA 1
ATOM 3789 C C . SER B 1 332 ? 42.283 3.639 32.744 1.00 37.23 331 SER B C 1
ATOM 3790 O O . SER B 1 332 ? 42.060 4.851 32.759 1.00 40.42 331 SER B O 1
ATOM 3793 N N . ILE B 1 333 ? 42.791 2.991 33.795 1.00 40.11 332 ILE B N 1
ATOM 3794 C CA . ILE B 1 333 ? 43.248 3.652 35.022 1.00 41.24 332 ILE B CA 1
ATOM 3795 C C . ILE B 1 333 ? 44.755 3.452 35.129 1.00 42.40 332 ILE B C 1
ATOM 3796 O O . ILE B 1 333 ? 45.221 2.327 35.078 1.00 43.24 332 ILE B O 1
ATOM 3801 N N . ILE B 1 334 ? 45.511 4.531 35.284 1.00 46.06 333 ILE B N 1
ATOM 3802 C CA . ILE B 1 334 ? 46.952 4.465 35.563 1.00 46.77 333 ILE B CA 1
ATOM 3803 C C . ILE B 1 334 ? 47.210 4.055 37.031 1.00 52.47 333 ILE B C 1
ATOM 3804 O O . ILE B 1 334 ? 46.369 4.307 37.897 1.00 52.42 333 ILE B O 1
ATOM 3809 N N . ASN B 1 335 ? 48.331 3.380 37.306 1.00 57.56 334 ASN B N 1
ATOM 3810 C CA . ASN B 1 335 ? 48.850 3.332 38.683 1.00 59.90 334 ASN B CA 1
ATOM 3811 C C . ASN B 1 335 ? 50.048 4.274 38.918 1.00 61.37 334 ASN B C 1
ATOM 3812 O O . ASN B 1 335 ? 51.175 3.974 38.520 1.00 58.53 334 ASN B O 1
ATOM 3817 N N . SER B 1 336 ? 49.776 5.397 39.592 1.00 65.74 335 SER B N 1
ATOM 3818 C CA . SER B 1 336 ? 50.733 6.491 39.780 1.00 68.96 335 SER B CA 1
ATOM 3819 C C . SER B 1 336 ? 51.514 6.454 41.105 1.00 69.97 335 SER B C 1
ATOM 3820 O O . SER B 1 336 ? 51.049 5.889 42.105 1.00 72.58 335 SER B O 1
#

Nearest PDB structures (foldseek):
  3bil-assembly1_B  TM=1.003E+00  e=7.526E-51  Corynebacterium glutamicum ATCC 13032
  3c3k-assembly1_A  TM=8.839E-01  e=9.010E-19  Actinobacillus succinogenes 130Z
  4rk1-assembly2_D  TM=8.769E-01  e=6.777E-18  Enterococcus faecium DO
  3c3k-assembly1_B  TM=8.597E-01  e=3.909E-18  Actinobacillus succinogenes 130Z
  3jy6-assembly2_D  TM=8.313E-01  e=7.998E-13  Levilactobacillus brevis ATCC 367

InterPro domains:
  IPR000843 LacI-type HTH domain [PF00356] (9-54)
  IPR000843 LacI-type HTH domain [PS50932] (8-62)
  IPR000843 LacI-type HTH domain [SM00354] (7-77)
  IPR000843 LacI-type HTH domain [cd01392] (11-62)
  IPR010982 Lambda repressor-like, DNA-binding domain superfamily [G3DSA:1.10.260.40] (2-65)
  IPR010982 Lambda repressor-like, DNA-binding domain superfamily [SSF47413] (7-66)
  IPR025997 Periplasmic binding protein [PF13407] (68-312)
  IPR028082 Periplasmic binding protein-like I [SSF53822] (64-326)

Foldseek 3Di:
DAEEEDADCVAVLRVVLQVLLQVLQVVVPHHYDYYHQVLPLVSVVVVVVVRVVVDHQAYEYADQQVCVVVQVVCVVVHQYEYEQFDHPDDDRHYEHAQEQAALLVVLLVCVVLVLDDEEEEFEAPSTPLRVSSVVNNQVSCVVSVVDDHHYHYFYDALVRLLVSLLVSVVVPRQEYEYSGQSNQSSNVVNCVVVVHDFLPRGAYEAEADPPVQCVRPWRHWYKHRPSNVSSNVRVVSSVVSYYDYIHIDDTRRHHRD/DEEEEEADCVAVLRVVLVVLLQVLVVVVPDHYDYYHNVLPVVSVLVVVVVRVVVDDQAYEYADNQVCVVVVVVCVVVHLYEHEAFDHPDDDRHYEHAQCQVALLVVLLVCLQLVLDDEEEEFEAPSTNQRVNSVVNNQVSCVVNVPDGHHYHYAYDALVRLLVSLLVSVVVPHQEYEYSGQSNQSSNVVNCVVVVHDQLPRGAYEAEEDDVVQCPRPFRHWYKHRPSSVSSNVRNVSRVVSYYDYIHIDDTRRGHRD

Secondary structure (DSSP, 8-state):
-EEEEES-SSSHHHHHHHHHHHHHHHHTT--EEEEE-TT-HHHHHHHHHHHHHTT-S-EEE---GGGHHHHHHHHH---EEEESS--S-----EEEEE-HHHHHHHHHHHHHTT--SEEEE---TTSHHHHHHHHHHHHHHHHTT----EEE---SSHHHHHHHHHHHHHTT-SEEEESSHHHHHHHHHHHHHTT--BTTTBEEEEES--GGGGGSSSPPPEEE--HHHHHHHHHHHHH---EEE-EEE--S-----/-EEEEES-SSSHHHHHHHHHHHHHHHTTT--EEEEE-TT-HHHHHHHHHHHHHTT-S-EEE---GGGHHHHHHHHH---EEEESS--S-----EEEEE-HHHHHHHHHHHHHTT--SEEEEE--TTSHHHHHHHHHHHHHHHHTT----EEEE--SSHHHHHHHHHHHHHTT-SEEEESSHHHHHHHHHHHHHTT--BTTTBEEEEES--TTTTTSSSPPPEEE--HHHHHHHHHHHHHT--EEE-EEE--S-----

Sequence (514 aa):
TIGVIVPSLINHYFAAMVTEIQSTASKAGLATIITNSNEDATTMSGSLEFLTSHGVDGIICVPNEECANQLEDLQKQMPVVLVDRELPGDTIPTATSNPQPGIAAAVELLAHNNALPIGYLSGPMDTSTGRERLEDFKAACANSKIGEQLVFLGGYEQSVGFEGATKLLDQGAKTLFAGDSMMTIGVIEACHKAGLVIGKDVSVIGFDTHPLFALQPHPLTVIDQNVEQLAQRAVSILTELTTIPTALIHHRESIINSTIGVIVPSLINHYFAAMVTEIQSTASKAGLATIITNSNEDATTMSGSLEFLTSHGVDGIICVPNEECANQLEDLQKQMPVVLVDRELPGDTIPTATSNPQPGIAAAVELLAHNNALPIGYLSGPMDTSTGRERLEDFKAACANSKIGEQLVFLGGYEQSVGFEGATKLLDQGAKTLFAGDSMMTIGVIEACHKAGLVIGKDVSVIGFDTHPLFALQPHPLTVIDQNVEQLAQRAVSILTELTTIPTALIHHRESIINS

CATH classification: 3.40.50.2300 (+1 more: 3.40.50.2300)

Organism: Corynebacterium glutamicum (strain ATCC 13032 / DSM 20300 / JCM 1318 / BCRC 11384 / CCUG 27702 / LMG 3730 / NBRC 12168 / NCIMB 10025 / NRRL B-2784 / 534) (NCBI:txid196627)

Radius of gyration: 23.43 Å; Cα contacts (8 Å, |Δi|>4): 1164; chains: 2; bounding box: 61×38×65 Å